Protein AF-A0A7S2Q4L6-F1 (afdb_monomer)

Foldseek 3Di:
DPVVVVVVVQVPPPPPDPDPFPWDWDWDQFLNWIWIWIDGLWTKIWTKDKDFPVDDDPVVVVVPVVDPWDWDQDPPPPPGMTMITDDIQIERDDPDPRHDDWAKDWFQDPVCNPDGTWIKTFNWVPQKTKIDTDDRCVVVVDDPVVDDDDDDDDPDPDVVSHPHPPSPPIFIADTADDALDDACQCVVPNDPRRQQPFPDSTWHFQEWWAKDAPVLADPADCSVVLCPPHRTWIKTKIKGWTAADPCLPPPPDDVVVNVVDDRTAIWMKMWTFHSDPPGYTSWIFHTDADADDDPPNDDDDPVCVVLQVAFCATPNDTDRHASYKGWNYWAADPPHSQKIWIWIDGPVRDIDIDIDGSHVVSCRGNNHPVVPPPPPPD

Structure (mmCIF, N/CA/C/O backbone):
data_AF-A0A7S2Q4L6-F1
#
_entry.id   AF-A0A7S2Q4L6-F1
#
loop_
_atom_site.group_PDB
_atom_site.id
_atom_site.type_symbol
_atom_site.label_atom_id
_atom_site.label_alt_id
_atom_site.label_comp_id
_atom_site.label_asym_id
_atom_site.label_entity_id
_atom_site.label_seq_id
_atom_site.pdbx_PDB_ins_code
_atom_site.Cartn_x
_atom_site.Cartn_y
_atom_site.Cartn_z
_atom_site.occupancy
_atom_site.B_iso_or_equiv
_atom_site.auth_seq_id
_atom_site.auth_comp_id
_atom_site.auth_asym_id
_atom_site.auth_atom_id
_atom_site.pdbx_PDB_model_num
ATOM 1 N N . ILE A 1 1 ? -21.243 1.262 -15.188 1.00 38.28 1 ILE A N 1
ATOM 2 C CA . ILE A 1 1 ? -21.095 2.683 -15.575 1.00 38.28 1 ILE A CA 1
ATOM 3 C C . ILE A 1 1 ? -20.659 2.659 -17.032 1.00 38.28 1 ILE A C 1
ATOM 5 O O . ILE A 1 1 ? -19.677 1.988 -17.324 1.00 38.28 1 ILE A O 1
ATOM 9 N N . ASP A 1 2 ? -21.452 3.222 -17.943 1.00 31.64 2 ASP A N 1
ATOM 10 C CA . ASP A 1 2 ? -21.179 3.205 -19.388 1.00 31.64 2 ASP A CA 1
ATOM 11 C C . ASP A 1 2 ? -20.362 4.448 -19.768 1.00 31.64 2 ASP A C 1
ATOM 13 O O . ASP A 1 2 ? -20.896 5.489 -20.156 1.00 31.64 2 ASP A O 1
ATOM 17 N N . LEU A 1 3 ? -19.047 4.319 -19.596 1.00 33.97 3 LEU A N 1
ATOM 18 C CA . LEU A 1 3 ? -18.061 5.383 -19.801 1.00 33.97 3 LEU A CA 1
ATOM 19 C C . LEU A 1 3 ? -18.103 5.962 -21.225 1.00 33.97 3 LEU A C 1
ATOM 21 O O . LEU A 1 3 ? -17.836 7.146 -21.419 1.00 33.97 3 LEU A O 1
ATOM 25 N N . ALA A 1 4 ? -18.480 5.163 -22.227 1.00 36.53 4 ALA A N 1
ATOM 26 C CA . ALA A 1 4 ? -18.496 5.597 -23.622 1.00 36.53 4 ALA A CA 1
ATOM 27 C C . ALA A 1 4 ? -19.622 6.605 -23.903 1.00 36.53 4 ALA A C 1
ATOM 29 O O . ALA A 1 4 ? -19.423 7.579 -24.636 1.00 36.53 4 ALA A O 1
ATOM 30 N N . ASN A 1 5 ? -20.796 6.398 -23.302 1.00 39.78 5 ASN A N 1
ATOM 31 C CA . ASN A 1 5 ? -21.907 7.340 -23.406 1.00 39.78 5 ASN A CA 1
ATOM 32 C C . ASN A 1 5 ? -21.669 8.604 -22.571 1.00 39.78 5 ASN A C 1
ATOM 34 O O . ASN A 1 5 ? -22.002 9.701 -23.020 1.00 39.78 5 ASN A O 1
ATOM 38 N N . GLU A 1 6 ? -21.015 8.481 -21.416 1.00 41.97 6 GLU A N 1
ATOM 39 C CA . GLU A 1 6 ? -20.668 9.619 -20.558 1.00 41.97 6 GLU A CA 1
ATOM 40 C C . GLU A 1 6 ? -19.649 10.556 -21.239 1.00 41.97 6 GLU A C 1
ATOM 42 O O . GLU A 1 6 ? -19.865 11.768 -21.314 1.00 41.97 6 GLU A O 1
ATOM 47 N N . MET A 1 7 ? -18.612 9.996 -21.879 1.00 41.09 7 MET A N 1
ATOM 48 C CA . MET A 1 7 ? -17.649 10.764 -22.683 1.00 41.09 7 MET A CA 1
ATOM 49 C C . MET A 1 7 ? -18.283 11.396 -23.935 1.00 41.09 7 MET A C 1
ATOM 51 O O . MET A 1 7 ? -17.887 12.489 -24.351 1.00 41.09 7 MET A O 1
ATOM 55 N N . LYS A 1 8 ? -19.287 10.747 -24.546 1.00 44.91 8 LYS A N 1
ATOM 56 C CA . LYS A 1 8 ? -20.060 11.332 -25.658 1.00 44.91 8 LYS A CA 1
ATOM 57 C C . LYS A 1 8 ? -20.899 12.528 -25.207 1.00 44.91 8 LYS A C 1
ATOM 59 O O . LYS A 1 8 ? -20.903 13.540 -25.903 1.00 44.91 8 LYS A O 1
ATOM 64 N N . MET A 1 9 ? -21.556 12.440 -24.048 1.00 45.66 9 MET A N 1
ATOM 65 C CA . MET A 1 9 ? -22.354 13.541 -23.492 1.00 45.66 9 MET A CA 1
ATOM 66 C C . MET A 1 9 ? -21.497 14.749 -23.092 1.00 45.66 9 MET A C 1
ATOM 68 O O . MET A 1 9 ? -21.928 15.891 -23.259 1.00 45.66 9 MET A O 1
ATOM 72 N N . GLN A 1 10 ? -20.267 14.521 -22.622 1.00 46.94 10 GLN A N 1
ATOM 73 C CA . GLN A 1 10 ? -19.319 15.599 -22.326 1.00 46.94 10 GLN A CA 1
ATOM 74 C C . GLN A 1 10 ? -18.860 16.342 -23.592 1.00 46.94 10 GLN A C 1
ATOM 76 O O . GLN A 1 10 ? -18.733 17.565 -23.569 1.00 46.94 10 GLN A O 1
ATOM 81 N N . LYS A 1 11 ? -18.689 15.639 -24.723 1.00 47.88 11 LYS A N 1
ATOM 82 C CA . LYS A 1 11 ? -18.318 16.259 -26.008 1.00 47.88 11 LYS A CA 1
ATOM 83 C C . LYS A 1 11 ? -19.414 17.143 -26.609 1.00 47.88 11 LYS A C 1
ATOM 85 O O . LYS A 1 11 ? -19.089 18.111 -27.289 1.00 47.88 11 LYS A O 1
ATOM 90 N N . THR A 1 12 ? -20.694 16.835 -26.392 1.00 48.28 12 THR A N 1
ATOM 91 C CA . THR A 1 12 ? -21.803 17.556 -27.046 1.00 48.28 12 THR A CA 1
ATOM 92 C C . THR A 1 12 ? -22.260 18.816 -26.311 1.00 48.28 12 THR A C 1
ATOM 94 O O . THR A 1 12 ? -22.835 19.696 -26.942 1.00 48.28 12 THR A O 1
ATOM 97 N N . ASN A 1 13 ? -21.999 18.942 -25.005 1.00 45.91 13 ASN A N 1
ATOM 98 C CA . ASN A 1 13 ? -22.579 20.013 -24.179 1.00 45.91 13 ASN A CA 1
ATOM 99 C C . ASN A 1 13 ? -21.664 21.225 -23.925 1.00 45.91 13 ASN A C 1
ATOM 101 O O . ASN A 1 13 ? -22.004 22.078 -23.105 1.00 45.91 13 ASN A O 1
ATOM 105 N N . GLY A 1 14 ? -20.515 21.331 -24.604 1.00 39.62 14 GLY A N 1
ATOM 106 C CA . GLY A 1 14 ? -19.659 22.529 -24.569 1.00 39.62 14 GLY A CA 1
ATOM 107 C C . GLY A 1 14 ? -19.156 22.940 -23.178 1.00 39.62 14 GLY A C 1
ATOM 108 O O . GLY A 1 14 ? -18.607 24.025 -23.017 1.00 39.62 14 GLY A O 1
ATOM 109 N N . HIS A 1 15 ? -19.342 22.099 -22.160 1.00 40.28 15 HIS A N 1
ATOM 110 C CA . HIS A 1 15 ? -18.718 22.286 -20.863 1.00 40.28 15 HIS A CA 1
ATOM 111 C C . HIS A 1 15 ? -17.266 21.862 -21.024 1.00 40.28 15 HIS A C 1
ATOM 113 O O . HIS A 1 15 ? -16.999 20.701 -21.325 1.00 40.28 15 HIS A O 1
ATOM 119 N N . SER A 1 16 ? -16.347 22.818 -20.866 1.00 39.81 16 SER A N 1
ATOM 120 C CA . SER A 1 16 ? -14.915 22.571 -20.691 1.00 39.81 16 SER A CA 1
ATOM 121 C C . SER A 1 16 ? -14.757 21.528 -19.588 1.00 39.81 16 SER A C 1
ATOM 123 O O . SER A 1 16 ? -14.942 21.830 -18.406 1.00 39.81 16 SER A O 1
ATOM 125 N N . GLY A 1 17 ? -14.582 20.284 -20.026 1.00 37.22 17 GLY A N 1
ATOM 126 C CA . GLY A 1 17 ? -14.834 19.091 -19.242 1.00 37.22 17 GLY A CA 1
ATOM 127 C C . GLY A 1 17 ? -13.960 19.050 -18.007 1.00 37.22 17 GLY A C 1
ATOM 128 O O . GLY A 1 17 ? -12.738 19.113 -18.097 1.00 37.22 17 GLY A O 1
ATOM 129 N N . VAL A 1 18 ? -14.604 18.901 -16.854 1.00 38.94 18 VAL A N 1
ATOM 130 C CA . VAL A 1 18 ? -13.967 18.218 -15.736 1.00 38.94 18 VAL A CA 1
ATOM 131 C C . VAL A 1 18 ? -13.728 16.805 -16.258 1.00 38.94 18 VAL A C 1
ATOM 133 O O . VAL A 1 18 ? -14.695 16.082 -16.516 1.00 38.94 18 VAL A O 1
ATOM 136 N N . GLU A 1 19 ? -12.467 16.463 -16.535 1.00 35.50 19 GLU A N 1
ATOM 137 C CA . GLU A 1 19 ? -12.071 15.078 -16.801 1.00 35.50 19 GLU A CA 1
ATOM 138 C C . GLU A 1 19 ? -12.750 14.184 -15.756 1.00 35.50 19 GLU A C 1
ATOM 140 O O . GLU A 1 19 ? -12.854 14.601 -14.596 1.00 35.50 19 GLU A O 1
ATOM 145 N N . PRO A 1 20 ? -13.261 12.993 -16.120 1.00 36.03 20 PRO A N 1
ATOM 146 C CA . PRO A 1 20 ? -13.727 12.061 -15.107 1.00 36.03 20 PRO A CA 1
ATOM 147 C C . PRO A 1 20 ? -12.575 11.863 -14.121 1.00 36.03 20 PRO A C 1
ATOM 149 O O . PRO A 1 20 ? -11.523 11.341 -14.487 1.00 36.03 20 PRO A O 1
ATOM 152 N N . SER A 1 21 ? -12.743 12.346 -12.889 1.00 42.81 21 SER A N 1
ATOM 153 C CA . SER A 1 21 ? -11.767 12.096 -11.845 1.00 42.81 21 SER A CA 1
ATOM 154 C C . SER A 1 21 ? -11.774 10.592 -11.636 1.00 42.81 21 SER A C 1
ATOM 156 O O . SER A 1 21 ? -12.773 10.015 -11.208 1.00 42.81 21 SER A O 1
ATOM 158 N N . PHE A 1 22 ? -10.692 9.930 -12.044 1.00 49.03 22 PHE A N 1
ATOM 159 C CA . PHE A 1 22 ? -10.510 8.516 -11.766 1.00 49.03 22 PHE A CA 1
ATOM 160 C C . PHE A 1 22 ? -10.625 8.342 -10.251 1.00 49.03 22 PHE A C 1
ATOM 162 O O . PHE A 1 22 ? -9.872 8.952 -9.490 1.00 49.03 22 PHE A O 1
ATOM 169 N N . MET A 1 23 ? -11.647 7.597 -9.823 1.00 59.03 23 MET A N 1
ATOM 170 C CA . MET A 1 23 ? -11.914 7.354 -8.412 1.00 59.03 23 MET A CA 1
ATOM 171 C C . MET A 1 23 ? -11.363 5.971 -8.057 1.00 59.03 23 MET A C 1
ATOM 173 O O . MET A 1 23 ? -11.897 4.960 -8.518 1.00 59.03 23 MET A O 1
ATOM 177 N N . ASP A 1 24 ? -10.321 5.917 -7.229 1.00 65.56 24 ASP A N 1
ATOM 178 C CA . ASP A 1 24 ? -9.826 4.651 -6.687 1.00 65.56 24 ASP A CA 1
ATOM 179 C C . ASP A 1 24 ? -10.674 4.271 -5.474 1.00 65.56 24 ASP A C 1
ATOM 181 O O . ASP A 1 24 ? -10.715 4.993 -4.478 1.00 65.56 24 ASP A O 1
ATOM 185 N N . TYR A 1 25 ? -11.320 3.111 -5.514 1.00 74.94 25 TYR A N 1
ATOM 186 C CA . TYR A 1 25 ? -12.069 2.581 -4.377 1.00 74.94 25 TYR A CA 1
ATOM 187 C C . TYR A 1 25 ? -11.289 1.447 -3.728 1.00 74.94 25 TYR A C 1
ATOM 189 O O . TYR A 1 25 ? -10.897 0.491 -4.394 1.00 74.94 25 TYR A O 1
ATOM 197 N N . ARG A 1 26 ? -11.085 1.528 -2.414 1.00 76.81 26 ARG A N 1
ATOM 198 C CA . ARG A 1 26 ? -10.393 0.507 -1.626 1.00 76.81 26 ARG A CA 1
ATOM 199 C C . ARG A 1 26 ? -11.213 0.167 -0.397 1.00 76.81 26 ARG A C 1
ATOM 201 O O . ARG A 1 26 ? -11.733 1.055 0.274 1.00 76.81 26 ARG A O 1
ATOM 208 N N . LEU A 1 27 ? -11.316 -1.119 -0.096 1.00 80.06 27 LEU A N 1
ATOM 209 C CA . LEU A 1 27 ? -11.841 -1.580 1.181 1.00 80.06 27 LEU A CA 1
ATOM 210 C C . LEU A 1 27 ? -10.668 -1.825 2.124 1.00 80.06 27 LEU A C 1
ATOM 212 O O . LEU A 1 27 ? -9.681 -2.441 1.732 1.00 80.06 27 LEU A O 1
ATOM 216 N N . ALA A 1 28 ? -10.782 -1.330 3.349 1.00 80.44 28 ALA A N 1
ATOM 217 C CA . ALA A 1 28 ? -9.809 -1.542 4.408 1.00 80.44 28 ALA A CA 1
ATOM 218 C C . ALA A 1 28 ? -10.525 -2.016 5.670 1.00 80.44 28 ALA A C 1
ATOM 220 O O . ALA A 1 28 ? -11.649 -1.597 5.947 1.00 80.44 28 ALA A O 1
ATOM 221 N N . THR A 1 29 ? -9.865 -2.866 6.445 1.00 82.56 29 THR A N 1
ATOM 222 C CA . THR A 1 29 ? -10.311 -3.243 7.786 1.00 82.56 29 THR A CA 1
ATOM 223 C C . THR A 1 29 ? -9.478 -2.489 8.810 1.00 82.56 29 THR A C 1
ATOM 225 O O . THR A 1 29 ? -8.259 -2.616 8.810 1.00 82.56 29 THR A O 1
ATOM 228 N N . LEU A 1 30 ? -10.119 -1.705 9.674 1.00 82.88 30 LEU A N 1
ATOM 229 C CA . LEU A 1 30 ? -9.458 -0.953 10.744 1.00 82.88 30 LEU A CA 1
ATOM 230 C C . LEU A 1 30 ? -10.202 -1.251 12.045 1.00 82.88 30 LEU A C 1
ATOM 232 O O . LEU A 1 30 ? -11.412 -1.038 12.104 1.00 82.88 30 LEU A O 1
ATOM 236 N N . ASN A 1 31 ? -9.512 -1.744 13.078 1.00 83.31 31 ASN A N 1
ATOM 237 C CA . ASN A 1 31 ? -10.136 -2.110 14.360 1.00 83.31 31 ASN A CA 1
ATOM 238 C C . ASN A 1 31 ? -11.327 -3.087 14.224 1.00 83.31 31 ASN A C 1
ATOM 240 O O . ASN A 1 31 ? -12.353 -2.924 14.880 1.00 83.31 31 ASN A O 1
ATOM 244 N N . GLY A 1 32 ? -11.223 -4.079 13.330 1.00 81.50 32 GLY A N 1
ATOM 245 C CA . GLY A 1 32 ? -12.289 -5.064 13.077 1.00 81.50 32 GLY A CA 1
ATOM 246 C C . GLY A 1 32 ? -13.501 -4.528 12.302 1.00 81.50 32 GLY A C 1
ATOM 247 O O . GLY A 1 32 ? -14.462 -5.258 12.077 1.00 81.50 32 GLY A O 1
ATOM 248 N N . GLU A 1 33 ? -13.458 -3.270 11.867 1.00 84.56 33 GLU A N 1
ATOM 249 C CA . GLU A 1 33 ? -14.531 -2.600 11.136 1.00 84.56 33 GLU A CA 1
ATOM 250 C C . GLU A 1 33 ? -14.136 -2.389 9.674 1.00 84.56 33 GLU A C 1
ATOM 252 O O . GLU A 1 33 ? -12.962 -2.188 9.359 1.00 84.56 33 GLU A O 1
ATOM 257 N N . VAL A 1 34 ? -15.115 -2.403 8.768 1.00 85.81 34 VAL A N 1
ATOM 258 C CA . VAL A 1 34 ? -14.865 -2.237 7.330 1.00 85.81 34 VAL A CA 1
ATOM 259 C C . VAL A 1 34 ? -15.023 -0.774 6.938 1.00 85.81 34 VAL A C 1
ATOM 261 O O . VAL A 1 34 ? -16.031 -0.140 7.238 1.00 85.81 34 VAL A O 1
ATOM 264 N N . TYR A 1 35 ? -14.058 -0.246 6.197 1.00 84.38 35 TYR A N 1
ATOM 265 C CA . TYR A 1 35 ? -14.064 1.109 5.670 1.00 84.38 35 TYR A CA 1
ATOM 266 C C . TYR A 1 35 ? -13.901 1.102 4.155 1.00 84.38 35 TYR A C 1
ATOM 268 O O . TYR A 1 35 ? -13.062 0.395 3.605 1.00 84.38 35 TYR A O 1
ATOM 276 N N . LEU A 1 36 ? -14.687 1.936 3.481 1.00 82.31 36 LEU A N 1
ATOM 277 C CA . LEU A 1 36 ? -14.499 2.301 2.086 1.00 82.31 36 LEU A CA 1
ATOM 278 C C . LEU A 1 36 ? -13.653 3.567 2.018 1.00 82.31 36 LEU A C 1
ATOM 280 O O . LEU A 1 36 ? -14.116 4.643 2.392 1.00 82.31 36 LEU A O 1
ATOM 284 N N . ASN A 1 37 ? -12.432 3.429 1.526 1.00 79.44 37 ASN A N 1
ATOM 285 C CA . ASN A 1 37 ? -11.556 4.524 1.151 1.00 79.44 37 ASN A CA 1
ATOM 286 C C . ASN A 1 37 ? -11.791 4.849 -0.331 1.00 79.44 37 ASN A C 1
ATOM 288 O O . ASN A 1 37 ? -11.595 3.997 -1.195 1.00 79.44 37 ASN A O 1
ATOM 292 N N . ILE A 1 38 ? -12.247 6.065 -0.611 1.00 73.75 38 ILE A N 1
ATOM 293 C CA . ILE A 1 38 ? -12.451 6.587 -1.958 1.00 73.75 38 ILE A CA 1
ATOM 294 C C . ILE A 1 38 ? -11.399 7.659 -2.191 1.00 73.75 38 ILE A C 1
ATOM 296 O O . ILE A 1 38 ? -11.402 8.693 -1.519 1.00 73.75 38 ILE A O 1
ATOM 300 N N . ASN A 1 39 ? -10.529 7.412 -3.157 1.00 65.25 39 ASN A N 1
ATOM 301 C CA . ASN A 1 39 ? -9.512 8.343 -3.590 1.00 65.25 39 ASN A CA 1
ATOM 302 C C . ASN A 1 39 ? -9.973 9.094 -4.824 1.00 65.25 39 ASN A C 1
ATOM 304 O O . ASN A 1 39 ? -10.235 8.490 -5.856 1.00 65.25 39 ASN A O 1
ATOM 308 N N . THR A 1 40 ? -10.051 10.407 -4.700 1.00 62.00 40 THR A N 1
ATOM 309 C CA . THR A 1 40 ? -10.280 11.352 -5.795 1.00 62.00 40 THR A CA 1
ATOM 310 C C . THR A 1 40 ? -9.373 12.556 -5.568 1.00 62.00 40 THR A C 1
ATOM 312 O O . THR A 1 40 ? -8.415 12.470 -4.805 1.00 62.00 40 THR A O 1
ATOM 315 N N . ASP A 1 41 ? -9.743 13.731 -6.076 1.00 51.34 41 ASP A N 1
ATOM 316 C CA . ASP A 1 41 ? -9.214 15.011 -5.582 1.00 51.34 41 ASP A CA 1
ATOM 317 C C . ASP A 1 41 ? -9.379 15.180 -4.051 1.00 51.34 41 ASP A C 1
ATOM 319 O O . ASP A 1 41 ? -8.716 16.008 -3.421 1.00 51.34 41 ASP A O 1
ATOM 323 N N . THR A 1 42 ? -10.276 14.395 -3.437 1.00 54.62 42 THR A N 1
ATOM 324 C CA . THR A 1 42 ? -10.456 14.272 -1.986 1.00 54.62 42 THR A CA 1
ATOM 325 C C . THR A 1 42 ? -10.408 12.816 -1.533 1.00 54.62 42 THR A C 1
ATOM 327 O O . THR A 1 42 ? -10.876 11.927 -2.247 1.00 54.62 42 THR A O 1
ATOM 330 N N . VAL A 1 43 ? -9.898 12.576 -0.321 1.00 65.62 43 VAL A N 1
ATOM 331 C CA . VAL A 1 43 ? -9.942 11.254 0.309 1.00 65.62 43 VAL A CA 1
ATOM 332 C C . VAL A 1 43 ? -11.180 11.168 1.190 1.00 65.62 43 VAL A C 1
ATOM 334 O O . VAL A 1 43 ? -11.388 11.970 2.106 1.00 65.62 43 VAL A O 1
ATOM 337 N N . ILE A 1 44 ? -12.025 10.186 0.903 1.00 70.81 44 ILE A N 1
ATOM 338 C CA . ILE A 1 44 ? -13.254 9.939 1.647 1.00 70.81 44 ILE A CA 1
ATOM 339 C C . ILE A 1 44 ? -13.149 8.566 2.291 1.00 70.81 44 ILE A C 1
ATOM 341 O O . ILE A 1 44 ? -13.100 7.556 1.597 1.00 70.81 44 ILE A O 1
ATOM 345 N N . ILE A 1 45 ? -13.173 8.520 3.619 1.00 75.25 45 ILE A N 1
ATOM 346 C CA . ILE A 1 45 ? -13.206 7.273 4.382 1.00 75.25 45 ILE A CA 1
ATOM 347 C C . ILE A 1 45 ? -14.626 7.095 4.909 1.00 75.25 45 ILE A C 1
ATOM 349 O O . ILE A 1 45 ? -15.136 7.927 5.654 1.00 75.25 45 ILE A O 1
ATOM 353 N N . THR A 1 46 ? -15.298 6.024 4.505 1.00 77.31 46 THR A N 1
ATOM 354 C CA . THR A 1 46 ? -16.682 5.743 4.898 1.00 77.31 46 THR A CA 1
ATOM 355 C C . THR A 1 46 ? -16.743 4.439 5.665 1.00 77.31 46 THR A C 1
ATOM 357 O O . THR A 1 46 ? -16.415 3.398 5.103 1.00 77.31 46 THR A O 1
ATOM 360 N N . LYS A 1 47 ? -17.210 4.465 6.915 1.00 81.50 47 LYS A N 1
ATOM 361 C CA . LYS A 1 47 ? -17.460 3.229 7.663 1.00 81.50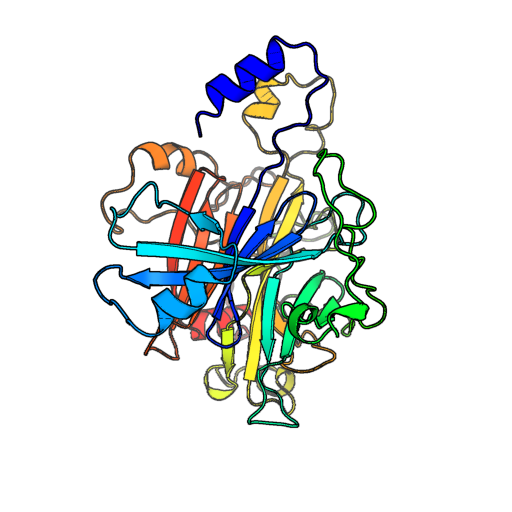 47 LYS A CA 1
ATOM 362 C C . LYS A 1 47 ? -18.617 2.470 7.014 1.00 81.50 47 LYS A C 1
ATOM 364 O O . LYS A 1 47 ? -19.719 3.014 6.855 1.00 81.50 47 LYS A O 1
ATOM 369 N N . LEU A 1 48 ? -18.346 1.235 6.617 1.00 83.25 48 LEU A N 1
ATOM 370 C CA . LEU A 1 48 ? -19.304 0.310 6.039 1.00 83.25 48 LEU A CA 1
ATOM 371 C C . LEU A 1 48 ? -19.791 -0.664 7.094 1.00 83.25 48 LEU A C 1
ATOM 373 O O . LEU A 1 48 ? -19.051 -1.124 7.956 1.00 83.25 48 LEU A O 1
ATOM 377 N N . MET A 1 49 ? -21.043 -1.052 6.946 1.00 81.50 49 MET A N 1
ATOM 378 C CA . MET A 1 49 ? -21.619 -2.153 7.683 1.00 81.50 49 MET A CA 1
ATOM 379 C C . MET A 1 49 ? -22.165 -3.151 6.675 1.00 81.50 49 MET A C 1
ATOM 381 O O . MET A 1 49 ? -23.115 -2.845 5.958 1.00 81.50 49 MET A O 1
ATOM 385 N N . ILE A 1 50 ? -21.531 -4.319 6.602 1.00 80.88 50 ILE A N 1
ATOM 386 C CA . ILE A 1 50 ? -21.838 -5.371 5.628 1.00 80.88 50 ILE A CA 1
ATOM 387 C C . ILE A 1 50 ? -22.460 -6.545 6.374 1.00 80.88 50 ILE A C 1
ATOM 389 O O . ILE A 1 50 ? -21.942 -6.973 7.404 1.00 80.88 50 ILE A O 1
ATOM 393 N N . ARG A 1 51 ? -23.599 -7.044 5.890 1.00 75.50 51 ARG A N 1
ATOM 394 C CA . ARG A 1 51 ? -24.373 -8.089 6.570 1.00 75.50 51 ARG A CA 1
ATOM 395 C C . ARG A 1 51 ? -24.976 -9.059 5.573 1.00 75.50 51 ARG A C 1
ATOM 397 O O . ARG A 1 51 ? -25.380 -8.644 4.493 1.00 75.50 51 ARG A O 1
ATOM 404 N N . SER A 1 52 ? -25.124 -10.320 5.967 1.00 80.00 52 SER A N 1
ATOM 405 C CA . SER A 1 52 ? -25.991 -11.251 5.242 1.00 80.00 52 SER A CA 1
ATOM 406 C C . SER A 1 52 ? -27.457 -10.980 5.586 1.00 80.00 52 SER A C 1
ATOM 408 O O . SER A 1 52 ? -27.805 -10.870 6.763 1.00 80.00 52 SER A O 1
ATOM 410 N N . LYS A 1 53 ? -28.331 -10.898 4.577 1.00 72.94 53 LYS A N 1
ATOM 411 C CA . LYS A 1 53 ? -29.782 -10.740 4.773 1.00 72.94 53 LYS A CA 1
ATOM 412 C C . LYS A 1 53 ? -30.428 -11.954 5.435 1.00 72.94 53 LYS A C 1
ATOM 414 O O . LYS A 1 53 ? -31.470 -11.807 6.070 1.00 72.94 53 LYS A O 1
ATOM 419 N N . ASP A 1 54 ? -29.788 -13.116 5.338 1.00 76.31 54 ASP A N 1
ATOM 420 C CA . ASP A 1 54 ? -30.268 -14.359 5.944 1.00 76.31 54 ASP A CA 1
ATOM 421 C C . ASP A 1 54 ? -30.105 -14.354 7.479 1.00 76.31 54 ASP A C 1
ATOM 423 O O . ASP A 1 54 ? -30.691 -15.181 8.176 1.00 76.31 54 ASP A O 1
ATOM 427 N N . PHE A 1 55 ? -29.355 -13.390 8.034 1.00 67.06 55 PHE A N 1
ATOM 428 C CA . PHE A 1 55 ? -29.106 -13.252 9.468 1.00 67.06 55 PHE A CA 1
ATOM 429 C C . PHE A 1 55 ? -29.872 -12.046 10.047 1.00 67.06 55 PHE A C 1
ATOM 431 O O . PHE A 1 55 ? -29.365 -10.926 10.138 1.00 67.06 55 PHE A O 1
ATOM 438 N N . ILE A 1 56 ? -31.137 -12.256 10.429 1.00 59.94 56 ILE A N 1
ATOM 439 C CA . ILE A 1 56 ? -32.015 -11.188 10.941 1.00 59.94 56 ILE A CA 1
ATOM 440 C C . ILE A 1 56 ? -31.882 -11.049 12.466 1.00 59.94 56 ILE A C 1
ATOM 442 O O . ILE A 1 56 ? -32.513 -11.784 13.226 1.00 59.94 56 ILE A O 1
ATOM 446 N N . ASP A 1 57 ? -31.158 -1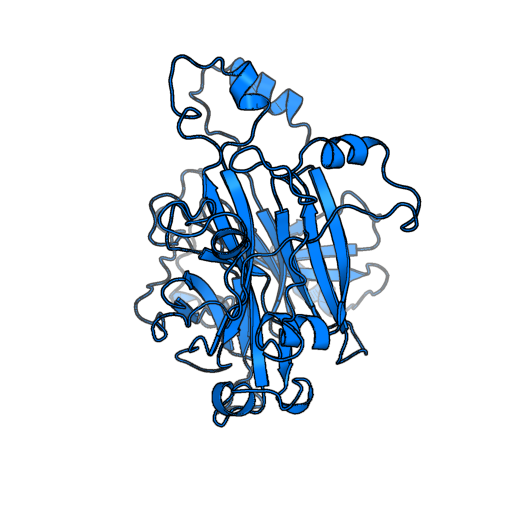0.029 12.935 1.00 62.56 57 ASP A N 1
ATOM 447 C CA . ASP A 1 57 ? -31.233 -9.593 14.339 1.00 62.56 57 ASP A CA 1
ATOM 448 C C . ASP A 1 57 ? -32.413 -8.619 14.551 1.00 62.56 57 ASP A C 1
ATOM 450 O O . ASP A 1 57 ? -32.424 -7.480 14.073 1.00 62.56 57 ASP A O 1
ATOM 454 N N . ARG A 1 58 ? -33.428 -9.043 15.319 1.00 56.00 58 ARG A N 1
ATOM 455 C CA . ARG A 1 58 ? -34.613 -8.227 15.655 1.00 56.00 58 ARG A CA 1
ATOM 456 C C . ARG A 1 58 ? -34.291 -6.968 16.472 1.00 56.00 58 ARG A C 1
ATOM 458 O O . ARG A 1 58 ? -35.064 -6.009 16.414 1.00 56.00 58 ARG A O 1
ATOM 465 N N . ARG A 1 59 ? -33.184 -6.928 17.229 1.00 60.59 59 ARG A N 1
ATOM 466 C CA . ARG A 1 59 ? -32.780 -5.729 17.995 1.00 60.59 59 ARG A CA 1
ATOM 467 C C . ARG A 1 59 ? -32.322 -4.594 17.078 1.00 60.59 59 ARG A C 1
ATOM 469 O O . ARG A 1 59 ? -32.565 -3.425 17.377 1.00 60.59 59 ARG A O 1
ATOM 476 N N . TYR A 1 60 ? -31.766 -4.935 15.921 1.00 58.28 60 TYR A N 1
ATOM 477 C CA . TYR A 1 60 ? -31.228 -3.988 14.950 1.00 58.28 60 TYR A CA 1
ATOM 478 C C . TYR A 1 60 ? -32.309 -3.186 14.206 1.00 58.28 60 TYR A C 1
ATOM 480 O O . TYR A 1 60 ? -32.189 -1.968 14.074 1.00 58.28 60 TYR A O 1
ATOM 488 N N . TYR A 1 61 ? -33.426 -3.813 13.820 1.00 58.44 61 TYR A N 1
ATOM 489 C CA . TYR A 1 61 ? -34.540 -3.115 13.154 1.00 58.44 61 TYR A CA 1
ATOM 490 C C . TYR A 1 61 ? -35.113 -1.947 13.978 1.00 58.44 61 TYR A C 1
ATOM 492 O O . TYR A 1 61 ? -35.630 -0.977 13.417 1.00 58.44 61 TYR A O 1
ATOM 500 N N . ARG A 1 62 ? -34.992 -2.002 15.312 1.00 57.53 62 ARG A N 1
ATOM 501 C CA . ARG A 1 62 ? -35.390 -0.898 16.200 1.00 57.53 62 ARG A CA 1
ATOM 502 C C . ARG A 1 62 ? -34.411 0.280 16.163 1.00 57.53 62 ARG A C 1
ATOM 504 O O . ARG A 1 62 ? -34.860 1.417 16.259 1.00 57.53 62 ARG A O 1
ATOM 511 N N . GLN A 1 63 ? -33.111 0.035 15.979 1.00 55.56 63 GLN A N 1
ATOM 512 C CA . GLN A 1 63 ? -32.105 1.093 15.805 1.00 55.56 63 GLN A CA 1
ATOM 513 C C . GLN A 1 63 ? -32.140 1.719 14.403 1.00 55.56 63 GLN A C 1
ATOM 515 O O . GLN A 1 63 ? -31.925 2.921 14.276 1.00 55.56 63 GLN A O 1
ATOM 520 N N . ILE A 1 64 ? -32.465 0.950 13.355 1.00 54.19 64 ILE A N 1
ATOM 521 C CA . ILE A 1 64 ? -32.569 1.484 11.984 1.00 54.19 64 ILE A CA 1
ATOM 522 C C . ILE A 1 64 ? -33.680 2.518 11.852 1.00 54.19 64 ILE A C 1
ATOM 524 O O . ILE A 1 64 ? -33.490 3.547 11.213 1.00 54.19 64 ILE A O 1
ATOM 528 N N . LYS A 1 65 ? -34.837 2.285 12.482 1.00 53.47 65 LYS A N 1
ATOM 529 C CA . LYS A 1 65 ? -35.982 3.200 12.367 1.00 53.47 65 LYS A CA 1
ATOM 530 C C . LYS A 1 65 ? -35.694 4.623 12.862 1.00 53.47 65 LYS A C 1
ATOM 532 O O . LYS A 1 65 ? -36.429 5.533 12.492 1.00 53.47 65 LYS A O 1
ATOM 537 N N . THR A 1 66 ? -34.662 4.831 13.681 1.00 53.56 66 THR A N 1
ATOM 538 C CA . THR A 1 66 ? -34.365 6.136 14.293 1.00 53.56 66 THR A CA 1
ATOM 539 C C . THR A 1 66 ? -33.234 6.908 13.609 1.00 53.56 66 THR A C 1
ATOM 541 O O . THR A 1 66 ? -33.125 8.115 13.824 1.00 53.56 66 THR A O 1
ATOM 544 N N . LYS A 1 67 ? -32.419 6.275 12.751 1.00 56.47 67 LYS A N 1
ATOM 545 C CA . LYS A 1 67 ? -31.321 6.932 12.018 1.00 56.47 67 LYS A CA 1
ATOM 546 C C . LYS A 1 67 ? -31.550 6.837 10.505 1.00 56.47 67 LYS A C 1
ATOM 548 O O . LYS A 1 67 ? -31.763 5.753 9.976 1.00 56.47 67 LYS A O 1
ATOM 553 N N . ARG A 1 68 ? -31.465 7.966 9.785 1.00 55.34 68 ARG A N 1
ATOM 554 C CA . ARG A 1 68 ? -31.425 7.982 8.308 1.00 55.34 68 ARG A CA 1
ATOM 555 C C . ARG A 1 68 ? -30.120 7.332 7.838 1.00 55.34 68 ARG A C 1
ATOM 557 O O . ARG A 1 68 ? -29.103 8.009 7.749 1.00 55.34 68 ARG A O 1
ATOM 564 N N . MET A 1 69 ? -30.154 6.029 7.593 1.00 63.88 69 MET A N 1
ATOM 565 C CA . MET A 1 69 ? -29.037 5.266 7.042 1.00 63.88 69 MET A CA 1
ATOM 566 C C . MET A 1 69 ? -29.163 5.145 5.521 1.00 63.88 69 MET A C 1
ATOM 568 O O . MET A 1 69 ? -30.273 5.070 4.990 1.00 63.88 69 MET A O 1
ATOM 572 N N . PHE A 1 70 ? -28.027 5.156 4.822 1.00 66.19 70 PHE A N 1
ATOM 573 C CA . PHE A 1 70 ? -27.973 4.988 3.371 1.00 66.19 70 PHE A CA 1
ATOM 574 C C . PHE A 1 70 ? -27.618 3.537 3.052 1.00 66.19 70 PHE A C 1
ATOM 576 O O . PHE A 1 70 ? -26.489 3.113 3.292 1.00 66.19 70 PHE A O 1
ATOM 583 N N . ASN A 1 71 ? -28.575 2.784 2.512 1.00 68.69 71 ASN A N 1
ATOM 584 C CA . ASN A 1 71 ? -28.341 1.413 2.064 1.00 68.69 71 ASN A CA 1
ATOM 585 C C . ASN A 1 71 ? -27.926 1.399 0.591 1.00 68.69 71 ASN A C 1
ATOM 587 O O . ASN A 1 71 ? -28.565 2.035 -0.252 1.00 68.69 71 ASN A O 1
ATOM 591 N N . VAL A 1 72 ? -26.866 0.657 0.288 1.00 69.88 72 VAL A N 1
ATOM 592 C CA . VAL A 1 72 ? -26.351 0.438 -1.062 1.00 69.88 72 VAL A CA 1
ATOM 593 C C . VAL A 1 72 ? -26.882 -0.898 -1.561 1.00 69.88 72 VAL A C 1
ATOM 595 O O . VAL A 1 72 ? -26.749 -1.919 -0.890 1.00 69.88 72 VAL A O 1
ATOM 598 N N . LYS A 1 73 ? -27.489 -0.900 -2.750 1.00 66.69 73 LYS A N 1
ATOM 599 C CA . LYS A 1 73 ? -27.914 -2.142 -3.401 1.00 66.69 73 LYS A CA 1
ATOM 600 C C . LYS A 1 73 ? -26.731 -2.725 -4.186 1.00 66.69 73 LYS A C 1
ATOM 602 O O . LYS A 1 73 ? -26.243 -2.035 -5.083 1.00 66.69 73 LYS A O 1
ATOM 607 N N . PRO A 1 74 ? -26.262 -3.948 -3.880 1.00 64.44 74 PRO A N 1
ATOM 608 C CA . PRO A 1 74 ? -25.209 -4.582 -4.664 1.00 64.44 74 PRO A CA 1
ATOM 609 C C . PRO A 1 74 ? -25.702 -4.844 -6.095 1.00 64.44 74 PRO A C 1
ATOM 611 O O . PRO A 1 74 ? -26.809 -5.343 -6.291 1.00 64.44 74 PRO A O 1
ATOM 614 N N . LEU A 1 75 ? -24.885 -4.492 -7.093 1.00 57.94 75 LEU A N 1
ATOM 615 C CA . LEU A 1 75 ? -25.175 -4.760 -8.511 1.00 57.94 75 LEU A CA 1
ATOM 616 C C . LEU A 1 75 ? -24.885 -6.221 -8.894 1.00 57.94 75 LEU A C 1
ATOM 618 O O . LEU A 1 75 ? -25.568 -6.779 -9.746 1.00 57.94 75 LEU A O 1
ATOM 622 N N . TYR A 1 76 ? -23.892 -6.837 -8.246 1.00 53.88 76 TYR A N 1
ATOM 623 C CA . TYR A 1 76 ? -23.436 -8.209 -8.480 1.00 53.88 76 TYR A CA 1
ATOM 624 C C . TYR A 1 76 ? -23.305 -8.948 -7.137 1.00 53.88 76 TYR A C 1
ATOM 626 O O . TYR A 1 76 ? -22.996 -8.323 -6.125 1.00 53.88 76 TYR A O 1
ATOM 634 N N . GLY A 1 77 ? -23.570 -10.262 -7.110 1.00 54.28 77 GLY A N 1
ATOM 635 C CA . GLY A 1 77 ? -23.606 -11.079 -5.877 1.00 54.28 77 GLY A CA 1
ATOM 636 C C . GLY A 1 77 ? -25.011 -11.355 -5.312 1.00 54.28 77 GLY A C 1
ATOM 637 O O . GLY A 1 77 ? -25.156 -12.084 -4.331 1.00 54.28 77 GLY A O 1
ATOM 638 N N . GLY A 1 78 ? -26.056 -10.829 -5.963 1.00 56.00 78 GLY A N 1
ATOM 639 C CA . GLY A 1 78 ? -27.459 -11.055 -5.606 1.00 56.00 78 GLY A CA 1
ATOM 640 C C . GLY A 1 78 ? -27.923 -10.288 -4.363 1.00 56.00 78 GLY A C 1
ATOM 641 O O . GLY A 1 78 ? -27.177 -9.543 -3.734 1.00 56.00 78 GLY A O 1
ATOM 642 N N . GLU A 1 79 ? -29.186 -10.481 -3.982 1.00 63.38 79 GLU A N 1
ATOM 643 C CA . GLU A 1 79 ? -29.813 -9.788 -2.849 1.00 63.38 79 GLU A CA 1
ATOM 644 C C . GLU A 1 79 ? -29.319 -10.248 -1.466 1.00 63.38 79 GLU A C 1
ATOM 646 O O . GLU A 1 79 ? -29.912 -9.856 -0.469 1.00 63.38 79 GLU A O 1
ATOM 651 N N . LYS A 1 80 ? -28.268 -11.066 -1.365 1.00 73.62 80 LYS A N 1
ATOM 652 C CA . LYS A 1 80 ? -27.882 -11.720 -0.104 1.00 73.62 80 LYS A CA 1
ATOM 653 C C . LYS A 1 80 ? -27.138 -10.818 0.874 1.00 73.62 80 LYS A C 1
ATOM 655 O O . LYS A 1 80 ? -27.096 -11.136 2.057 1.00 73.62 80 LYS A O 1
ATOM 660 N N . LEU A 1 81 ? -26.575 -9.706 0.407 1.00 74.38 81 LEU A N 1
ATOM 661 C CA . LEU A 1 81 ? -25.875 -8.747 1.258 1.00 74.38 81 LEU A CA 1
ATOM 662 C C . LEU A 1 81 ? -26.693 -7.466 1.436 1.00 74.38 81 LEU A C 1
ATOM 664 O O . LEU A 1 81 ? -27.285 -6.950 0.486 1.00 74.38 81 LEU A O 1
ATOM 668 N N . ASP A 1 82 ? -26.711 -6.956 2.664 1.00 76.38 82 ASP A N 1
ATOM 669 C CA . ASP A 1 82 ? -27.135 -5.598 2.992 1.00 76.38 82 ASP A CA 1
ATOM 670 C C . ASP A 1 82 ? -25.892 -4.785 3.359 1.00 76.38 82 ASP A C 1
ATOM 672 O O . ASP A 1 82 ? -25.115 -5.176 4.236 1.00 76.38 82 ASP A O 1
ATOM 676 N N . ILE A 1 83 ? -25.677 -3.687 2.636 1.00 78.06 83 ILE A N 1
ATOM 677 C CA . ILE A 1 83 ? -24.527 -2.803 2.812 1.00 78.06 83 ILE A CA 1
ATOM 678 C C . ILE A 1 83 ? -25.061 -1.438 3.210 1.00 78.06 83 ILE A C 1
ATOM 680 O O . ILE A 1 83 ? -25.758 -0.779 2.438 1.00 78.06 83 ILE A O 1
ATOM 684 N N . THR A 1 84 ? -24.693 -0.983 4.399 1.00 76.81 84 THR A N 1
ATOM 685 C CA . THR A 1 84 ? -25.084 0.328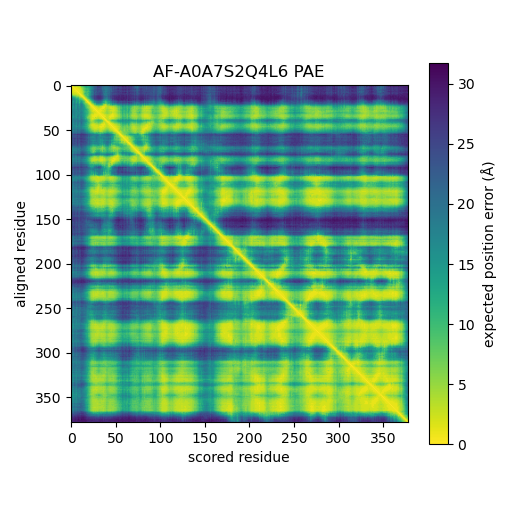 4.910 1.00 76.81 84 THR A CA 1
ATOM 686 C C . THR A 1 84 ? -23.865 1.230 5.046 1.00 76.81 84 THR A C 1
ATOM 688 O O . THR A 1 84 ? -22.862 0.849 5.650 1.00 76.81 84 THR A O 1
ATOM 691 N N . LEU A 1 85 ? -23.973 2.454 4.530 1.00 75.62 85 LEU A N 1
ATOM 692 C CA . LEU A 1 85 ? -23.010 3.525 4.778 1.00 75.62 85 LEU A CA 1
ATOM 693 C C . LEU A 1 85 ? -23.380 4.212 6.095 1.00 75.62 85 LEU A C 1
ATOM 695 O O . LEU A 1 85 ? -24.478 4.765 6.217 1.00 75.62 85 LEU A O 1
ATOM 699 N N . LEU A 1 86 ? -22.480 4.167 7.077 1.00 72.88 86 LEU A N 1
ATOM 700 C CA . LEU A 1 86 ? -22.728 4.735 8.402 1.00 72.88 86 LEU A CA 1
ATOM 701 C C . LEU A 1 86 ? -22.326 6.210 8.457 1.00 72.88 86 LEU A C 1
ATOM 703 O O . LEU A 1 86 ? -23.178 7.103 8.422 1.00 72.88 86 LEU A O 1
ATOM 707 N N . HIS A 1 87 ? -21.025 6.471 8.528 1.00 69.75 87 HIS A N 1
ATOM 708 C CA . HIS A 1 87 ? -20.468 7.808 8.679 1.00 69.75 87 HIS A CA 1
ATOM 709 C C . HIS A 1 87 ? -19.350 8.028 7.665 1.00 69.75 87 HIS A C 1
ATOM 711 O O . HIS A 1 87 ? -18.581 7.118 7.359 1.00 69.75 87 HIS A O 1
ATOM 717 N N . GLN A 1 88 ? -19.322 9.242 7.115 1.00 65.94 88 GLN A N 1
ATOM 718 C CA . GLN A 1 88 ? -18.345 9.681 6.130 1.00 65.94 88 GLN A CA 1
ATOM 719 C C . GLN A 1 88 ? -17.374 10.645 6.794 1.00 65.94 88 GLN A C 1
ATOM 721 O O . GLN A 1 88 ? -17.768 11.694 7.312 1.00 65.94 88 GLN A O 1
ATOM 726 N N . PHE A 1 89 ? -16.106 10.282 6.751 1.00 65.56 89 PHE A N 1
ATOM 727 C CA . PHE A 1 89 ? -14.993 11.124 7.110 1.00 65.56 89 PHE A CA 1
ATOM 728 C C . PHE A 1 89 ? -14.405 11.685 5.818 1.00 65.56 89 PHE A C 1
ATOM 730 O O . PHE A 1 89 ? -13.749 10.984 5.049 1.00 65.56 89 PHE A O 1
ATOM 737 N N . ASN A 1 90 ? -14.703 12.956 5.558 1.00 58.50 90 ASN A N 1
ATOM 738 C CA . ASN A 1 90 ? -14.161 13.660 4.406 1.00 58.50 90 ASN A CA 1
ATOM 739 C C . ASN A 1 90 ? -12.895 14.372 4.850 1.00 58.50 90 ASN A C 1
ATOM 741 O O . ASN A 1 90 ? -12.959 15.313 5.647 1.00 58.50 90 ASN A O 1
ATOM 745 N N . THR A 1 91 ? -11.763 13.956 4.302 1.00 53.94 91 THR A N 1
ATOM 746 C CA . THR A 1 91 ? -10.519 14.695 4.444 1.00 53.94 91 THR A CA 1
ATOM 747 C C . THR A 1 91 ? -10.061 15.121 3.075 1.00 53.94 91 THR A C 1
ATOM 749 O O . THR A 1 91 ? -9.774 14.314 2.196 1.00 53.94 91 THR A O 1
ATOM 752 N N . ILE A 1 92 ? -9.958 16.428 2.900 1.00 46.53 92 ILE A N 1
ATOM 753 C CA . ILE A 1 92 ? -9.074 16.943 1.859 1.00 46.53 92 ILE A CA 1
ATOM 754 C C . ILE A 1 92 ? -7.635 16.653 2.328 1.00 46.53 92 ILE A C 1
ATOM 756 O O . ILE A 1 92 ? -7.440 16.309 3.494 1.00 46.53 92 ILE A O 1
ATOM 760 N N . TRP A 1 93 ? -6.662 16.857 1.450 1.00 54.44 93 TRP A N 1
ATOM 761 C CA . TRP A 1 93 ? -5.216 16.917 1.682 1.00 54.44 93 TRP A CA 1
ATOM 762 C C . TRP A 1 93 ? -4.464 15.683 1.184 1.00 54.44 93 TRP A C 1
ATOM 764 O O . TRP A 1 93 ? -4.671 14.586 1.657 1.00 54.44 93 TRP A O 1
ATOM 774 N N . SER A 1 94 ? -3.557 15.897 0.235 1.00 38.03 94 SER A N 1
ATOM 775 C CA . SER A 1 94 ? -2.121 15.875 0.506 1.00 38.03 94 SER A CA 1
ATOM 776 C C . SER A 1 94 ? -1.592 17.246 0.053 1.00 38.03 94 SER A C 1
ATOM 778 O O . SER A 1 94 ? -2.180 17.867 -0.830 1.00 38.03 94 SER A O 1
ATOM 780 N N . GLY A 1 95 ? -0.561 17.802 0.694 1.00 38.50 95 GLY A N 1
ATOM 781 C CA . GLY A 1 95 ? -0.058 19.165 0.432 1.00 38.50 95 GLY A CA 1
ATOM 782 C C . GLY A 1 95 ? 0.602 19.394 -0.941 1.00 38.50 95 GLY A C 1
ATOM 783 O O . GLY A 1 95 ? 1.424 20.297 -1.058 1.00 38.50 95 GLY A O 1
ATOM 784 N N . GLY A 1 96 ? 0.295 18.579 -1.951 1.00 42.44 96 GLY A N 1
ATOM 785 C CA . GLY A 1 96 ? 0.709 18.775 -3.339 1.00 42.44 96 GLY A CA 1
ATOM 786 C C . GLY A 1 96 ? -0.414 19.384 -4.181 1.00 42.44 96 GLY A C 1
ATOM 787 O O . GLY A 1 96 ? -1.587 19.298 -3.833 1.00 42.44 96 GLY A O 1
ATOM 788 N N . SER A 1 97 ? -0.070 19.969 -5.329 1.00 39.38 97 SER A N 1
ATOM 789 C CA . SER A 1 97 ? -1.036 20.519 -6.298 1.00 39.38 97 SER A CA 1
ATOM 790 C C . SER A 1 97 ? -1.983 19.471 -6.908 1.00 39.38 97 SER A C 1
ATOM 792 O O . SER A 1 97 ? -2.928 19.835 -7.601 1.00 39.38 97 SER A O 1
ATOM 794 N N . ARG A 1 98 ? -1.741 18.178 -6.658 1.00 45.56 98 ARG A N 1
ATOM 795 C CA . ARG A 1 98 ? -2.530 17.033 -7.129 1.00 45.56 98 ARG A CA 1
ATOM 796 C C . ARG A 1 98 ? -2.602 15.996 -6.010 1.00 45.56 98 ARG A C 1
ATOM 798 O O . ARG A 1 98 ? -1.782 15.087 -5.997 1.00 45.56 98 ARG A O 1
ATOM 805 N N . GLY A 1 99 ? -3.484 16.204 -5.030 1.00 46.94 99 GLY A N 1
ATOM 806 C CA . GLY A 1 99 ? -3.644 15.332 -3.860 1.00 46.94 99 GLY A CA 1
ATOM 807 C C . GLY A 1 99 ? -3.610 13.850 -4.246 1.00 46.94 99 GLY A C 1
ATOM 808 O O . GLY A 1 99 ? -4.347 13.438 -5.134 1.00 46.94 99 GLY A O 1
ATOM 809 N N . LYS A 1 100 ? -2.714 13.069 -3.638 1.00 57.19 100 LYS A N 1
ATOM 810 C CA . LYS A 1 100 ? -2.568 11.634 -3.919 1.00 57.19 100 LYS A CA 1
ATOM 811 C C . LYS A 1 100 ? -2.491 10.803 -2.642 1.00 57.19 100 LYS A C 1
ATOM 813 O O . LYS A 1 100 ? -2.212 11.309 -1.557 1.00 57.19 100 LYS A O 1
ATOM 818 N N . ASN A 1 101 ? -2.777 9.530 -2.880 1.00 58.44 101 ASN A N 1
ATOM 819 C CA . ASN A 1 101 ? -3.261 8.459 -2.028 1.00 58.44 101 ASN A CA 1
ATOM 820 C C . ASN A 1 101 ? -2.593 8.277 -0.655 1.00 58.44 101 ASN A C 1
ATOM 822 O O . ASN A 1 101 ? -1.373 8.227 -0.562 1.00 58.44 101 ASN A O 1
ATOM 826 N N . TYR A 1 102 ? -3.421 8.057 0.377 1.00 69.50 102 TYR A N 1
ATOM 827 C CA . TYR A 1 102 ? -2.989 7.521 1.671 1.00 69.50 102 TYR A CA 1
ATOM 828 C C . TYR A 1 102 ? -3.077 5.993 1.677 1.00 69.50 102 TYR A C 1
ATOM 830 O O . TYR A 1 102 ? -4.136 5.434 1.364 1.00 69.50 102 TYR A O 1
ATOM 838 N N . ALA A 1 103 ? -2.013 5.330 2.123 1.00 78.94 103 ALA A N 1
ATOM 839 C CA . ALA A 1 103 ? -2.149 4.017 2.740 1.00 78.94 103 ALA A CA 1
ATOM 840 C C . ALA A 1 103 ? -2.631 4.204 4.189 1.00 78.94 103 ALA A C 1
ATOM 842 O O . ALA A 1 103 ? -2.205 5.135 4.877 1.00 78.94 103 ALA A O 1
ATOM 843 N N . LEU A 1 104 ? -3.561 3.358 4.632 1.00 84.69 104 LEU A N 1
ATOM 844 C CA . LEU A 1 104 ? -4.083 3.370 5.998 1.00 84.69 104 LEU A CA 1
ATOM 845 C C . LEU A 1 104 ? -3.594 2.127 6.726 1.00 84.69 104 LEU A C 1
ATOM 847 O O . LEU A 1 104 ? -3.586 1.049 6.140 1.00 84.69 104 LEU A O 1
ATOM 851 N N . PHE A 1 105 ? -3.244 2.279 7.997 1.00 87.75 105 PHE A N 1
ATOM 852 C CA . PHE A 1 105 ? -2.855 1.159 8.846 1.00 87.75 105 PHE A CA 1
ATOM 853 C C . PHE A 1 105 ? -3.209 1.416 10.309 1.00 87.75 105 PHE A C 1
ATOM 855 O O . PHE A 1 105 ? -3.478 2.552 10.713 1.00 87.75 105 PHE A O 1
ATOM 862 N N . THR A 1 106 ? -3.229 0.347 11.097 1.00 88.81 106 THR A N 1
ATOM 863 C CA . THR A 1 106 ? -3.450 0.379 12.544 1.00 88.81 106 THR A CA 1
ATOM 864 C C . THR A 1 106 ? -2.205 -0.070 13.286 1.00 88.81 106 THR A C 1
ATOM 866 O O . THR A 1 106 ? -1.430 -0.878 12.782 1.00 88.81 106 THR A O 1
ATOM 869 N N . VAL A 1 107 ? -2.024 0.456 14.494 1.00 89.00 107 VAL A N 1
ATOM 870 C CA . VAL A 1 107 ? -0.992 0.004 15.427 1.00 89.00 107 VAL A CA 1
ATOM 871 C C . VAL A 1 107 ? -1.633 -0.209 16.796 1.00 89.00 107 VAL A C 1
ATOM 873 O O . VAL A 1 107 ? -2.307 0.715 17.281 1.00 89.00 107 VAL A O 1
ATOM 876 N N . PRO A 1 108 ? -1.400 -1.365 17.447 1.00 87.25 108 PRO A N 1
ATOM 877 C CA . PRO A 1 108 ? -1.876 -1.618 18.798 1.00 87.25 108 PRO A CA 1
ATOM 878 C C . PRO A 1 108 ? -1.510 -0.502 19.771 1.00 87.25 108 PRO A C 1
ATOM 880 O O . PRO A 1 108 ? -0.407 0.054 19.746 1.00 87.25 108 PRO A O 1
ATOM 883 N N . ASN A 1 109 ? -2.437 -0.164 20.666 1.00 82.19 109 ASN A N 1
ATOM 884 C CA . ASN A 1 109 ? -2.177 0.866 21.662 1.00 82.19 109 ASN A CA 1
ATOM 885 C C . ASN A 1 109 ? -1.255 0.329 22.768 1.00 82.19 109 ASN A C 1
ATOM 887 O O . ASN A 1 109 ? -1.710 -0.269 23.741 1.00 82.19 109 ASN A O 1
ATOM 891 N N . ALA A 1 110 ? 0.045 0.611 22.645 1.00 76.62 110 ALA A N 1
ATOM 892 C CA . ALA A 1 110 ? 1.068 0.156 23.590 1.00 76.62 110 ALA A CA 1
ATOM 893 C C . ALA A 1 110 ? 0.803 0.580 25.049 1.00 76.62 110 ALA A C 1
ATOM 895 O O . ALA A 1 110 ? 1.195 -0.118 25.980 1.00 76.62 110 ALA A O 1
ATOM 896 N N . THR A 1 111 ? 0.135 1.719 25.263 1.00 81.25 111 THR A N 1
ATOM 897 C CA . THR A 1 111 ? -0.146 2.251 26.610 1.00 81.25 111 THR A CA 1
ATOM 898 C C . THR A 1 111 ? -1.464 1.757 27.199 1.00 81.25 111 THR A C 1
ATOM 900 O O . THR A 1 111 ? -1.616 1.715 28.417 1.00 81.25 111 THR A O 1
ATOM 903 N N . HIS A 1 112 ? -2.417 1.381 26.348 1.00 84.31 112 HIS A N 1
ATOM 904 C CA . HIS A 1 112 ? -3.749 0.941 26.747 1.00 84.31 112 HIS A CA 1
ATOM 905 C C . HIS A 1 112 ? -4.154 -0.276 25.903 1.00 84.31 112 HIS A C 1
ATOM 907 O O . HIS A 1 112 ? -4.926 -0.116 24.962 1.00 84.31 112 HIS A O 1
ATOM 913 N N . PRO A 1 113 ? -3.691 -1.495 26.240 1.00 85.31 113 PRO A N 1
ATOM 914 C CA . PRO A 1 113 ? -3.907 -2.691 25.412 1.00 85.31 113 PRO A CA 1
ATOM 915 C C . PRO A 1 113 ? -5.379 -3.059 25.174 1.00 85.31 113 PRO A C 1
ATOM 917 O O . PRO A 1 113 ? -5.696 -3.775 24.235 1.00 85.31 113 PRO A O 1
ATOM 920 N N . ASN A 1 114 ? -6.283 -2.573 26.030 1.00 86.69 114 ASN A N 1
ATOM 921 C CA . ASN A 1 114 ? -7.727 -2.795 25.912 1.00 86.69 114 ASN A CA 1
ATOM 922 C C . ASN A 1 114 ? -8.447 -1.694 25.111 1.00 86.69 114 ASN A C 1
ATOM 924 O O . ASN A 1 114 ? -9.664 -1.761 24.939 1.00 86.69 114 ASN A O 1
ATOM 928 N N . ALA A 1 115 ? -7.738 -0.640 24.701 1.00 85.12 115 ALA A N 1
ATOM 929 C CA . ALA A 1 115 ? -8.283 0.409 23.851 1.00 85.12 115 ALA A CA 1
ATOM 930 C C . ALA A 1 115 ? -8.143 0.017 22.368 1.00 85.12 115 ALA A C 1
ATOM 932 O O . ALA A 1 115 ? -7.239 -0.748 22.037 1.00 85.12 115 ALA A O 1
ATOM 933 N N . PRO A 1 116 ? -8.992 0.556 21.471 1.00 85.19 116 PRO A N 1
ATOM 934 C CA . PRO A 1 116 ? -8.830 0.359 20.033 1.00 85.19 116 PRO A CA 1
ATOM 935 C C . PRO A 1 116 ? -7.442 0.786 19.541 1.00 85.19 116 PRO A C 1
ATOM 937 O O . PRO A 1 116 ? -6.838 1.717 20.093 1.00 85.19 116 PRO A O 1
ATOM 940 N N . ASP A 1 117 ? -6.979 0.157 18.464 1.00 88.62 117 ASP A N 1
ATOM 941 C CA . ASP A 1 117 ? -5.715 0.497 17.826 1.00 88.62 117 ASP A CA 1
ATOM 942 C C . ASP A 1 117 ? -5.742 1.935 17.318 1.00 88.62 117 ASP A C 1
ATOM 944 O O . ASP A 1 117 ? -6.771 2.475 16.886 1.00 88.62 117 ASP A O 1
ATOM 948 N N . SER A 1 118 ? -4.566 2.552 17.329 1.00 88.69 118 SER A N 1
ATOM 949 C CA . SER A 1 118 ? -4.374 3.863 16.728 1.00 88.69 118 SER A CA 1
ATOM 950 C C . SER A 1 118 ? -4.339 3.732 15.210 1.00 88.69 118 SER A C 1
ATOM 952 O O . SER A 1 118 ? -3.602 2.908 14.675 1.00 88.69 118 SER A O 1
ATOM 954 N N . ILE A 1 119 ? -5.132 4.551 14.518 1.00 87.06 119 ILE A N 1
ATOM 955 C CA . ILE A 1 119 ? -5.223 4.552 13.055 1.00 87.06 119 ILE A CA 1
ATOM 956 C C . ILE A 1 119 ? -4.319 5.648 12.494 1.00 87.06 119 ILE A C 1
ATOM 958 O O . ILE A 1 119 ? -4.335 6.792 12.956 1.00 87.06 119 ILE A O 1
ATOM 962 N N . TYR A 1 120 ? -3.560 5.305 11.461 1.00 87.19 120 TYR A N 1
ATOM 963 C CA . TYR A 1 120 ? -2.607 6.189 10.810 1.00 87.19 120 TYR A CA 1
ATOM 964 C C . TYR A 1 120 ? -2.834 6.247 9.300 1.00 87.19 120 TYR A C 1
ATOM 966 O O . TYR A 1 120 ? -3.270 5.282 8.673 1.00 87.19 120 TYR A O 1
ATOM 974 N N . ALA A 1 121 ? -2.533 7.411 8.731 1.00 84.75 121 ALA A N 1
ATOM 975 C CA . ALA A 1 121 ? -2.524 7.680 7.304 1.00 84.75 121 ALA A CA 1
ATOM 976 C C . ALA A 1 121 ? -1.103 8.039 6.861 1.00 84.75 121 ALA A C 1
ATOM 978 O O . ALA A 1 121 ? -0.497 8.998 7.358 1.00 84.75 121 ALA A O 1
ATOM 979 N N . GLU A 1 122 ? -0.583 7.272 5.913 1.00 84.62 122 GLU A N 1
ATOM 980 C CA . GLU A 1 122 ? 0.749 7.448 5.352 1.00 84.62 122 GLU A CA 1
ATOM 981 C C . GLU A 1 122 ? 0.730 8.466 4.211 1.00 84.62 122 GLU A C 1
ATOM 983 O O . GLU A 1 122 ? 0.167 8.215 3.148 1.00 84.62 122 GLU A O 1
ATOM 988 N N . ILE A 1 123 ? 1.334 9.632 4.440 1.00 80.69 123 ILE A N 1
ATOM 989 C CA . ILE A 1 123 ? 1.329 10.756 3.501 1.00 80.69 123 ILE A CA 1
ATOM 990 C C . ILE A 1 123 ? 2.333 10.518 2.370 1.00 80.69 123 ILE A C 1
ATOM 992 O O . ILE A 1 123 ? 1.981 10.600 1.196 1.00 80.69 123 ILE A O 1
ATOM 996 N N . ASN A 1 124 ? 3.583 10.243 2.744 1.00 81.94 124 ASN A N 1
ATOM 997 C CA . ASN A 1 124 ? 4.710 10.015 1.844 1.00 81.94 124 ASN A CA 1
ATOM 998 C C . ASN A 1 124 ? 5.606 8.929 2.446 1.00 81.94 124 ASN A C 1
ATOM 1000 O O . ASN A 1 124 ? 5.732 8.869 3.668 1.00 81.94 124 ASN A O 1
ATOM 1004 N N . VAL A 1 125 ? 6.290 8.158 1.600 1.00 84.69 125 VAL A N 1
ATOM 1005 C CA . VAL A 1 125 ? 7.269 7.140 2.031 1.00 84.69 125 VAL A CA 1
ATOM 1006 C C . VAL A 1 125 ? 8.701 7.598 1.781 1.00 84.69 125 VAL A C 1
ATOM 1008 O O . VAL A 1 125 ? 9.584 7.368 2.594 1.00 84.69 125 VAL A O 1
ATOM 1011 N N . ASN A 1 126 ? 8.958 8.273 0.663 1.00 82.31 126 ASN A N 1
ATOM 1012 C CA . ASN A 1 126 ? 10.306 8.648 0.232 1.00 82.31 126 ASN A CA 1
ATOM 1013 C C . ASN A 1 126 ? 10.360 10.162 -0.048 1.00 82.31 126 ASN A C 1
ATOM 1015 O O . ASN A 1 126 ? 9.347 10.714 -0.469 1.00 82.31 126 ASN A O 1
ATOM 1019 N N . PRO A 1 127 ? 11.470 10.882 0.211 1.00 79.69 127 PRO A N 1
ATOM 1020 C CA . PRO A 1 127 ? 12.679 10.463 0.928 1.00 79.69 127 PRO A CA 1
ATOM 1021 C C . PRO A 1 127 ? 12.515 10.403 2.453 1.00 79.69 127 PRO A C 1
ATOM 1023 O O . PRO A 1 127 ? 13.442 9.988 3.144 1.00 79.69 127 PRO A O 1
ATOM 1026 N N . TYR A 1 128 ? 11.359 10.811 2.975 1.00 87.56 128 TYR A N 1
ATOM 1027 C CA . TYR A 1 128 ? 11.007 10.719 4.387 1.00 87.56 128 TYR A CA 1
ATOM 1028 C C . TYR A 1 128 ? 9.646 10.050 4.510 1.00 87.56 128 TYR A C 1
ATOM 1030 O O . TYR A 1 128 ? 8.714 10.411 3.782 1.00 87.56 128 TYR A O 1
ATOM 1038 N N . HIS A 1 129 ? 9.526 9.136 5.464 1.00 89.88 129 HIS A N 1
ATOM 1039 C CA . HIS A 1 129 ? 8.256 8.542 5.824 1.00 89.88 129 HIS A CA 1
ATOM 1040 C C . HIS A 1 129 ? 7.491 9.528 6.700 1.00 89.88 129 HIS A C 1
ATOM 1042 O O . HIS A 1 129 ? 7.908 9.872 7.807 1.00 89.88 129 HIS A O 1
ATOM 1048 N N . LYS A 1 130 ? 6.400 10.058 6.153 1.00 87.69 130 LYS A N 1
ATOM 1049 C CA . LYS A 1 130 ? 5.551 11.042 6.813 1.00 87.69 130 LYS A CA 1
ATOM 1050 C C . LYS A 1 130 ? 4.200 10.418 7.092 1.00 87.69 130 LYS A C 1
ATOM 1052 O O . LYS A 1 130 ? 3.462 10.111 6.161 1.00 87.69 130 LYS A O 1
ATOM 1057 N N . VAL A 1 131 ? 3.854 10.314 8.367 1.00 87.44 131 VAL A N 1
ATOM 1058 C CA . VAL A 1 131 ? 2.638 9.643 8.835 1.00 87.44 131 VAL A CA 1
ATOM 1059 C C . VAL A 1 131 ? 1.848 10.582 9.733 1.00 87.44 131 VAL A C 1
ATOM 1061 O O . VAL A 1 131 ? 2.420 11.250 10.595 1.00 87.44 131 VAL A O 1
ATOM 1064 N N . SER A 1 132 ? 0.530 10.633 9.550 1.00 85.75 132 SER A N 1
ATOM 1065 C CA . SER A 1 132 ? -0.385 11.347 10.442 1.00 85.75 132 SER A CA 1
ATOM 1066 C C . SER A 1 132 ? -1.327 10.364 11.113 1.00 85.75 132 SER A C 1
ATOM 1068 O O . SER A 1 132 ? -1.963 9.563 10.437 1.00 85.75 132 SER A O 1
ATOM 1070 N N . GLN A 1 133 ? -1.488 10.472 12.429 1.00 85.56 133 GLN A N 1
ATOM 1071 C CA . GLN A 1 133 ? -2.591 9.799 13.109 1.00 85.56 133 GLN A CA 1
ATOM 1072 C C . GLN A 1 133 ? -3.920 10.410 12.648 1.00 85.56 133 GLN A C 1
ATOM 1074 O O . GLN A 1 133 ? -4.009 11.629 12.457 1.00 85.56 133 GLN A O 1
ATOM 1079 N N . ILE A 1 134 ? -4.938 9.573 12.463 1.00 79.94 134 ILE A N 1
ATOM 1080 C CA . ILE A 1 134 ? -6.298 9.992 12.125 1.00 79.94 134 ILE A CA 1
ATOM 1081 C C . ILE A 1 134 ? -7.305 9.320 13.057 1.00 79.94 134 ILE A C 1
ATOM 1083 O O . ILE A 1 134 ? -7.056 8.253 13.611 1.00 79.94 134 ILE A O 1
ATOM 1087 N N . TYR A 1 135 ? -8.472 9.940 13.193 1.00 78.56 135 TYR A N 1
ATOM 1088 C CA . TYR A 1 135 ? -9.567 9.444 14.020 1.00 78.56 135 TYR A CA 1
ATOM 1089 C C . TYR A 1 135 ? -10.842 9.414 13.168 1.00 78.56 135 TYR A C 1
ATOM 1091 O O . TYR A 1 135 ? -11.595 10.390 13.167 1.00 78.56 135 TYR A O 1
ATOM 1099 N N . PRO A 1 136 ? -11.088 8.334 12.398 1.00 72.94 136 PRO A N 1
ATOM 1100 C CA . PRO A 1 136 ? -12.242 8.253 11.497 1.00 72.94 136 PRO A CA 1
ATOM 1101 C C . PRO A 1 136 ? -13.579 8.481 12.217 1.00 72.94 136 PRO A C 1
ATOM 1103 O O . PRO A 1 136 ? -14.470 9.141 11.680 1.00 72.94 136 PRO A O 1
ATOM 1106 N N . ASP A 1 137 ? -13.670 8.021 13.468 1.00 70.19 137 ASP A N 1
ATOM 1107 C CA . ASP A 1 137 ? -14.859 8.118 14.319 1.00 70.19 137 ASP A CA 1
ATOM 1108 C C . ASP A 1 137 ? -14.849 9.343 15.255 1.00 70.19 137 ASP A C 1
ATOM 1110 O O . ASP A 1 137 ? -15.698 9.455 16.137 1.00 70.19 137 ASP A O 1
ATOM 1114 N N . GLU A 1 138 ? -13.947 10.318 15.067 1.00 67.06 138 GLU A N 1
ATOM 1115 C CA . GLU A 1 138 ? -13.895 11.536 15.901 1.00 67.06 138 GLU A CA 1
ATOM 1116 C C . GLU A 1 138 ? -15.260 12.242 15.973 1.00 67.06 138 GLU A C 1
ATOM 1118 O O . GLU A 1 138 ? -15.618 12.829 16.991 1.00 67.06 138 GLU A O 1
ATOM 1123 N N . ILE A 1 139 ? -16.075 12.145 14.915 1.00 59.03 139 ILE A N 1
ATOM 1124 C CA . ILE A 1 139 ? -17.427 12.713 14.899 1.00 59.03 139 ILE A CA 1
ATOM 1125 C C . ILE A 1 139 ? -18.347 12.134 15.980 1.00 59.03 139 ILE A C 1
ATOM 1127 O O . ILE A 1 139 ? -19.223 12.849 16.465 1.00 59.03 139 ILE A O 1
ATOM 1131 N N . GLU A 1 140 ? -18.146 10.879 16.377 1.00 59.53 140 GLU A N 1
ATOM 1132 C CA . GLU A 1 140 ? -18.881 10.249 17.475 1.00 59.53 140 GLU A CA 1
ATOM 1133 C C . GLU A 1 140 ? -18.392 10.749 18.841 1.00 59.53 140 GLU A C 1
ATOM 1135 O O . GLU A 1 140 ? -19.158 10.773 19.805 1.00 59.53 140 GLU A O 1
ATOM 1140 N N . MET A 1 141 ? -17.142 11.215 18.906 1.00 57.59 141 MET A N 1
ATOM 1141 C CA . MET A 1 141 ? -16.520 11.779 20.106 1.00 57.59 141 MET A CA 1
ATOM 1142 C C . MET A 1 141 ? -16.858 13.268 20.305 1.00 57.59 141 MET A C 1
ATOM 1144 O O . MET A 1 141 ? -16.740 13.790 21.417 1.00 57.59 141 MET A O 1
ATOM 1148 N N . LEU A 1 142 ? -17.310 13.970 19.258 1.00 54.03 142 LEU A N 1
ATOM 1149 C CA . LEU A 1 142 ? -17.720 15.374 19.343 1.00 54.03 142 LEU A CA 1
ATOM 1150 C C . LEU A 1 142 ? -19.082 15.515 20.037 1.00 54.03 142 LEU A C 1
ATOM 1152 O O . LEU A 1 142 ? -20.063 14.840 19.713 1.00 54.03 142 LEU A O 1
ATOM 1156 N N . LYS A 1 143 ? -19.192 16.467 20.972 1.00 53.38 143 LYS A N 1
ATOM 1157 C CA . LYS A 1 143 ? -20.482 16.778 21.602 1.00 53.38 143 LYS A CA 1
ATOM 1158 C C . LYS A 1 143 ? -21.412 17.356 20.533 1.00 53.38 143 LYS A C 1
ATOM 1160 O O . LYS A 1 143 ? -21.041 18.278 19.817 1.00 53.38 143 LYS A O 1
ATOM 1165 N N . LYS A 1 144 ? -22.660 16.871 20.459 1.00 53.78 144 LYS A N 1
ATOM 1166 C CA . LYS A 1 144 ? -23.661 17.281 19.442 1.00 53.78 144 LYS A CA 1
ATOM 1167 C C . LYS A 1 144 ? -23.794 18.798 19.242 1.00 53.78 144 LYS A C 1
ATOM 1169 O O . LYS A 1 144 ? -24.060 19.237 18.131 1.00 53.78 144 LYS A O 1
ATOM 1174 N N . LYS A 1 145 ? -23.610 19.587 20.303 1.00 52.91 145 LYS A N 1
ATOM 1175 C CA . LYS A 1 145 ? -23.665 21.058 20.273 1.00 52.91 145 LYS A CA 1
ATOM 1176 C C . LYS A 1 145 ? -22.560 21.713 19.429 1.00 52.91 145 LYS A C 1
ATOM 1178 O O . LYS A 1 145 ? -22.742 22.835 18.971 1.00 52.91 145 LYS A O 1
ATOM 1183 N N . ASP A 1 146 ? -21.454 21.009 19.206 1.00 50.12 146 ASP A N 1
ATOM 1184 C CA . ASP A 1 146 ? -20.287 21.505 18.473 1.00 50.12 146 ASP A CA 1
ATOM 1185 C C . ASP A 1 146 ? -20.385 21.185 16.965 1.00 50.12 146 ASP A C 1
ATOM 1187 O O . ASP A 1 146 ? -19.629 21.716 16.151 1.00 50.12 146 ASP A O 1
ATOM 1191 N N . VAL A 1 147 ? -21.356 20.353 16.561 1.00 45.06 147 VAL A N 1
ATOM 1192 C CA . VAL A 1 147 ? -21.568 19.944 15.168 1.00 45.06 147 VAL A CA 1
ATOM 1193 C C . VAL A 1 147 ? -22.624 20.842 14.518 1.00 45.06 147 VAL A C 1
ATOM 1195 O O . VAL A 1 147 ? -23.827 20.644 14.684 1.00 45.06 147 VAL A O 1
ATOM 1198 N N . LYS A 1 148 ? -22.190 21.833 13.730 1.00 44.62 148 LYS A N 1
ATOM 1199 C CA . LYS A 1 148 ? -23.100 22.658 12.914 1.00 44.62 148 LYS A CA 1
ATOM 1200 C C . LYS A 1 148 ? -23.677 21.824 11.762 1.00 44.62 148 LYS A C 1
ATOM 1202 O O . LYS A 1 148 ? -22.998 21.571 10.771 1.00 44.62 148 LYS A O 1
ATOM 1207 N N . THR A 1 149 ? -24.938 21.406 11.864 1.00 38.22 149 THR A N 1
ATOM 1208 C CA . THR A 1 149 ? -25.661 20.741 10.767 1.00 38.22 149 THR A CA 1
ATOM 1209 C C . THR A 1 149 ? -26.104 21.771 9.729 1.00 38.22 149 THR A C 1
ATOM 1211 O O . THR A 1 149 ? -26.863 22.681 10.063 1.00 38.22 149 THR A O 1
ATOM 1214 N N . ARG A 1 150 ? -25.670 21.635 8.470 1.00 39.28 150 ARG A N 1
ATOM 1215 C CA . ARG A 1 150 ? -26.143 22.478 7.360 1.00 39.28 150 ARG A CA 1
ATOM 1216 C C . ARG A 1 150 ? -27.036 21.678 6.414 1.00 39.28 150 ARG A C 1
ATOM 1218 O O . ARG A 1 150 ? -26.748 20.529 6.086 1.00 39.28 150 ARG A O 1
ATOM 1225 N N . THR A 1 151 ? -28.122 22.304 5.979 1.00 40.53 151 THR A N 1
ATOM 1226 C CA . THR A 1 151 ? -29.138 21.726 5.094 1.00 40.53 151 THR A CA 1
ATOM 1227 C C . THR A 1 151 ? -28.915 22.241 3.665 1.00 40.53 151 THR A C 1
ATOM 1229 O O . THR A 1 151 ? -28.880 23.452 3.473 1.00 40.53 151 THR A O 1
ATOM 1232 N N . ARG A 1 152 ? -28.842 21.315 2.692 1.00 35.50 152 ARG A N 1
ATOM 1233 C CA . ARG A 1 152 ? -28.684 21.450 1.214 1.00 35.50 152 ARG A CA 1
ATOM 1234 C C . ARG A 1 152 ? -27.260 21.324 0.643 1.00 35.50 152 ARG A C 1
ATOM 1236 O O . ARG A 1 152 ? -26.350 22.040 1.034 1.00 35.50 152 ARG A O 1
ATOM 1243 N N . ARG A 1 153 ? -27.129 20.417 -0.342 1.00 36.16 153 ARG A N 1
ATOM 1244 C CA . ARG A 1 153 ? -25.953 20.185 -1.196 1.00 36.16 153 ARG A CA 1
ATOM 1245 C C . ARG A 1 153 ? -26.178 20.873 -2.545 1.00 36.16 153 ARG A C 1
ATOM 1247 O O . ARG A 1 153 ? -27.037 20.426 -3.295 1.00 36.16 153 ARG A O 1
ATOM 1254 N N . ASN A 1 154 ? -25.392 21.898 -2.851 1.00 34.19 154 ASN A N 1
ATOM 1255 C CA . ASN A 1 154 ? -25.011 22.203 -4.228 1.00 34.19 154 ASN A CA 1
ATOM 1256 C C . ASN A 1 154 ? -23.527 21.844 -4.318 1.00 34.19 154 ASN A C 1
ATOM 1258 O O . ASN A 1 154 ? -22.730 22.357 -3.537 1.00 34.19 154 ASN A O 1
ATOM 1262 N N . TYR A 1 155 ? -23.186 20.894 -5.187 1.00 35.16 155 TYR A N 1
ATOM 1263 C CA . TYR A 1 155 ? -21.839 20.343 -5.329 1.00 35.16 155 TYR A CA 1
ATOM 1264 C C . TYR A 1 155 ? -20.905 21.349 -6.030 1.00 35.16 155 TYR A C 1
ATOM 1266 O O . TYR A 1 155 ? -20.590 21.215 -7.203 1.00 35.16 155 TYR A O 1
ATOM 1274 N N . MET A 1 156 ? -20.452 22.363 -5.297 1.00 32.94 156 MET A N 1
ATOM 1275 C CA . MET A 1 156 ? -19.057 22.800 -5.360 1.00 32.94 156 MET A CA 1
ATOM 1276 C C . MET A 1 156 ? -18.434 22.341 -4.046 1.00 32.94 156 MET A C 1
ATOM 1278 O O . MET A 1 156 ? -19.099 22.437 -3.016 1.00 32.94 156 MET A O 1
ATOM 1282 N N . LEU A 1 157 ? -17.218 21.794 -4.076 1.00 37.69 157 LEU A N 1
ATOM 1283 C CA . LEU A 1 157 ? -16.461 21.369 -2.892 1.00 37.69 157 LEU A CA 1
ATOM 1284 C C . LEU A 1 157 ? -16.528 22.455 -1.798 1.00 37.69 157 LEU A C 1
ATOM 1286 O O . LEU A 1 157 ? -15.818 23.455 -1.855 1.00 37.69 157 LEU A O 1
ATOM 1290 N N . ASP A 1 158 ? -17.441 22.289 -0.837 1.00 32.19 158 ASP A N 1
ATOM 1291 C CA . ASP A 1 158 ? -17.756 23.317 0.154 1.00 32.19 158 ASP A CA 1
ATOM 1292 C C . ASP A 1 158 ? -16.569 23.443 1.120 1.00 32.19 158 ASP A C 1
ATOM 1294 O O . ASP A 1 158 ? -16.117 22.449 1.703 1.00 32.19 158 ASP A O 1
ATOM 1298 N N . GLY A 1 159 ? -16.073 24.665 1.328 1.00 33.34 159 GLY A N 1
ATOM 1299 C CA . GLY A 1 159 ? -14.938 24.968 2.213 1.00 33.34 159 GLY A CA 1
ATOM 1300 C C . GLY A 1 159 ? -15.171 24.602 3.688 1.00 33.34 159 GLY A C 1
ATOM 1301 O O . GLY A 1 159 ? -14.261 24.717 4.502 1.00 33.34 159 GLY A O 1
ATOM 1302 N N . ILE A 1 160 ? -16.376 24.140 4.040 1.00 33.56 160 ILE A N 1
ATOM 1303 C CA . ILE A 1 160 ? -16.759 23.650 5.374 1.00 33.56 160 ILE A CA 1
ATOM 1304 C C . ILE A 1 160 ? -16.713 22.108 5.459 1.00 33.56 160 ILE A C 1
ATOM 1306 O O . ILE A 1 160 ? -16.463 21.559 6.531 1.00 33.56 160 ILE A O 1
ATOM 1310 N N . MET A 1 161 ? -16.895 21.393 4.339 1.00 34.00 161 MET A N 1
ATOM 1311 C CA . MET A 1 161 ? -16.638 19.943 4.239 1.00 34.00 161 MET A CA 1
ATOM 1312 C C . MET A 1 161 ? -15.141 19.634 4.104 1.00 34.00 161 MET A C 1
ATOM 1314 O O . MET A 1 161 ? -14.721 18.502 4.339 1.00 34.00 161 MET A O 1
ATOM 1318 N N . GLN A 1 162 ? -14.335 20.660 3.817 1.00 38.28 162 GLN A N 1
ATOM 1319 C CA . GLN A 1 162 ? -12.911 20.706 4.124 1.00 38.28 162 GLN A CA 1
ATOM 1320 C C . GLN A 1 162 ? -12.687 20.642 5.638 1.00 38.28 162 GLN A C 1
ATOM 1322 O O . GLN A 1 162 ? -12.339 21.634 6.281 1.00 38.28 162 GLN A O 1
ATOM 1327 N N . ARG A 1 163 ? -12.783 19.449 6.228 1.00 45.97 163 ARG A N 1
ATOM 1328 C CA . ARG A 1 163 ? -11.985 19.197 7.425 1.00 45.97 163 ARG A CA 1
ATOM 1329 C C . ARG A 1 163 ? -10.549 19.112 6.950 1.00 45.97 163 ARG A C 1
ATOM 1331 O O . ARG A 1 163 ? -10.080 18.077 6.487 1.00 45.97 163 ARG A O 1
ATOM 1338 N N . LYS A 1 164 ? -9.872 20.261 6.978 1.00 41.94 164 LYS A N 1
ATOM 1339 C CA . LYS A 1 164 ? -8.423 20.287 6.875 1.00 41.94 164 LYS A CA 1
ATOM 1340 C C . LYS A 1 164 ? -7.924 19.496 8.076 1.00 41.94 164 LYS A C 1
ATOM 1342 O O . LYS A 1 164 ? -7.941 20.031 9.184 1.00 41.94 164 LYS A O 1
ATOM 1347 N N . VAL A 1 165 ? -7.554 18.229 7.880 1.00 46.94 165 VAL A N 1
ATOM 1348 C CA . VAL A 1 165 ? -6.753 17.519 8.875 1.00 46.94 165 VAL A CA 1
ATOM 1349 C C . VAL A 1 165 ? -5.512 18.377 9.004 1.00 46.94 165 VAL A C 1
ATOM 1351 O O . VAL A 1 165 ? -4.709 18.470 8.077 1.00 46.94 165 VAL A O 1
ATOM 1354 N N . LYS A 1 166 ? -5.420 19.142 10.092 1.00 46.88 166 LYS A N 1
ATOM 1355 C CA . LYS A 1 166 ? -4.233 19.943 10.344 1.00 46.88 166 LYS A CA 1
ATOM 1356 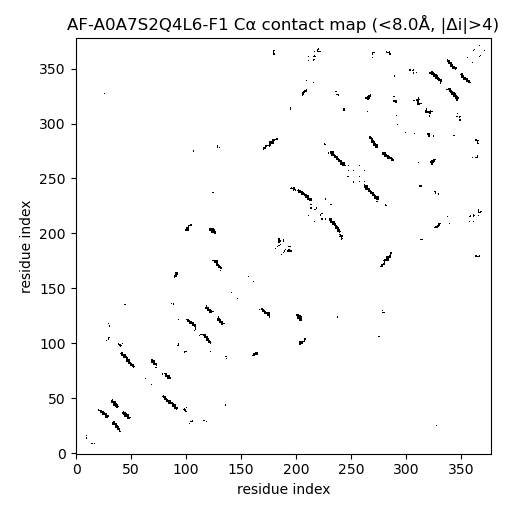C C . LYS A 1 166 ? -3.098 18.933 10.451 1.00 46.88 166 LYS A C 1
ATOM 1358 O O . LYS A 1 166 ? -3.024 18.217 11.441 1.00 46.88 166 LYS A O 1
ATOM 1363 N N . HIS A 1 167 ? -2.205 18.896 9.464 1.00 53.66 167 HIS A N 1
ATOM 1364 C CA . HIS A 1 167 ? -0.989 18.071 9.486 1.00 53.66 167 HIS A CA 1
ATOM 1365 C C . HIS A 1 167 ? -0.001 18.478 10.595 1.00 53.66 167 HIS A C 1
ATOM 1367 O O . HIS A 1 167 ? 1.158 18.077 10.560 1.00 53.66 167 HIS A O 1
ATOM 1373 N N . ASN A 1 168 ? -0.435 19.283 11.567 1.00 52.56 168 ASN A N 1
ATOM 1374 C CA . ASN A 1 168 ? 0.381 19.829 12.641 1.00 52.56 168 ASN A CA 1
ATOM 1375 C C . ASN A 1 168 ? 1.005 18.730 13.517 1.00 52.56 168 ASN A C 1
ATOM 1377 O O . ASN A 1 168 ? 1.991 19.008 14.185 1.00 52.56 168 ASN A O 1
ATOM 1381 N N . ASN A 1 169 ? 0.478 17.499 13.465 1.00 69.12 169 ASN A N 1
ATOM 1382 C CA . ASN A 1 169 ? 0.976 16.350 14.223 1.00 69.12 169 ASN A CA 1
ATOM 1383 C C . ASN A 1 169 ? 1.528 15.228 13.324 1.00 69.12 169 ASN A C 1
ATOM 1385 O O . ASN A 1 169 ? 1.626 14.085 13.766 1.00 69.12 169 ASN A O 1
ATOM 1389 N N . ALA A 1 170 ? 1.845 15.511 12.055 1.00 81.38 170 ALA A N 1
ATOM 1390 C CA . ALA A 1 170 ? 2.471 14.503 11.209 1.00 81.38 170 ALA A CA 1
ATOM 1391 C C . ALA A 1 170 ? 3.884 14.199 11.728 1.00 81.38 170 ALA A C 1
ATOM 1393 O O . ALA A 1 170 ? 4.732 15.086 11.813 1.00 81.38 170 ALA A O 1
ATOM 1394 N N . THR A 1 171 ? 4.129 12.936 12.048 1.00 87.81 171 THR A N 1
ATOM 1395 C CA . THR A 1 171 ? 5.466 12.419 12.338 1.00 87.81 171 THR A CA 1
ATOM 1396 C C . THR A 1 171 ? 6.254 12.306 11.041 1.00 87.81 171 THR A C 1
ATOM 1398 O O . THR A 1 171 ? 5.685 12.000 9.991 1.00 87.81 171 THR A O 1
ATOM 1401 N N . VAL A 1 172 ? 7.550 12.594 11.109 1.00 88.56 172 VAL A N 1
ATOM 1402 C CA . VAL A 1 172 ? 8.473 12.506 9.977 1.00 88.56 172 VAL A CA 1
ATOM 1403 C C . VAL A 1 172 ? 9.654 11.665 10.432 1.00 88.56 172 VAL A C 1
ATOM 1405 O O . VAL A 1 172 ? 10.281 11.991 11.440 1.00 88.56 172 VAL A O 1
ATOM 1408 N N . SER A 1 173 ? 9.934 10.587 9.709 1.00 89.00 173 SER A N 1
ATOM 1409 C CA . SER A 1 173 ? 11.078 9.726 9.977 1.00 89.00 173 SER A CA 1
ATOM 1410 C C . SER A 1 173 ? 12.407 10.415 9.667 1.00 89.00 173 SER A C 1
ATOM 1412 O O . SER A 1 173 ? 12.474 11.449 8.995 1.00 89.00 173 SER A O 1
ATOM 1414 N N . SER A 1 174 ? 13.500 9.757 10.050 1.00 88.75 174 SER A N 1
ATOM 1415 C CA . SER A 1 174 ? 14.793 9.967 9.399 1.00 88.75 174 SER A CA 1
ATOM 1416 C C . SER A 1 174 ? 14.721 9.725 7.880 1.00 88.75 174 SER A C 1
ATOM 1418 O O . SER A 1 174 ? 13.740 9.194 7.346 1.00 88.75 174 SER A O 1
ATOM 1420 N N . ARG A 1 175 ? 15.763 10.143 7.153 1.00 86.69 175 ARG A N 1
ATOM 1421 C CA . ARG A 1 175 ? 15.860 9.906 5.706 1.00 86.69 175 ARG A CA 1
ATOM 1422 C C . ARG A 1 175 ? 15.806 8.403 5.417 1.00 86.69 175 ARG A C 1
ATOM 1424 O O . ARG A 1 175 ? 16.458 7.626 6.110 1.00 86.69 175 ARG A O 1
ATOM 1431 N N . ALA A 1 176 ? 15.059 8.029 4.382 1.00 85.06 176 ALA A N 1
ATOM 1432 C CA . ALA A 1 176 ? 14.935 6.654 3.926 1.00 85.06 176 ALA A CA 1
ATOM 1433 C C . ALA A 1 176 ? 16.320 6.019 3.689 1.00 85.06 176 ALA A C 1
ATOM 1435 O O . ALA A 1 176 ? 17.202 6.682 3.125 1.00 85.06 176 ALA A O 1
ATOM 1436 N N . PRO A 1 177 ? 16.521 4.752 4.095 1.00 87.62 177 PRO A N 1
ATOM 1437 C CA . PRO A 1 177 ? 17.757 4.037 3.822 1.00 87.62 177 PRO A CA 1
ATOM 1438 C C . PRO A 1 177 ? 17.943 3.821 2.315 1.00 87.62 177 PRO A C 1
ATOM 1440 O O . PRO A 1 177 ? 16.997 3.882 1.519 1.00 87.62 177 PRO A O 1
ATOM 1443 N N . HIS A 1 178 ? 19.183 3.535 1.922 1.00 83.12 178 HIS A N 1
ATOM 1444 C CA . HIS A 1 178 ? 19.474 3.081 0.566 1.00 83.12 178 HIS A CA 1
ATOM 1445 C C . HIS A 1 178 ? 18.709 1.788 0.254 1.00 83.12 178 HIS A C 1
ATOM 1447 O O . HIS A 1 178 ? 18.338 1.036 1.157 1.00 83.12 178 HIS A O 1
ATOM 1453 N N . ALA A 1 179 ? 18.428 1.570 -1.032 1.00 83.69 179 ALA A N 1
ATOM 1454 C CA . ALA A 1 179 ? 17.818 0.322 -1.463 1.00 83.69 179 ALA A CA 1
ATOM 1455 C C . ALA A 1 179 ? 18.773 -0.845 -1.166 1.00 83.69 179 ALA A C 1
ATOM 1457 O O . ALA A 1 179 ? 19.990 -0.701 -1.270 1.00 83.69 179 ALA A O 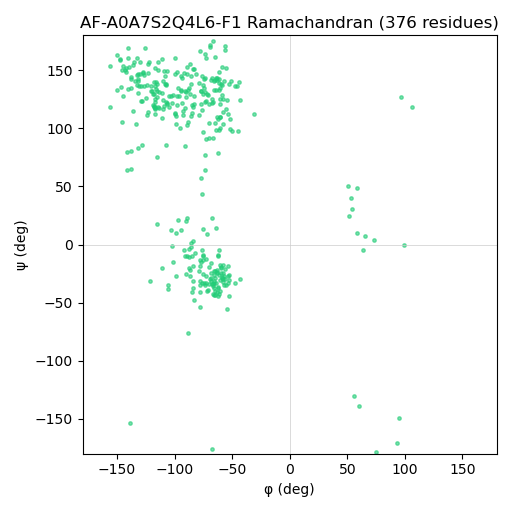1
ATOM 1458 N N . SER A 1 180 ? 18.207 -1.976 -0.767 1.00 77.56 180 SER A N 1
ATOM 1459 C CA . SER A 1 180 ? 18.924 -3.190 -0.381 1.00 77.56 180 SER A CA 1
ATOM 1460 C C . SER A 1 180 ? 19.704 -3.820 -1.535 1.00 77.56 180 SER A C 1
ATOM 1462 O O . SER A 1 180 ? 20.750 -4.426 -1.323 1.00 77.56 180 SER A O 1
ATOM 1464 N N . PHE A 1 181 ? 19.208 -3.624 -2.752 1.00 72.31 181 PHE A N 1
ATOM 1465 C CA . PHE A 1 181 ? 19.926 -3.839 -3.988 1.00 72.31 181 PHE A CA 1
ATOM 1466 C C . PHE A 1 181 ? 19.722 -2.620 -4.879 1.00 72.31 181 PHE A C 1
ATOM 1468 O O . PHE A 1 181 ? 18.620 -2.074 -5.001 1.00 72.31 181 PHE A O 1
ATOM 1475 N N . SER A 1 182 ? 20.825 -2.215 -5.489 1.00 62.06 182 SER A N 1
ATOM 1476 C CA . SER A 1 182 ? 20.911 -1.525 -6.764 1.00 62.06 182 SER A CA 1
ATOM 1477 C C . SER A 1 182 ? 19.755 -1.956 -7.670 1.00 62.06 182 SER A C 1
ATOM 1479 O O . SER A 1 182 ? 19.667 -3.125 -8.044 1.00 62.06 182 SER A O 1
ATOM 1481 N N . THR A 1 183 ? 18.819 -1.050 -7.961 1.00 57.72 183 THR A N 1
ATOM 1482 C CA . THR A 1 183 ? 17.674 -1.334 -8.840 1.00 57.72 183 THR A CA 1
ATOM 1483 C C . THR A 1 183 ? 18.176 -1.826 -10.203 1.00 57.72 183 THR A C 1
ATOM 1485 O O . THR A 1 183 ? 19.366 -1.738 -10.514 1.00 57.72 183 THR A O 1
ATOM 1488 N N . VAL A 1 184 ? 17.272 -2.305 -11.064 1.00 54.84 184 VAL A N 1
ATOM 1489 C CA . VAL A 1 184 ? 17.580 -2.559 -12.485 1.00 54.84 184 VAL A CA 1
ATOM 1490 C C . VAL A 1 184 ? 18.410 -1.412 -13.099 1.00 54.84 184 VAL A C 1
ATOM 1492 O O . VAL A 1 184 ? 19.252 -1.687 -13.944 1.00 54.84 184 VAL A O 1
ATOM 1495 N N . ASP A 1 185 ? 18.256 -0.170 -12.616 1.00 54.44 185 ASP A N 1
ATOM 1496 C CA . ASP A 1 185 ? 19.062 0.993 -13.009 1.00 54.44 185 ASP A CA 1
ATOM 1497 C C . ASP A 1 185 ? 20.558 0.793 -12.851 1.00 54.44 185 ASP A C 1
ATOM 1499 O O . ASP A 1 185 ? 21.307 0.957 -13.798 1.00 54.44 185 ASP A O 1
ATOM 1503 N N . GLU A 1 186 ? 21.015 0.442 -11.660 1.00 55.22 186 GLU A N 1
ATOM 1504 C CA . GLU A 1 186 ? 22.445 0.401 -11.371 1.00 55.22 186 GLU A CA 1
ATOM 1505 C C . GLU A 1 186 ? 23.127 -0.792 -12.064 1.00 55.22 186 GLU A C 1
ATOM 1507 O O . GLU A 1 186 ? 24.306 -0.707 -12.404 1.00 55.22 186 GLU A O 1
ATOM 1512 N N . HIS A 1 187 ? 22.382 -1.876 -12.323 1.00 58.44 187 HIS A N 1
ATOM 1513 C CA . HIS A 1 187 ? 22.895 -3.050 -13.035 1.00 58.44 187 HIS A CA 1
ATOM 1514 C C . HIS A 1 187 ? 22.856 -2.901 -14.563 1.00 58.44 187 HIS A C 1
ATOM 1516 O O . HIS A 1 187 ? 23.843 -3.196 -15.232 1.00 58.44 187 HIS A O 1
ATOM 1522 N N . TRP A 1 188 ? 21.732 -2.452 -15.129 1.00 55.12 188 TRP A N 1
ATOM 1523 C CA . TRP A 1 188 ? 21.559 -2.331 -16.583 1.00 55.12 188 TRP A CA 1
ATOM 1524 C C . TRP A 1 188 ? 22.040 -0.980 -17.130 1.00 55.12 188 TRP A C 1
ATOM 1526 O O . TRP A 1 188 ? 22.322 -0.869 -18.322 1.00 55.12 188 TRP A O 1
ATOM 1536 N N . PHE A 1 189 ? 22.155 0.043 -16.278 1.00 58.06 189 PHE A N 1
ATOM 1537 C CA . PHE A 1 189 ? 22.431 1.428 -16.668 1.00 58.06 189 PHE A CA 1
ATOM 1538 C C . PHE A 1 189 ? 23.388 2.132 -15.680 1.00 58.06 189 PHE A C 1
ATOM 1540 O O . PHE A 1 189 ? 23.015 3.113 -15.029 1.00 58.06 189 PHE A O 1
ATOM 1547 N N . PRO A 1 190 ? 24.647 1.668 -15.565 1.00 56.69 190 PRO A N 1
ATOM 1548 C CA . PRO A 1 190 ? 25.610 2.239 -14.627 1.00 56.69 190 PRO A CA 1
ATOM 1549 C C . PRO A 1 190 ? 25.905 3.726 -14.911 1.00 56.69 190 PRO A C 1
ATOM 1551 O O . PRO A 1 190 ? 26.033 4.149 -16.063 1.00 56.69 190 PRO A O 1
ATOM 1554 N N . GLY A 1 191 ? 26.074 4.523 -13.848 1.00 57.16 191 GLY A N 1
ATOM 1555 C CA . GLY A 1 191 ? 26.433 5.948 -13.916 1.00 57.16 191 GLY A CA 1
ATOM 1556 C C . GLY A 1 191 ? 25.233 6.905 -13.863 1.00 57.16 191 GLY A C 1
ATOM 1557 O O . GLY A 1 191 ? 24.216 6.608 -13.249 1.00 57.16 191 GLY A O 1
ATOM 1558 N N . ASN A 1 192 ? 25.340 8.073 -14.509 1.00 49.94 192 ASN A N 1
ATOM 1559 C CA . ASN A 1 192 ? 24.307 9.132 -14.500 1.00 49.94 192 ASN A CA 1
ATOM 1560 C C . ASN A 1 192 ? 23.079 8.825 -15.382 1.00 49.94 192 ASN A C 1
ATOM 1562 O O . ASN A 1 192 ? 22.310 9.725 -15.703 1.00 49.94 192 ASN A O 1
ATOM 1566 N N . ASN A 1 193 ? 22.925 7.579 -15.824 1.00 52.06 193 ASN A N 1
ATOM 1567 C CA . ASN A 1 193 ? 21.911 7.178 -16.792 1.00 52.06 193 ASN A CA 1
ATOM 1568 C C . ASN A 1 193 ? 20.720 6.464 -16.150 1.00 52.06 193 ASN A C 1
ATOM 1570 O O . ASN A 1 193 ? 19.959 5.883 -16.910 1.00 52.06 193 ASN A O 1
ATOM 1574 N N . ALA A 1 194 ? 20.575 6.490 -14.815 1.00 56.31 194 ALA A N 1
ATOM 1575 C CA . ALA A 1 194 ? 19.578 5.741 -14.045 1.00 56.31 194 ALA A CA 1
ATOM 1576 C C . ALA A 1 194 ? 18.139 5.944 -14.582 1.00 56.31 194 ALA A C 1
ATOM 1578 O O . ALA A 1 194 ? 17.503 6.955 -14.280 1.00 56.31 194 ALA A O 1
ATOM 1579 N N . PRO A 1 195 ? 17.601 5.002 -15.377 1.00 54.34 195 PRO A N 1
ATOM 1580 C CA . PRO A 1 195 ? 16.343 5.213 -16.085 1.00 54.34 195 PRO A CA 1
ATOM 1581 C C . PRO A 1 195 ? 15.109 5.353 -15.203 1.00 54.34 195 PRO A C 1
ATOM 1583 O O . PRO A 1 195 ? 14.136 5.980 -15.614 1.00 54.34 195 PRO A O 1
ATOM 1586 N N . PHE A 1 196 ? 15.107 4.689 -14.051 1.00 59.88 196 PHE A N 1
ATOM 1587 C CA . PHE A 1 196 ? 14.027 4.698 -13.076 1.00 59.88 196 PHE A CA 1
ATOM 1588 C C . PHE A 1 196 ? 14.299 5.702 -11.948 1.00 59.88 196 PHE A C 1
ATOM 1590 O O . PHE A 1 196 ? 13.683 5.601 -10.880 1.00 59.88 196 PHE A O 1
ATOM 1597 N N . GLU A 1 197 ? 15.169 6.703 -12.173 1.00 56.69 197 GLU A N 1
ATOM 1598 C CA . GLU A 1 197 ? 15.242 7.869 -11.295 1.00 56.69 197 GLU A CA 1
ATOM 1599 C C . GLU A 1 197 ? 13.852 8.532 -11.268 1.00 56.69 197 GLU A C 1
ATOM 1601 O O . GLU A 1 197 ? 13.331 8.972 -12.298 1.00 56.69 197 GLU A O 1
ATOM 1606 N N . PRO A 1 198 ? 13.165 8.523 -10.115 1.00 57.44 198 PRO A N 1
ATOM 1607 C CA . PRO A 1 198 ? 11.766 8.895 -10.084 1.00 57.44 198 PRO A CA 1
ATOM 1608 C C . PRO A 1 198 ? 11.633 10.407 -10.296 1.00 57.44 198 PRO A C 1
ATOM 1610 O O . PRO A 1 198 ? 12.248 11.201 -9.586 1.00 57.44 198 PRO A O 1
ATOM 1613 N N . PHE A 1 199 ? 10.773 10.809 -11.238 1.00 46.72 199 PHE A N 1
ATOM 1614 C CA . PHE A 1 199 ? 10.489 12.217 -11.580 1.00 46.72 199 PHE A CA 1
ATOM 1615 C C . PHE A 1 199 ? 10.086 13.058 -10.355 1.00 46.72 199 PHE A C 1
ATOM 1617 O O . PHE A 1 199 ? 10.284 14.271 -10.298 1.00 46.72 199 PHE A O 1
ATOM 1624 N N . SER A 1 200 ? 9.510 12.396 -9.353 1.00 55.78 200 SER A N 1
ATOM 1625 C CA . SER A 1 200 ? 9.302 12.939 -8.022 1.00 55.78 200 SER A CA 1
ATOM 1626 C C . SER A 1 200 ? 10.087 12.082 -7.030 1.00 55.78 200 SER A C 1
ATOM 1628 O O . SER A 1 200 ? 9.866 10.872 -6.992 1.00 55.78 200 SER A O 1
ATOM 1630 N N . PRO A 1 201 ? 10.910 12.666 -6.139 1.00 56.91 201 PRO A N 1
ATOM 1631 C CA . PRO A 1 201 ? 11.524 11.910 -5.045 1.00 56.91 201 PRO A CA 1
ATOM 1632 C C . PRO A 1 201 ? 10.466 11.336 -4.085 1.00 56.91 201 PRO A C 1
ATOM 1634 O O . PRO A 1 201 ? 10.793 10.531 -3.210 1.00 56.91 201 PRO A O 1
ATOM 1637 N N . VAL A 1 202 ? 9.205 11.754 -4.246 1.00 67.06 202 VAL A N 1
ATOM 1638 C CA . VAL A 1 202 ? 8.068 11.335 -3.443 1.00 67.06 202 VAL A CA 1
ATOM 1639 C C . VAL A 1 202 ? 7.427 10.081 -4.015 1.00 67.06 202 VAL A C 1
ATOM 1641 O O . VAL A 1 202 ? 6.700 10.131 -5.005 1.00 67.06 202 VAL A O 1
ATOM 1644 N N . ALA A 1 203 ? 7.677 8.971 -3.330 1.00 74.69 203 ALA A N 1
ATOM 1645 C CA . ALA A 1 203 ? 6.892 7.756 -3.463 1.00 74.69 203 ALA A CA 1
ATOM 1646 C C . ALA A 1 203 ? 5.723 7.775 -2.473 1.00 74.69 203 ALA A C 1
ATOM 1648 O O . ALA A 1 203 ? 5.853 8.281 -1.349 1.00 74.69 203 ALA A O 1
ATOM 1649 N N . HIS A 1 204 ? 4.609 7.175 -2.883 1.00 73.50 204 HIS A N 1
ATOM 1650 C CA . HIS A 1 204 ? 3.404 7.040 -2.066 1.00 73.50 204 HIS A CA 1
ATOM 1651 C C . HIS A 1 204 ? 3.132 5.561 -1.788 1.00 73.50 204 HIS A C 1
ATOM 1653 O O . HIS A 1 204 ? 3.279 4.736 -2.696 1.00 73.50 204 HIS A O 1
ATOM 1659 N N . GLY A 1 205 ? 2.715 5.225 -0.565 1.00 64.12 205 GLY A N 1
ATOM 1660 C CA . GLY A 1 205 ? 2.260 3.879 -0.230 1.00 64.12 205 GLY A CA 1
ATOM 1661 C C . GLY A 1 205 ? 1.054 3.482 -1.066 1.00 64.12 205 GLY A C 1
ATOM 1662 O O . GLY A 1 205 ? 0.007 4.134 -1.053 1.00 64.12 205 GLY A O 1
ATOM 1663 N N . GLY A 1 206 ? 1.204 2.398 -1.818 1.00 73.38 206 GLY A N 1
ATOM 1664 C CA . GLY A 1 206 ? 0.131 1.781 -2.585 1.00 73.38 206 GLY A CA 1
ATOM 1665 C C . GLY A 1 206 ? -0.686 0.810 -1.743 1.00 73.38 206 GLY A C 1
ATOM 1666 O O . GLY A 1 206 ? -1.913 0.815 -1.840 1.00 73.38 206 GLY A O 1
ATOM 1667 N N . ALA A 1 207 ? -0.014 0.029 -0.894 1.00 83.88 207 ALA A N 1
ATOM 1668 C CA . ALA A 1 207 ? -0.621 -0.987 -0.045 1.00 83.88 207 ALA A CA 1
ATOM 1669 C C . ALA A 1 207 ? 0.172 -1.162 1.257 1.00 83.88 207 ALA A C 1
ATOM 1671 O O . ALA A 1 207 ? 1.396 -1.273 1.226 1.00 83.88 207 ALA A O 1
ATOM 1672 N N . CYS A 1 208 ? -0.528 -1.196 2.390 1.00 85.06 208 CYS A N 1
ATOM 1673 C CA . CYS A 1 208 ? 0.062 -1.370 3.715 1.00 85.06 208 CYS A CA 1
ATOM 1674 C C . CYS A 1 208 ? -1.001 -1.940 4.681 1.00 85.06 208 CYS A C 1
ATOM 1676 O O . CYS A 1 208 ? -2.189 -1.717 4.448 1.00 85.06 208 CYS A O 1
ATOM 1678 N N . CYS A 1 209 ? -0.655 -2.664 5.746 1.00 89.50 209 CYS A N 1
ATOM 1679 C CA . CYS A 1 209 ? 0.672 -3.194 6.078 1.00 89.50 209 CYS A CA 1
ATOM 1680 C C . CYS A 1 209 ? 0.564 -4.649 6.543 1.00 89.50 209 CYS A C 1
ATOM 1682 O O . CYS A 1 209 ? -0.478 -5.062 7.046 1.00 89.50 209 CYS A O 1
ATOM 1684 N N . ILE A 1 210 ? 1.666 -5.386 6.424 1.00 93.25 210 ILE A N 1
ATOM 1685 C CA . ILE A 1 210 ? 1.849 -6.709 7.042 1.00 93.25 210 ILE A CA 1
ATOM 1686 C C . ILE A 1 210 ? 2.897 -6.627 8.154 1.00 93.25 210 ILE A C 1
ATOM 1688 O O . ILE A 1 210 ? 3.751 -5.732 8.133 1.00 93.25 210 ILE A O 1
ATOM 1692 N N . GLU A 1 211 ? 2.885 -7.588 9.077 1.00 93.88 211 GLU A N 1
ATOM 1693 C CA . GLU A 1 211 ? 3.944 -7.734 10.071 1.00 93.88 211 GLU A CA 1
ATOM 1694 C C . GLU A 1 211 ? 5.055 -8.649 9.546 1.00 93.88 211 GLU A C 1
ATOM 1696 O O . GLU A 1 211 ? 4.821 -9.798 9.157 1.00 93.88 211 GLU A O 1
ATOM 1701 N N . LEU A 1 212 ? 6.294 -8.161 9.591 1.00 93.69 212 LEU A N 1
ATOM 1702 C CA . LEU A 1 212 ? 7.485 -8.969 9.362 1.00 93.69 212 LEU A CA 1
ATOM 1703 C C . LEU A 1 212 ? 8.248 -9.117 10.676 1.00 93.69 212 LEU A C 1
ATOM 1705 O O . LEU A 1 212 ? 8.841 -8.157 11.173 1.00 93.69 212 LEU A O 1
ATOM 1709 N N . ARG A 1 213 ? 8.227 -10.320 11.253 1.00 92.12 213 ARG A N 1
ATOM 1710 C CA . ARG A 1 213 ? 8.878 -10.605 12.538 1.00 92.12 213 ARG A CA 1
ATOM 1711 C C . ARG A 1 213 ? 10.356 -10.904 12.363 1.00 92.12 213 ARG A C 1
ATOM 1713 O O . ARG A 1 213 ? 10.774 -11.488 11.366 1.00 92.12 213 ARG A O 1
ATOM 1720 N N . LYS A 1 214 ? 11.143 -10.593 13.391 1.00 88.44 214 LYS A N 1
ATOM 1721 C CA . LYS A 1 214 ? 12.589 -10.848 13.419 1.00 88.44 214 LYS A CA 1
ATOM 1722 C C . LYS A 1 214 ? 12.932 -12.325 13.199 1.00 88.44 214 LYS A C 1
ATOM 1724 O O . LYS A 1 214 ? 13.920 -12.621 12.541 1.00 88.44 214 LYS A O 1
ATOM 1729 N N . SER A 1 215 ? 12.098 -13.243 13.692 1.00 85.12 215 SER A N 1
ATOM 1730 C CA . SER A 1 215 ? 12.250 -14.694 13.503 1.00 85.12 215 SER A CA 1
ATOM 1731 C C . SER A 1 215 ? 11.989 -15.179 12.072 1.00 85.12 215 SER A C 1
ATOM 1733 O O . SER A 1 215 ? 12.419 -16.273 11.719 1.00 85.12 215 SER A O 1
ATOM 1735 N N . GLN A 1 216 ? 11.287 -14.389 11.255 1.00 83.69 216 GLN A N 1
ATOM 1736 C CA . GLN A 1 216 ? 10.964 -14.709 9.859 1.00 83.69 216 GLN A CA 1
ATOM 1737 C C . GLN A 1 216 ? 12.041 -14.215 8.886 1.00 83.69 216 GLN A C 1
ATOM 1739 O O . GLN A 1 216 ? 12.015 -14.554 7.704 1.00 83.69 216 GLN A O 1
ATOM 1744 N N . VAL A 1 217 ? 12.988 -13.414 9.375 1.00 80.62 217 VAL A N 1
ATOM 1745 C CA . VAL A 1 217 ? 14.132 -12.941 8.603 1.00 80.62 217 VAL A CA 1
ATOM 1746 C C . VAL A 1 217 ? 15.309 -13.862 8.899 1.00 80.62 217 VAL A C 1
ATOM 1748 O O . VAL A 1 217 ? 15.644 -14.102 10.059 1.00 80.62 217 VAL A O 1
ATOM 1751 N N . LEU A 1 218 ? 15.938 -14.397 7.851 1.00 67.94 218 LEU A N 1
ATOM 1752 C CA . LEU A 1 218 ? 17.154 -15.188 8.018 1.00 67.94 218 LEU A CA 1
ATOM 1753 C C . LEU A 1 218 ? 18.213 -14.327 8.739 1.00 67.94 218 LEU A C 1
ATOM 1755 O O . LEU A 1 218 ? 18.308 -13.130 8.454 1.00 67.94 218 LEU A O 1
ATOM 1759 N N . PRO A 1 219 ? 19.008 -14.886 9.670 1.00 63.50 219 PRO A N 1
ATOM 1760 C CA . PRO A 1 219 ? 20.036 -14.152 10.409 1.00 63.50 219 PRO A CA 1
ATOM 1761 C C . PRO A 1 219 ? 21.242 -13.857 9.506 1.00 63.50 219 PRO A C 1
ATOM 1763 O O . PRO A 1 219 ? 22.342 -14.360 9.716 1.00 63.50 219 PRO A O 1
ATOM 1766 N N . VAL A 1 220 ? 21.022 -13.065 8.463 1.00 59.47 220 VAL A N 1
ATOM 1767 C CA . VAL A 1 220 ? 21.989 -12.797 7.410 1.00 59.47 220 VAL A CA 1
ATOM 1768 C C . VAL A 1 220 ? 22.287 -11.302 7.363 1.00 59.47 220 VAL A C 1
ATOM 1770 O O . VAL A 1 220 ? 21.395 -10.450 7.400 1.00 59.47 220 VAL A O 1
ATOM 1773 N N . GLY A 1 221 ? 23.578 -10.975 7.316 1.00 60.22 221 GLY A N 1
ATOM 1774 C CA . GLY A 1 221 ? 24.066 -9.603 7.206 1.00 60.22 221 GLY A CA 1
ATOM 1775 C C . GLY A 1 221 ? 23.641 -8.692 8.366 1.00 60.22 221 GLY A C 1
ATOM 1776 O O . GLY A 1 221 ? 23.664 -9.066 9.538 1.00 60.22 221 GLY A O 1
ATOM 1777 N N . ASN A 1 222 ? 23.273 -7.451 8.035 1.00 62.66 222 ASN A N 1
ATOM 1778 C CA . ASN A 1 222 ? 22.888 -6.423 9.010 1.00 62.66 222 ASN A CA 1
ATOM 1779 C C . ASN A 1 222 ? 21.412 -6.496 9.446 1.00 62.66 222 ASN A C 1
ATOM 1781 O O . ASN A 1 222 ? 20.996 -5.661 10.249 1.00 62.66 222 ASN A O 1
ATOM 1785 N N . ALA A 1 223 ? 20.628 -7.478 8.979 1.00 66.38 223 ALA A N 1
ATOM 1786 C CA . ALA A 1 223 ? 19.188 -7.561 9.235 1.00 66.38 223 ALA A CA 1
ATOM 1787 C C . ALA A 1 223 ? 18.839 -7.472 10.732 1.00 66.38 223 ALA A C 1
ATOM 1789 O O . ALA A 1 223 ? 17.987 -6.680 11.129 1.00 66.38 223 ALA A O 1
ATOM 1790 N N . MET A 1 224 ? 19.571 -8.187 11.596 1.00 67.75 224 MET A N 1
ATOM 1791 C CA . MET A 1 224 ? 19.346 -8.135 13.047 1.00 67.75 224 MET A CA 1
ATOM 1792 C C . MET A 1 224 ? 19.606 -6.758 13.672 1.00 67.75 224 MET A C 1
ATOM 1794 O O . MET A 1 224 ? 18.921 -6.401 14.629 1.00 67.75 224 MET A O 1
ATOM 1798 N N . LYS A 1 225 ? 20.564 -5.980 13.145 1.00 74.19 225 LYS A N 1
ATOM 1799 C CA . LYS A 1 225 ? 20.815 -4.601 13.599 1.00 74.19 225 LYS A CA 1
ATOM 1800 C C . LYS A 1 225 ? 19.714 -3.655 13.125 1.00 74.19 225 LYS A C 1
ATOM 1802 O O . LYS A 1 225 ? 19.372 -2.716 13.835 1.00 74.19 225 LYS A O 1
ATOM 1807 N N . THR A 1 226 ? 19.151 -3.915 11.948 1.00 79.44 226 THR A N 1
ATOM 1808 C CA . THR A 1 226 ? 18.120 -3.078 11.329 1.00 79.44 226 THR A CA 1
ATOM 1809 C C . THR A 1 226 ? 16.798 -3.091 12.098 1.00 79.44 226 THR A C 1
ATOM 1811 O O . THR A 1 226 ? 16.140 -2.055 12.182 1.00 79.44 226 THR A O 1
ATOM 1814 N N . PHE A 1 227 ? 16.441 -4.223 12.712 1.00 83.56 227 PHE A N 1
ATOM 1815 C CA . PHE A 1 227 ? 15.274 -4.330 13.599 1.00 83.56 227 PHE A CA 1
ATOM 1816 C C . PHE A 1 227 ? 15.448 -3.556 14.918 1.00 83.56 227 PHE A C 1
ATOM 1818 O O . PHE A 1 227 ? 14.458 -3.168 15.535 1.00 83.56 227 PHE A O 1
ATOM 1825 N N . GLY A 1 228 ? 16.690 -3.313 15.355 1.00 83.38 228 GLY A N 1
ATOM 1826 C CA . GLY A 1 228 ? 16.970 -2.732 16.668 1.00 83.38 228 GLY A CA 1
ATOM 1827 C C . GLY A 1 228 ? 16.330 -3.551 17.795 1.00 83.38 228 GLY A C 1
ATOM 1828 O O . GLY A 1 228 ? 16.447 -4.782 17.817 1.00 83.38 228 GLY A O 1
ATOM 1829 N N . ASP A 1 229 ? 15.623 -2.852 18.685 1.00 84.75 229 ASP A N 1
ATOM 1830 C CA . ASP A 1 229 ? 14.910 -3.423 19.837 1.00 84.75 229 ASP A CA 1
ATOM 1831 C C . ASP A 1 229 ? 13.487 -3.907 19.495 1.00 84.75 229 ASP A C 1
ATOM 1833 O O . ASP A 1 229 ? 12.757 -4.366 20.372 1.00 84.75 229 ASP A O 1
ATOM 1837 N N . HIS A 1 230 ? 13.060 -3.803 18.233 1.00 88.19 230 HIS A N 1
ATOM 1838 C CA . HIS A 1 230 ? 11.723 -4.218 17.822 1.00 88.19 230 HIS A CA 1
ATOM 1839 C C . HIS A 1 230 ? 11.675 -5.709 17.453 1.00 88.19 230 HIS A C 1
ATOM 1841 O O . HIS A 1 230 ? 12.507 -6.217 16.700 1.00 88.19 230 HIS A O 1
ATOM 1847 N N . GLU A 1 231 ? 10.646 -6.402 17.947 1.00 90.19 231 GLU A N 1
ATOM 1848 C CA . GLU A 1 231 ? 10.324 -7.797 17.595 1.00 90.19 231 GLU A CA 1
ATOM 1849 C C . GLU A 1 231 ? 9.854 -7.939 16.136 1.00 90.19 231 GLU A C 1
ATOM 1851 O O . GLU A 1 231 ? 10.044 -8.980 15.502 1.00 90.19 231 GLU A O 1
ATOM 1856 N N . TYR A 1 232 ? 9.246 -6.884 15.588 1.00 93.06 232 TYR A N 1
ATOM 1857 C CA . TYR A 1 232 ? 8.705 -6.857 14.235 1.00 93.06 232 TYR A CA 1
ATOM 1858 C C . TYR A 1 232 ? 8.817 -5.469 13.602 1.00 93.06 232 TYR A C 1
ATOM 1860 O O . TYR A 1 232 ? 8.932 -4.453 14.292 1.00 93.06 232 TYR A O 1
ATOM 1868 N N . LEU A 1 233 ? 8.762 -5.447 12.274 1.00 94.50 233 LEU A N 1
ATOM 1869 C CA . LEU A 1 233 ? 8.608 -4.247 11.462 1.00 94.50 233 LEU A CA 1
ATOM 1870 C C . LEU A 1 233 ? 7.291 -4.330 10.691 1.00 94.50 233 LEU A C 1
ATOM 1872 O O . LEU A 1 233 ? 6.831 -5.423 10.351 1.00 94.50 233 LEU A O 1
ATOM 1876 N N . LEU A 1 234 ? 6.709 -3.175 10.387 1.00 95.12 234 LEU A N 1
ATOM 1877 C CA . LEU A 1 234 ? 5.615 -3.084 9.428 1.00 95.12 234 LEU A CA 1
ATOM 1878 C C . LEU A 1 234 ? 6.197 -2.961 8.025 1.00 95.12 234 LEU A C 1
ATOM 1880 O O . LEU A 1 234 ? 7.170 -2.233 7.815 1.00 95.12 234 LEU A O 1
ATOM 1884 N N . VAL A 1 235 ? 5.607 -3.676 7.070 1.00 95.19 235 VAL A N 1
ATOM 1885 C CA . VAL A 1 235 ? 6.037 -3.654 5.669 1.00 95.19 235 VAL A CA 1
ATOM 1886 C C . VAL A 1 235 ? 4.900 -3.187 4.775 1.00 95.19 235 VAL A C 1
ATOM 1888 O O . VAL A 1 235 ? 3.773 -3.681 4.870 1.00 95.19 235 VAL A O 1
ATOM 1891 N N . GLY A 1 236 ? 5.222 -2.245 3.892 1.00 94.25 236 GLY A N 1
ATOM 1892 C CA . GLY A 1 236 ? 4.338 -1.737 2.851 1.00 94.25 236 GLY A CA 1
ATOM 1893 C C . GLY A 1 236 ? 4.968 -1.833 1.463 1.00 94.25 236 GLY A C 1
ATOM 1894 O O . GLY A 1 236 ? 6.164 -2.097 1.308 1.00 94.25 236 GLY A O 1
ATOM 1895 N N . ILE A 1 237 ? 4.143 -1.601 0.442 1.00 93.06 237 ILE A N 1
ATOM 1896 C CA . ILE A 1 237 ? 4.570 -1.447 -0.952 1.00 93.06 237 ILE A CA 1
ATOM 1897 C C . ILE A 1 237 ? 4.216 -0.042 -1.415 1.00 93.06 237 ILE A C 1
ATOM 1899 O O . ILE A 1 237 ? 3.059 0.376 -1.340 1.00 93.06 237 ILE A O 1
ATOM 1903 N N . ALA A 1 238 ? 5.216 0.676 -1.915 1.00 89.62 238 ALA A N 1
ATOM 1904 C CA . ALA A 1 238 ? 5.076 2.017 -2.456 1.00 89.62 238 ALA A CA 1
ATOM 1905 C C . ALA A 1 238 ? 5.363 2.028 -3.955 1.00 89.62 238 ALA A C 1
ATOM 1907 O O . ALA A 1 238 ? 6.060 1.154 -4.474 1.00 89.62 238 ALA A O 1
ATOM 1908 N N . HIS A 1 239 ? 4.828 3.043 -4.633 1.00 85.62 239 HIS A N 1
ATOM 1909 C CA . HIS A 1 239 ? 4.996 3.229 -6.071 1.00 85.62 239 HIS A CA 1
ATOM 1910 C C . HIS A 1 239 ? 5.714 4.532 -6.372 1.00 85.62 239 HIS A C 1
ATOM 1912 O O . HIS A 1 239 ? 5.414 5.573 -5.776 1.00 85.62 239 HIS A O 1
ATOM 1918 N N . SER A 1 240 ? 6.611 4.468 -7.349 1.00 80.25 240 SER A N 1
ATOM 1919 C CA . SER A 1 240 ? 7.292 5.623 -7.918 1.00 80.25 240 SER A CA 1
ATOM 1920 C C . SER A 1 240 ? 6.888 5.784 -9.385 1.00 80.25 240 SER A C 1
ATOM 1922 O O . SER A 1 240 ? 7.006 4.820 -10.148 1.00 80.25 240 SER A O 1
ATOM 1924 N N . PRO A 1 241 ? 6.423 6.974 -9.806 1.00 78.25 241 PRO A N 1
ATOM 1925 C CA . PRO A 1 241 ? 6.245 7.266 -11.217 1.00 78.25 241 PRO A CA 1
ATOM 1926 C C . PRO A 1 241 ? 7.612 7.486 -11.880 1.00 78.25 241 PRO A C 1
ATOM 1928 O O . PRO A 1 241 ? 8.427 8.276 -11.397 1.00 78.25 241 PRO A O 1
ATOM 1931 N N . VAL A 1 242 ? 7.835 6.820 -13.007 1.00 73.06 242 VAL A N 1
ATOM 1932 C CA . VAL A 1 242 ? 9.025 6.965 -13.851 1.00 73.06 242 VAL A CA 1
ATOM 1933 C C . VAL A 1 242 ? 8.596 7.514 -15.206 1.00 73.06 242 VAL A C 1
ATOM 1935 O O . VAL A 1 242 ? 7.606 7.062 -15.788 1.00 73.06 242 VAL A O 1
ATOM 1938 N N . GLU A 1 243 ? 9.315 8.520 -15.700 1.00 67.19 243 GLU A N 1
ATOM 1939 C CA . GLU A 1 243 ? 9.033 9.119 -17.002 1.00 67.19 243 GLU A CA 1
ATOM 1940 C C . GLU A 1 243 ? 9.481 8.172 -18.119 1.00 67.19 243 GLU A C 1
ATOM 1942 O O . GLU A 1 243 ? 10.640 7.769 -18.190 1.00 67.19 243 GLU A O 1
ATOM 1947 N N . TRP A 1 244 ? 8.548 7.803 -18.999 1.00 61.00 244 TRP A N 1
ATOM 1948 C CA . TRP A 1 244 ? 8.857 6.885 -20.090 1.00 61.00 244 TRP A CA 1
ATOM 1949 C C . TRP A 1 244 ? 9.460 7.600 -21.301 1.00 61.00 244 TRP A C 1
ATOM 1951 O O . TRP A 1 244 ? 10.332 7.042 -21.966 1.00 61.00 244 TRP A O 1
ATOM 1961 N N . LYS A 1 245 ? 8.999 8.821 -21.625 1.00 62.56 245 LYS A N 1
ATOM 1962 C CA . LYS A 1 245 ? 9.441 9.586 -22.806 1.00 62.56 245 LYS A CA 1
ATOM 1963 C C . LYS A 1 245 ? 9.223 11.094 -22.631 1.00 62.56 245 LYS A C 1
ATOM 1965 O O . LYS A 1 245 ? 8.080 11.546 -22.597 1.00 62.56 245 LYS A O 1
ATOM 1970 N N . HIS A 1 246 ? 10.307 11.872 -22.663 1.00 56.03 246 HIS A N 1
ATOM 1971 C CA . HIS A 1 246 ? 10.283 13.341 -22.542 1.00 56.03 246 HIS A CA 1
ATOM 1972 C C . HIS A 1 246 ? 9.402 14.061 -23.580 1.00 56.03 246 HIS A C 1
ATOM 1974 O O . HIS A 1 246 ? 8.970 15.190 -23.352 1.00 56.03 246 HIS A O 1
ATOM 1980 N N . TRP A 1 247 ? 9.107 13.416 -24.715 1.00 58.12 247 TRP A N 1
ATOM 1981 C CA . TRP A 1 247 ? 8.298 14.004 -25.782 1.00 58.12 247 TRP A CA 1
ATOM 1982 C C . TRP A 1 247 ? 6.790 13.912 -25.580 1.00 58.12 247 TRP A C 1
ATOM 1984 O O . TRP A 1 247 ? 6.049 14.511 -26.352 1.00 58.12 247 TRP A O 1
ATOM 1994 N N . TYR A 1 248 ? 6.293 13.198 -24.565 1.00 56.12 248 TYR A N 1
ATOM 1995 C CA . TYR A 1 248 ? 4.844 13.062 -24.365 1.00 56.12 248 TYR A CA 1
ATOM 1996 C C . TYR A 1 248 ? 4.141 14.421 -24.171 1.00 56.12 248 TYR A C 1
ATOM 1998 O O . TYR A 1 248 ? 2.986 14.600 -24.557 1.00 56.12 248 TYR A O 1
ATOM 2006 N N . ASN A 1 249 ? 4.868 15.403 -23.630 1.00 59.22 249 ASN A N 1
ATOM 2007 C CA . ASN A 1 249 ? 4.402 16.779 -23.461 1.00 59.22 249 ASN A CA 1
ATOM 2008 C C . ASN A 1 249 ? 4.615 17.663 -24.701 1.00 59.22 249 ASN A C 1
ATOM 2010 O O . ASN A 1 249 ? 4.235 18.833 -24.676 1.00 59.22 249 ASN A O 1
ATOM 2014 N N . TYR A 1 250 ? 5.223 17.154 -25.774 1.00 70.19 250 TYR A N 1
ATOM 2015 C CA . TYR A 1 250 ? 5.415 17.934 -26.988 1.00 70.19 250 TYR A CA 1
ATOM 2016 C C . TYR A 1 250 ? 4.092 18.053 -27.757 1.00 70.19 250 TYR A C 1
ATOM 2018 O O . TYR A 1 250 ? 3.291 17.116 -27.863 1.00 70.19 250 TYR A O 1
ATOM 2026 N N . HIS A 1 251 ? 3.825 19.262 -28.247 1.00 66.56 251 HIS A N 1
ATOM 2027 C CA . HIS A 1 251 ? 2.579 19.604 -28.934 1.00 66.56 251 HIS A CA 1
ATOM 2028 C C . HIS A 1 251 ? 2.500 19.047 -30.364 1.00 66.56 251 HIS A C 1
ATOM 2030 O O . HIS A 1 251 ? 1.425 19.054 -30.954 1.00 66.56 251 HIS A O 1
ATOM 2036 N N . ASP A 1 252 ? 3.620 18.584 -30.915 1.00 75.81 252 ASP A N 1
ATOM 2037 C CA . ASP A 1 252 ? 3.775 18.070 -32.279 1.00 75.81 252 ASP A CA 1
ATOM 2038 C C . ASP A 1 252 ? 3.470 16.570 -32.414 1.00 75.81 252 ASP A C 1
ATOM 2040 O O . ASP A 1 252 ? 3.313 16.076 -33.530 1.00 75.81 252 ASP A O 1
ATOM 2044 N N . VAL A 1 253 ? 3.326 15.845 -31.301 1.00 68.31 253 VAL A N 1
ATOM 2045 C CA . VAL A 1 253 ? 2.908 14.439 -31.316 1.00 68.31 253 VAL A CA 1
ATOM 2046 C C . VAL A 1 253 ? 1.386 14.334 -31.315 1.00 68.31 253 VAL A C 1
ATOM 2048 O O . VAL A 1 253 ? 0.713 14.925 -30.467 1.00 68.31 253 VAL A O 1
ATOM 2051 N N . ALA A 1 254 ? 0.835 13.553 -32.246 1.00 73.81 254 ALA A N 1
ATOM 2052 C CA . ALA A 1 254 ? -0.604 13.372 -32.379 1.00 73.81 254 ALA A CA 1
ATOM 2053 C C . ALA A 1 254 ? -1.219 12.747 -31.113 1.00 73.81 254 ALA A C 1
ATOM 2055 O O . ALA A 1 254 ? -0.691 11.791 -30.546 1.00 73.81 254 ALA A O 1
ATOM 2056 N N . GLU A 1 255 ? -2.390 13.238 -30.698 1.00 65.44 255 GLU A N 1
ATOM 2057 C CA . GLU A 1 255 ? -3.118 12.703 -29.535 1.00 65.44 255 GLU A CA 1
ATOM 2058 C C . GLU A 1 255 ? -3.474 11.215 -29.686 1.00 65.44 255 GLU A C 1
ATOM 2060 O O . GLU A 1 255 ? -3.548 10.494 -28.695 1.00 65.44 255 GLU A O 1
ATOM 2065 N N . SER A 1 256 ? -3.637 10.719 -30.918 1.00 62.66 256 SER A N 1
ATOM 2066 C CA . SER A 1 256 ? -3.802 9.285 -31.188 1.00 62.66 256 SER A CA 1
ATOM 2067 C C . SER A 1 256 ? -2.583 8.467 -30.767 1.00 62.66 256 SER A C 1
ATOM 2069 O O . SER A 1 256 ? -2.744 7.367 -30.250 1.00 62.66 256 SER A O 1
ATOM 2071 N N . ASP A 1 257 ? -1.379 9.009 -30.942 1.00 62.97 257 ASP A N 1
ATOM 2072 C CA . ASP A 1 257 ? -0.132 8.329 -30.593 1.00 62.97 257 ASP A CA 1
ATOM 2073 C C . ASP A 1 257 ? 0.114 8.398 -29.083 1.00 62.97 257 ASP A C 1
ATOM 2075 O O . ASP A 1 257 ? 0.572 7.426 -28.480 1.00 62.97 257 ASP A O 1
ATOM 2079 N N . LYS A 1 258 ? -0.280 9.512 -28.448 1.00 62.75 258 LYS A N 1
ATOM 2080 C CA . LYS A 1 258 ? -0.288 9.657 -26.984 1.00 62.75 258 LYS A CA 1
ATOM 2081 C C . LYS A 1 258 ? -1.291 8.711 -26.325 1.00 62.75 258 LYS A C 1
ATOM 2083 O O . LYS A 1 258 ? -0.952 8.037 -25.365 1.00 62.75 258 LYS A O 1
ATOM 2088 N N . ALA A 1 259 ? -2.499 8.569 -26.867 1.00 60.62 259 ALA A N 1
ATOM 2089 C CA . ALA A 1 259 ? -3.527 7.684 -26.309 1.00 60.62 259 ALA A CA 1
ATOM 2090 C C . ALA A 1 259 ? -3.130 6.192 -26.308 1.00 60.62 259 ALA A C 1
ATOM 2092 O O . ALA A 1 259 ? -3.678 5.395 -25.542 1.00 60.62 259 ALA A O 1
ATOM 2093 N N . LEU A 1 260 ? -2.178 5.795 -27.157 1.00 57.78 260 LEU A N 1
ATOM 2094 C CA . LEU A 1 260 ? -1.675 4.422 -27.234 1.00 57.78 260 LEU A CA 1
ATOM 2095 C C . LEU A 1 260 ? -0.559 4.125 -26.223 1.00 57.78 260 LEU A C 1
ATOM 2097 O O . LEU A 1 260 ? -0.192 2.958 -26.058 1.00 57.78 260 LEU A O 1
ATOM 2101 N N . LEU A 1 261 ? -0.032 5.148 -25.547 1.00 58.00 261 LEU A N 1
ATOM 2102 C CA . LEU A 1 261 ? 1.181 5.086 -24.742 1.00 58.00 261 LEU A CA 1
ATOM 2103 C C . LEU A 1 261 ? 0.953 5.830 -23.417 1.00 58.00 261 LEU A C 1
ATOM 2105 O O . LEU A 1 261 ? 0.773 7.035 -23.433 1.00 58.00 261 LEU A O 1
ATOM 2109 N N . PRO A 1 262 ? 0.958 5.189 -22.241 1.00 61.56 262 PRO A N 1
ATOM 2110 C CA . PRO A 1 262 ? 0.811 5.934 -20.997 1.00 61.56 262 PRO A CA 1
ATOM 2111 C C . PRO A 1 262 ? 2.003 6.867 -20.771 1.00 61.56 262 PRO A C 1
ATOM 2113 O O . PRO A 1 262 ? 3.153 6.509 -21.014 1.00 61.56 262 PRO A O 1
ATOM 2116 N N . PHE A 1 263 ? 1.710 8.059 -20.254 1.00 63.41 263 PHE A N 1
ATOM 2117 C CA . PHE A 1 263 ? 2.702 9.089 -19.935 1.00 63.41 263 PHE A CA 1
ATOM 2118 C C . PHE A 1 263 ? 3.777 8.615 -18.940 1.00 63.41 263 PHE A C 1
ATOM 2120 O O . PHE A 1 263 ? 4.920 9.066 -18.985 1.00 63.41 263 PHE A O 1
ATOM 2127 N N . GLN A 1 264 ? 3.400 7.723 -18.019 1.00 73.06 264 GLN A N 1
ATOM 2128 C CA . GLN A 1 264 ? 4.219 7.306 -16.884 1.00 73.06 264 GLN A CA 1
ATOM 2129 C C . GLN A 1 264 ? 4.245 5.790 -16.744 1.00 73.06 264 GLN A C 1
ATOM 2131 O O . GLN A 1 264 ? 3.242 5.107 -16.962 1.00 73.06 264 GLN A O 1
ATOM 2136 N N . HIS A 1 265 ? 5.393 5.297 -16.300 1.00 77.62 265 HIS A N 1
ATOM 2137 C CA . HIS A 1 265 ? 5.535 3.979 -15.711 1.00 77.62 265 HIS A CA 1
ATOM 2138 C C . HIS A 1 265 ? 5.361 4.063 -14.204 1.00 77.62 265 HIS A C 1
ATOM 2140 O O . HIS A 1 265 ? 5.742 5.053 -13.587 1.00 77.62 265 HIS A O 1
ATOM 2146 N N . TYR A 1 266 ? 4.814 3.010 -13.610 1.00 79.25 266 TYR A N 1
ATOM 2147 C CA . TYR A 1 266 ? 4.768 2.859 -12.162 1.00 79.25 266 TYR A CA 1
ATOM 2148 C C . TYR A 1 266 ? 5.584 1.633 -11.792 1.00 79.25 266 TYR A C 1
ATOM 2150 O O . TYR A 1 266 ? 5.274 0.523 -12.225 1.00 79.25 266 TYR A O 1
ATOM 2158 N N . VAL A 1 267 ? 6.640 1.859 -11.018 1.00 79.94 267 VAL A N 1
ATOM 2159 C CA . VAL A 1 267 ? 7.475 0.802 -10.447 1.00 79.94 267 VAL A CA 1
ATOM 2160 C C . VAL A 1 267 ? 7.228 0.723 -8.951 1.00 79.94 267 VAL A C 1
ATOM 2162 O O . VAL A 1 267 ? 6.988 1.742 -8.296 1.00 79.94 267 VAL A O 1
ATOM 2165 N N . SER A 1 268 ? 7.271 -0.490 -8.410 1.00 87.69 268 SER A N 1
ATOM 2166 C CA . SER A 1 268 ? 6.960 -0.750 -7.008 1.00 87.69 268 SER A CA 1
ATOM 2167 C C . SER A 1 268 ? 8.225 -1.061 -6.224 1.00 87.69 268 SER A C 1
ATOM 2169 O O . SER A 1 268 ? 9.165 -1.639 -6.760 1.00 87.69 268 SER A O 1
ATOM 2171 N N . PHE A 1 269 ? 8.253 -0.712 -4.945 1.00 89.56 269 PHE A N 1
ATOM 2172 C CA . PHE A 1 269 ? 9.291 -1.161 -4.020 1.00 89.56 269 PHE A CA 1
ATOM 2173 C C . PHE A 1 269 ? 8.690 -1.452 -2.646 1.00 89.56 269 PHE A C 1
ATOM 2175 O O . PHE A 1 269 ? 7.673 -0.877 -2.255 1.00 89.56 269 PHE A O 1
ATOM 2182 N N . LEU A 1 270 ? 9.328 -2.365 -1.922 1.00 93.00 270 LEU A N 1
ATOM 2183 C CA . LEU A 1 270 ? 9.009 -2.685 -0.541 1.00 93.00 270 LEU A CA 1
ATOM 2184 C C . LEU A 1 270 ? 9.742 -1.720 0.378 1.00 93.00 270 LEU A C 1
ATOM 2186 O O . LEU A 1 270 ? 10.891 -1.349 0.132 1.00 93.00 270 LEU A O 1
ATOM 2190 N N . TYR A 1 271 ? 9.102 -1.363 1.477 1.00 93.88 271 TYR A N 1
ATOM 2191 C CA . TYR A 1 271 ? 9.731 -0.621 2.557 1.00 93.88 271 TYR A CA 1
ATOM 2192 C C . TYR A 1 271 ? 9.292 -1.197 3.895 1.00 93.88 271 TYR A C 1
ATOM 2194 O O . TYR A 1 271 ? 8.147 -1.612 4.057 1.00 93.88 271 TYR A O 1
ATOM 2202 N N . ALA A 1 272 ? 10.223 -1.227 4.843 1.00 94.62 272 ALA A N 1
ATOM 2203 C CA . ALA A 1 272 ? 9.978 -1.667 6.206 1.00 94.62 272 ALA A CA 1
ATOM 2204 C C . ALA A 1 272 ? 10.219 -0.512 7.172 1.00 94.62 272 ALA A C 1
ATOM 2206 O O . ALA A 1 272 ? 11.219 0.202 7.046 1.00 94.62 272 ALA A O 1
ATOM 2207 N N . PHE A 1 273 ? 9.333 -0.347 8.146 1.00 94.75 273 PHE A N 1
ATOM 2208 C CA . PHE A 1 273 ? 9.402 0.724 9.131 1.00 94.75 273 PHE A CA 1
ATOM 2209 C C . PHE A 1 273 ? 9.020 0.250 10.531 1.00 94.75 273 PHE A C 1
ATOM 2211 O O . PHE A 1 273 ? 8.408 -0.801 10.722 1.00 94.75 273 PHE A O 1
ATOM 2218 N N . GLU A 1 274 ? 9.431 1.028 11.526 1.00 94.25 274 GLU A N 1
ATOM 2219 C CA . GLU A 1 274 ? 9.096 0.772 12.925 1.00 94.25 274 GLU A CA 1
ATOM 2220 C C . GLU A 1 274 ? 7.589 0.866 13.169 1.00 94.25 274 GLU A C 1
ATOM 2222 O O . GLU A 1 274 ? 6.955 1.791 12.664 1.00 94.25 274 GLU A O 1
ATOM 2227 N N . PRO A 1 275 ? 7.010 -0.004 14.008 1.00 92.25 275 PRO A N 1
ATOM 2228 C CA . PRO A 1 275 ? 5.572 0.006 14.258 1.00 92.25 275 PRO A CA 1
ATOM 2229 C C . PRO A 1 275 ? 5.079 1.240 15.022 1.00 92.25 275 PRO A C 1
ATOM 2231 O O . PRO A 1 275 ? 3.886 1.511 15.019 1.00 92.25 275 PRO A O 1
ATOM 2234 N N . TYR A 1 276 ? 5.965 2.007 15.662 1.00 91.75 276 TYR A N 1
ATOM 2235 C CA . TYR A 1 276 ? 5.594 3.154 16.490 1.00 91.75 276 TYR A CA 1
ATOM 2236 C C . TYR A 1 276 ? 6.252 4.449 15.998 1.00 91.75 276 TYR A C 1
ATOM 2238 O O . TYR A 1 276 ? 7.303 4.400 15.354 1.00 91.75 276 TYR A O 1
ATOM 2246 N N . PRO A 1 277 ? 5.673 5.624 16.323 1.00 89.56 277 PRO A N 1
ATOM 2247 C CA . PRO A 1 277 ? 6.286 6.915 16.039 1.00 89.56 277 PRO A CA 1
ATOM 2248 C C . PRO A 1 277 ? 7.764 6.979 16.466 1.00 89.56 277 PRO A C 1
ATOM 2250 O O . PRO A 1 277 ? 8.086 6.559 17.577 1.00 89.56 277 PRO A O 1
ATOM 2253 N N . PRO A 1 278 ? 8.654 7.547 15.632 1.00 92.75 278 PRO A N 1
ATOM 2254 C CA . PRO A 1 278 ? 8.367 8.335 14.428 1.00 92.75 278 PRO A CA 1
ATOM 2255 C C . PRO A 1 278 ? 8.267 7.504 13.132 1.00 92.75 278 PRO A C 1
ATOM 2257 O O . PRO A 1 278 ? 8.387 8.075 12.050 1.00 92.75 278 PRO A O 1
ATOM 2260 N N . PHE A 1 279 ? 8.039 6.188 13.230 1.00 93.19 279 PHE A N 1
ATOM 2261 C CA . PHE A 1 279 ? 7.907 5.264 12.099 1.00 93.19 279 PHE A CA 1
ATOM 2262 C C . PHE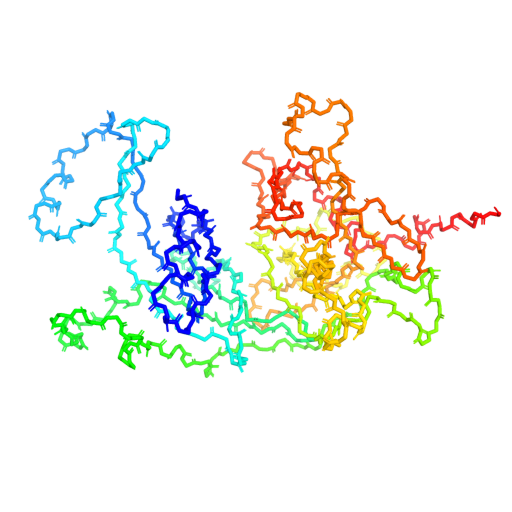 A 1 279 ? 9.152 5.249 11.210 1.00 93.19 279 PHE A C 1
ATOM 2264 O O . PHE A 1 279 ? 9.056 5.397 9.986 1.00 93.19 279 PHE A O 1
ATOM 2271 N N . ASN A 1 280 ? 10.341 5.120 11.813 1.00 93.56 280 ASN A N 1
ATOM 2272 C CA . ASN A 1 280 ? 11.572 5.196 11.034 1.00 93.56 280 ASN A CA 1
ATOM 2273 C C . ASN A 1 280 ? 11.631 4.088 9.989 1.00 93.56 280 ASN A C 1
ATOM 2275 O O . ASN A 1 280 ? 11.412 2.918 10.303 1.00 93.56 280 ASN A O 1
ATOM 2279 N N . LEU A 1 281 ? 11.981 4.460 8.757 1.00 92.81 281 LEU A N 1
ATOM 2280 C CA . LEU A 1 281 ? 12.284 3.489 7.718 1.00 92.81 281 LEU A CA 1
ATOM 2281 C C . LEU A 1 281 ? 13.569 2.759 8.082 1.00 92.81 281 LEU A C 1
ATOM 2283 O O . LEU A 1 281 ? 14.610 3.371 8.323 1.00 92.81 281 LEU A O 1
ATOM 2287 N N . ARG A 1 282 ? 13.479 1.438 8.112 1.00 92.69 282 ARG A N 1
ATOM 2288 C CA . ARG A 1 282 ? 14.569 0.544 8.483 1.00 92.69 282 ARG A CA 1
ATOM 2289 C C . ARG A 1 282 ? 15.158 -0.159 7.267 1.00 92.69 282 ARG A C 1
ATOM 2291 O O . ARG A 1 282 ? 16.372 -0.318 7.202 1.00 92.69 282 ARG A O 1
ATOM 2298 N N . ALA A 1 283 ? 14.338 -0.494 6.275 1.00 91.50 283 ALA A N 1
ATOM 2299 C CA . ALA A 1 283 ? 14.810 -1.088 5.029 1.00 91.50 283 ALA A CA 1
ATOM 2300 C C . ALA A 1 283 ? 13.958 -0.669 3.835 1.00 91.50 283 ALA A C 1
ATOM 2302 O O . ALA A 1 283 ? 12.807 -0.252 3.984 1.00 91.50 283 ALA A O 1
ATOM 2303 N N . ARG A 1 284 ? 14.540 -0.804 2.645 1.00 90.31 284 ARG A N 1
ATOM 2304 C CA . ARG A 1 284 ? 13.876 -0.556 1.371 1.00 90.31 284 ARG A CA 1
ATOM 2305 C C . ARG A 1 284 ? 14.422 -1.521 0.329 1.00 90.31 284 ARG A C 1
ATOM 2307 O O . ARG A 1 284 ? 15.635 -1.681 0.261 1.00 90.31 284 ARG A O 1
ATOM 2314 N N . SER A 1 285 ? 13.564 -2.134 -0.477 1.00 88.56 285 SER A N 1
ATOM 2315 C CA . SER A 1 285 ? 14.016 -2.942 -1.611 1.00 88.56 285 SER A CA 1
ATOM 2316 C C . SER A 1 285 ? 14.423 -2.063 -2.792 1.00 88.56 285 SER A C 1
ATOM 2318 O O . SER A 1 285 ? 14.073 -0.881 -2.856 1.00 88.56 285 SER A O 1
ATOM 2320 N N . GLY A 1 286 ? 15.106 -2.648 -3.774 1.00 84.19 286 GLY A N 1
ATOM 2321 C CA . GLY A 1 286 ? 15.098 -2.076 -5.115 1.00 84.19 286 GLY A CA 1
ATOM 2322 C C . GLY A 1 286 ? 13.709 -2.164 -5.766 1.00 84.19 286 GLY A C 1
ATOM 2323 O O . GLY A 1 286 ? 12.768 -2.736 -5.198 1.00 84.19 286 GLY A O 1
ATOM 2324 N N . TYR A 1 287 ? 13.567 -1.584 -6.958 1.00 84.75 287 TYR A N 1
ATOM 2325 C CA . TYR A 1 287 ? 12.319 -1.661 -7.712 1.00 84.75 287 TYR A CA 1
ATOM 2326 C C . TYR A 1 287 ? 12.048 -3.082 -8.208 1.00 84.75 287 TYR A C 1
ATOM 2328 O O . TYR A 1 287 ? 12.952 -3.781 -8.664 1.00 84.75 287 TYR A O 1
ATOM 2336 N N . PHE A 1 288 ? 10.782 -3.475 -8.161 1.00 85.25 288 PHE A N 1
ATOM 2337 C CA . PHE A 1 288 ? 10.278 -4.734 -8.683 1.00 85.25 288 PHE A CA 1
ATOM 2338 C C . PHE A 1 288 ? 8.920 -4.526 -9.360 1.00 85.25 288 PHE A C 1
ATOM 2340 O O . PHE A 1 288 ? 8.259 -3.492 -9.211 1.00 85.25 288 PHE A O 1
ATOM 2347 N N . CYS A 1 289 ? 8.478 -5.555 -10.070 1.00 86.12 289 CYS A N 1
ATOM 2348 C CA . CYS A 1 289 ? 7.090 -5.701 -10.464 1.00 86.12 289 CYS A CA 1
ATOM 2349 C C . CYS A 1 289 ? 6.686 -7.167 -10.448 1.00 86.12 289 CYS A C 1
ATOM 2351 O O . CYS A 1 289 ? 7.514 -8.065 -10.610 1.00 86.12 289 CYS A O 1
ATOM 2353 N N . LEU A 1 290 ? 5.395 -7.395 -10.242 1.00 84.12 290 LEU A N 1
ATOM 2354 C CA . LEU A 1 290 ? 4.795 -8.710 -10.346 1.00 84.12 290 LEU A CA 1
ATOM 2355 C C . LEU A 1 290 ? 4.488 -8.953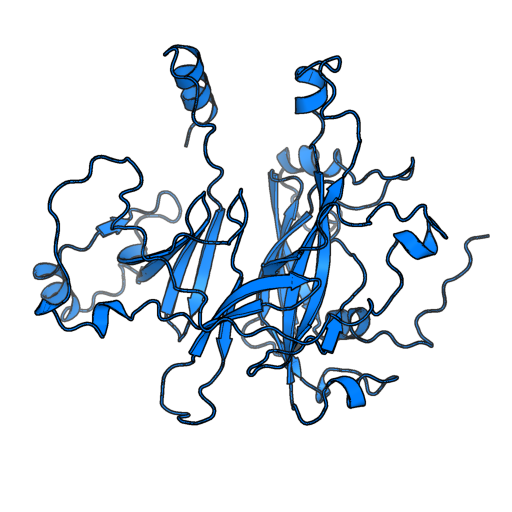 -11.826 1.00 84.12 290 LEU A C 1
ATOM 2357 O O . LEU A 1 290 ? 3.924 -8.095 -12.511 1.00 84.12 290 LEU A O 1
ATOM 2361 N N . GLY A 1 291 ? 4.964 -10.087 -12.335 1.00 78.62 291 GLY A N 1
ATOM 2362 C CA . GLY A 1 291 ? 4.886 -10.426 -13.750 1.00 78.62 291 GLY A CA 1
ATOM 2363 C C . GLY A 1 291 ? 3.461 -10.679 -14.248 1.00 78.62 291 GLY A C 1
ATOM 2364 O O . GLY A 1 291 ? 2.457 -10.557 -13.541 1.00 78.62 291 GLY A O 1
ATOM 2365 N N . TYR A 1 292 ? 3.381 -11.064 -15.514 1.00 81.88 292 TYR A N 1
ATOM 2366 C CA . TYR A 1 292 ? 2.136 -11.488 -16.142 1.00 81.88 292 TYR A CA 1
ATOM 2367 C C . TYR A 1 292 ? 1.695 -12.885 -15.677 1.00 81.88 292 TYR A C 1
ATOM 2369 O O . TYR A 1 292 ? 2.509 -13.606 -15.097 1.00 81.88 292 TYR A O 1
ATOM 2377 N N . PRO A 1 293 ? 0.428 -13.281 -15.910 1.00 75.44 293 PRO A N 1
ATOM 2378 C CA . PRO A 1 293 ? 0.005 -14.640 -15.611 1.00 75.44 293 PRO A CA 1
ATOM 2379 C C . PRO A 1 293 ? 0.815 -15.669 -16.397 1.00 75.44 293 PRO A C 1
ATOM 2381 O O . PRO A 1 293 ? 1.092 -15.460 -17.581 1.00 75.44 293 PRO A O 1
ATOM 2384 N N . GLY A 1 294 ? 1.193 -16.753 -15.724 1.00 69.62 294 GLY A N 1
ATOM 2385 C CA . GLY A 1 294 ? 1.812 -17.917 -16.351 1.00 69.62 294 GLY A CA 1
ATOM 2386 C C . GLY A 1 294 ? 0.796 -18.725 -17.161 1.00 69.62 294 GLY A C 1
ATOM 2387 O O . GLY A 1 294 ? -0.411 -18.612 -16.947 1.00 69.62 294 GLY A O 1
ATOM 2388 N N . GLU A 1 295 ? 1.283 -19.559 -18.081 1.00 64.25 295 GLU A N 1
ATOM 2389 C CA . GLU A 1 295 ? 0.432 -20.441 -18.902 1.00 64.25 295 GLU A CA 1
ATOM 2390 C C . GLU A 1 295 ? -0.358 -21.454 -18.049 1.00 64.25 295 GLU A C 1
ATOM 2392 O O . GLU A 1 295 ? -1.461 -21.849 -18.420 1.00 64.25 295 GLU A O 1
ATOM 2397 N N . ASP A 1 296 ? 0.163 -21.795 -16.868 1.00 63.97 296 ASP A N 1
ATOM 2398 C CA . ASP A 1 296 ? -0.407 -22.793 -15.958 1.00 63.97 296 ASP A CA 1
ATOM 2399 C C . ASP A 1 296 ? -1.463 -22.229 -14.980 1.00 63.97 296 ASP A C 1
ATOM 2401 O O . ASP A 1 296 ? -2.075 -22.979 -14.220 1.00 63.97 296 ASP A O 1
ATOM 2405 N N . GLU A 1 297 ? -1.717 -20.914 -14.976 1.00 65.00 297 GLU A N 1
ATOM 2406 C CA . GLU A 1 297 ? -2.544 -20.242 -13.953 1.00 65.00 297 GLU A CA 1
ATOM 2407 C C . GLU A 1 297 ? -4.055 -20.185 -14.287 1.00 65.00 297 GLU A C 1
ATOM 2409 O O . GLU A 1 297 ? -4.806 -19.372 -13.740 1.00 65.00 297 GLU A O 1
ATOM 2414 N N . GLY A 1 298 ? -4.528 -21.092 -15.149 1.00 60.25 298 GLY A N 1
ATOM 2415 C CA . GLY A 1 298 ? -5.946 -21.298 -15.469 1.00 60.25 298 GLY A CA 1
ATOM 2416 C C . GLY A 1 298 ? -6.455 -20.519 -16.688 1.00 60.25 298 GLY A C 1
ATOM 2417 O O . GLY A 1 298 ? -5.692 -19.947 -17.462 1.00 60.25 298 GLY A O 1
ATOM 2418 N N . THR A 1 299 ? -7.778 -20.519 -16.904 1.00 56.91 299 THR A N 1
ATOM 2419 C CA . THR A 1 299 ? -8.413 -19.821 -18.039 1.00 56.91 299 THR A CA 1
ATOM 2420 C C . THR A 1 299 ? -8.217 -18.311 -17.939 1.00 56.91 299 THR A C 1
ATOM 2422 O O . THR A 1 299 ? -8.949 -17.606 -17.242 1.00 56.91 299 THR A O 1
ATOM 2425 N N . VAL A 1 300 ? -7.225 -17.824 -18.676 1.00 59.94 300 VAL A N 1
ATOM 2426 C CA . VAL A 1 300 ? -6.923 -16.410 -18.870 1.00 59.94 300 VAL A CA 1
ATOM 2427 C C . VAL A 1 300 ? -8.141 -15.719 -19.492 1.00 59.94 300 VAL A C 1
ATOM 2429 O O . VAL A 1 300 ? -8.693 -16.185 -20.491 1.00 59.94 300 VAL A O 1
ATOM 2432 N N . ASN A 1 301 ? -8.587 -14.608 -18.898 1.00 62.47 301 ASN A N 1
ATOM 2433 C CA . ASN A 1 301 ? -9.643 -13.784 -19.486 1.00 62.47 301 ASN A CA 1
ATOM 2434 C C . ASN A 1 301 ? -9.212 -13.405 -20.917 1.00 62.47 301 ASN A C 1
ATOM 2436 O O . ASN A 1 301 ? -8.148 -12.819 -21.074 1.00 62.47 301 ASN A O 1
ATOM 2440 N N . PRO A 1 302 ? -9.990 -13.681 -21.975 1.00 60.56 302 PRO A N 1
ATOM 2441 C CA . PRO A 1 302 ? -9.562 -13.381 -23.344 1.00 60.56 302 PRO A CA 1
ATOM 2442 C C . PRO A 1 302 ? -9.238 -11.890 -23.558 1.00 60.56 302 PRO A C 1
ATOM 2444 O O . PRO A 1 302 ? -8.403 -11.550 -24.393 1.00 60.56 302 PRO A O 1
ATOM 2447 N N . ASN A 1 303 ? -9.817 -10.994 -22.751 1.00 59.91 303 ASN A N 1
ATOM 2448 C CA . ASN A 1 303 ? -9.494 -9.567 -22.778 1.00 59.91 303 ASN A CA 1
ATOM 2449 C C . ASN A 1 303 ? -8.169 -9.216 -22.077 1.00 59.91 303 ASN A C 1
ATOM 2451 O O . ASN A 1 303 ? -7.642 -8.127 -22.301 1.00 59.91 303 ASN A O 1
ATOM 2455 N N . SER A 1 304 ? -7.581 -10.106 -21.269 1.00 60.88 304 SER A N 1
ATOM 2456 C CA . SER A 1 304 ? -6.274 -9.855 -20.654 1.00 60.88 304 SER A CA 1
ATOM 2457 C C . SER A 1 304 ? -5.117 -9.997 -21.643 1.00 60.88 304 SER A C 1
ATOM 2459 O O . SER A 1 304 ? -4.022 -9.551 -21.320 1.00 60.88 304 SER A O 1
ATOM 2461 N N . VAL A 1 305 ? -5.330 -10.487 -22.874 1.00 61.94 305 VAL A N 1
ATOM 2462 C CA . VAL A 1 305 ? -4.342 -10.383 -23.974 1.00 61.94 305 VAL A CA 1
ATOM 2463 C C . VAL A 1 305 ? -3.905 -8.927 -24.188 1.00 61.94 305 VAL A C 1
ATOM 2465 O O . VAL A 1 305 ? -2.734 -8.655 -24.451 1.00 61.94 305 VAL A O 1
ATOM 2468 N N . LEU A 1 306 ? -4.814 -7.969 -23.969 1.00 61.47 306 LEU A N 1
ATOM 2469 C CA . LEU A 1 306 ? -4.506 -6.537 -24.026 1.00 61.47 306 LEU A CA 1
ATOM 2470 C C . LEU A 1 306 ? -3.489 -6.102 -22.959 1.00 61.47 306 LEU A C 1
ATOM 2472 O O . LEU A 1 306 ? -2.784 -5.115 -23.162 1.00 61.47 306 LEU A O 1
ATOM 2476 N N . THR A 1 307 ? -3.365 -6.844 -21.853 1.00 65.81 307 THR A N 1
ATOM 2477 C CA . THR A 1 307 ? -2.373 -6.552 -20.811 1.00 65.81 307 THR A CA 1
ATOM 2478 C C . THR A 1 307 ? -0.974 -7.015 -21.199 1.00 65.81 307 THR A C 1
ATOM 2480 O O . THR A 1 307 ? -0.035 -6.251 -21.004 1.00 65.81 307 THR A O 1
ATOM 2483 N N . PHE A 1 308 ? -0.824 -8.190 -21.821 1.00 71.31 308 PHE A N 1
ATOM 2484 C CA . PHE A 1 308 ? 0.479 -8.748 -22.219 1.00 71.31 308 PHE A CA 1
ATOM 2485 C C . PHE A 1 308 ? 1.199 -7.932 -23.302 1.00 71.31 308 PHE A C 1
ATOM 2487 O O . PHE A 1 308 ? 2.429 -7.938 -23.372 1.00 71.31 308 PHE A O 1
ATOM 2494 N N . ASN A 1 309 ? 0.444 -7.205 -24.129 1.00 69.75 309 ASN A N 1
ATOM 2495 C CA . ASN A 1 309 ? 0.993 -6.400 -25.222 1.00 69.75 309 ASN A CA 1
ATOM 2496 C C . ASN A 1 309 ? 1.660 -5.097 -24.753 1.00 69.75 309 ASN A C 1
ATOM 2498 O O . ASN A 1 309 ? 2.318 -4.422 -25.544 1.00 69.75 309 ASN A O 1
ATOM 2502 N N . ARG A 1 310 ? 1.508 -4.728 -23.476 1.00 77.88 310 ARG A N 1
ATOM 2503 C CA . ARG A 1 310 ? 2.026 -3.476 -22.911 1.00 77.88 310 ARG A CA 1
ATOM 2504 C C . ARG A 1 310 ? 3.084 -3.755 -21.850 1.00 77.88 310 ARG A C 1
ATOM 2506 O O . ARG A 1 310 ? 2.838 -3.638 -20.648 1.00 77.88 310 ARG A O 1
ATOM 2513 N N . LYS A 1 311 ? 4.272 -4.128 -22.329 1.00 82.50 311 LYS A N 1
ATOM 2514 C CA . LYS A 1 311 ? 5.467 -4.331 -21.503 1.00 82.50 311 LYS A CA 1
ATOM 2515 C C . LYS A 1 311 ? 6.173 -3.017 -21.192 1.00 82.50 311 LYS A C 1
ATOM 2517 O O . LYS A 1 311 ? 6.199 -2.110 -22.023 1.00 82.50 311 LYS A O 1
ATOM 2522 N N . LEU A 1 312 ? 6.769 -2.943 -20.007 1.00 79.56 312 LEU A N 1
ATOM 2523 C CA . LEU A 1 312 ? 7.704 -1.890 -19.633 1.00 79.56 312 LEU A CA 1
ATOM 2524 C C . LEU A 1 312 ? 8.869 -1.884 -20.626 1.00 79.56 312 LEU A C 1
ATOM 2526 O O . LEU A 1 312 ? 9.523 -2.910 -20.833 1.00 79.56 312 LEU A O 1
ATOM 2530 N N . ARG A 1 313 ? 9.123 -0.729 -21.240 1.00 76.88 313 ARG A N 1
ATOM 2531 C CA . ARG A 1 313 ? 10.253 -0.534 -22.149 1.00 76.88 313 ARG A CA 1
ATOM 2532 C C . ARG A 1 313 ? 11.058 0.640 -21.653 1.00 76.88 313 ARG A C 1
ATOM 2534 O O . ARG A 1 313 ? 10.488 1.703 -21.501 1.00 76.88 313 ARG A O 1
ATOM 2541 N N . GLN A 1 314 ? 12.349 0.492 -21.447 1.00 71.19 314 GLN A N 1
ATOM 2542 C CA . GLN A 1 314 ? 13.165 1.581 -20.927 1.00 71.19 314 GLN A CA 1
ATOM 2543 C C . GLN A 1 314 ? 14.537 1.492 -21.582 1.00 71.19 314 GLN A C 1
ATOM 2545 O O . GLN A 1 314 ? 15.122 0.416 -21.613 1.00 71.19 314 GLN A O 1
ATOM 2550 N N . HIS A 1 315 ? 15.010 2.597 -22.170 1.00 69.56 315 HIS A N 1
ATOM 2551 C CA . HIS A 1 315 ? 16.322 2.670 -22.834 1.00 69.56 315 HIS A CA 1
ATOM 2552 C C . HIS A 1 315 ? 16.550 1.534 -23.854 1.00 69.56 315 HIS A C 1
ATOM 2554 O O . HIS A 1 315 ? 17.560 0.843 -23.827 1.00 69.56 315 HIS A O 1
ATOM 2560 N N . ASN A 1 316 ? 15.585 1.337 -24.758 1.00 70.75 316 ASN A N 1
ATOM 2561 C CA . ASN A 1 316 ? 15.546 0.266 -25.768 1.00 70.75 316 ASN A CA 1
ATOM 2562 C C . ASN A 1 316 ? 15.458 -1.177 -25.246 1.00 70.75 316 ASN A C 1
ATOM 2564 O O . ASN A 1 316 ? 15.209 -2.072 -26.052 1.00 70.75 316 ASN A O 1
ATOM 2568 N N . GLU A 1 317 ? 15.515 -1.402 -23.937 1.00 75.69 317 GLU A N 1
ATOM 2569 C CA . GLU A 1 317 ? 15.245 -2.704 -23.334 1.00 75.69 317 GLU A CA 1
ATOM 2570 C C . GLU A 1 317 ? 13.748 -2.920 -23.109 1.00 75.69 317 GLU A C 1
ATOM 2572 O O . GLU A 1 317 ? 12.976 -1.975 -22.921 1.00 75.69 317 GLU A O 1
ATOM 2577 N N . THR A 1 318 ? 13.315 -4.182 -23.152 1.00 79.88 318 THR A N 1
ATOM 2578 C CA . THR A 1 318 ? 11.925 -4.579 -22.876 1.00 79.88 318 THR A CA 1
ATOM 2579 C C . THR A 1 318 ? 11.896 -5.589 -21.741 1.00 79.88 318 THR A C 1
ATOM 2581 O O . THR A 1 318 ? 12.358 -6.718 -21.885 1.00 79.88 318 THR A O 1
ATOM 2584 N N . PHE A 1 319 ? 11.308 -5.195 -20.616 1.00 79.69 319 PHE A N 1
ATOM 2585 C CA . PHE A 1 319 ? 11.255 -6.012 -19.410 1.00 79.69 319 PHE A CA 1
ATOM 2586 C C . PHE A 1 319 ? 10.019 -6.911 -19.411 1.00 79.69 319 PHE A C 1
ATOM 2588 O O . PHE A 1 319 ? 8.971 -6.562 -19.964 1.00 79.69 319 PHE A O 1
ATOM 2595 N N . ASN A 1 320 ? 10.100 -8.058 -18.731 1.00 81.19 320 ASN A N 1
ATOM 2596 C CA . ASN A 1 320 ? 8.928 -8.895 -18.460 1.00 81.19 320 ASN A CA 1
ATOM 2597 C C . ASN A 1 320 ? 8.083 -8.317 -17.313 1.00 81.19 320 ASN A C 1
ATOM 2599 O O . ASN A 1 320 ? 7.865 -8.943 -16.282 1.00 81.19 320 ASN A O 1
ATOM 2603 N N . CYS A 1 321 ? 7.660 -7.076 -17.497 1.00 82.38 321 CYS A N 1
ATOM 2604 C CA . CYS A 1 321 ? 7.001 -6.252 -16.507 1.00 82.38 321 CYS A CA 1
ATOM 2605 C C . CYS A 1 321 ? 5.852 -5.517 -17.187 1.00 82.38 321 CYS A C 1
ATOM 2607 O O . CYS A 1 321 ? 5.978 -5.135 -18.357 1.00 82.38 321 CYS A O 1
ATOM 2609 N N . ALA A 1 322 ? 4.735 -5.319 -16.494 1.00 84.12 322 ALA A N 1
ATOM 2610 C CA . ALA A 1 322 ? 3.693 -4.449 -17.016 1.00 84.12 322 ALA A CA 1
ATOM 2611 C C . ALA A 1 322 ? 4.156 -3.002 -17.041 1.00 84.12 322 ALA A C 1
ATOM 2613 O O . ALA A 1 322 ? 4.875 -2.531 -16.165 1.00 84.12 322 ALA A O 1
ATOM 2614 N N . GLN A 1 323 ? 3.733 -2.303 -18.082 1.00 80.88 323 GLN A N 1
ATOM 2615 C CA . GLN A 1 323 ? 4.007 -0.890 -18.242 1.00 80.88 323 GLN A CA 1
ATOM 2616 C C . GLN A 1 323 ? 3.388 -0.048 -17.113 1.00 80.88 323 GLN A C 1
ATOM 2618 O O . GLN A 1 323 ? 4.022 0.906 -16.663 1.00 80.88 323 GLN A O 1
ATOM 2623 N N . ILE A 1 324 ? 2.190 -0.404 -16.644 1.00 80.19 324 ILE A N 1
ATOM 2624 C CA . ILE A 1 324 ? 1.620 0.083 -15.385 1.00 80.19 324 ILE A CA 1
ATOM 2625 C C . ILE A 1 324 ? 1.448 -1.130 -14.476 1.00 80.19 324 ILE A C 1
ATOM 2627 O O . ILE A 1 324 ? 0.637 -2.016 -14.753 1.00 80.19 324 ILE A O 1
ATOM 2631 N N . HIS A 1 325 ? 2.224 -1.167 -13.400 1.00 85.00 325 HIS A N 1
ATOM 2632 C CA . HIS A 1 325 ? 2.105 -2.148 -12.333 1.00 85.00 325 HIS A CA 1
ATOM 2633 C C . HIS A 1 325 ? 1.737 -1.406 -11.050 1.00 85.00 325 HIS A C 1
ATOM 2635 O O . HIS A 1 325 ? 2.498 -0.559 -10.581 1.00 85.00 325 HIS A O 1
ATOM 2641 N N . PHE A 1 326 ? 0.560 -1.697 -10.493 1.00 85.81 326 PHE A N 1
ATOM 2642 C CA . PHE A 1 326 ? 0.064 -0.969 -9.329 1.00 85.81 326 PHE A CA 1
ATOM 2643 C C . PHE A 1 326 ? -0.474 -1.919 -8.264 1.00 85.81 326 PHE A C 1
ATOM 2645 O O . PHE A 1 326 ? -1.576 -2.452 -8.371 1.00 85.81 326 PHE A O 1
ATOM 2652 N N . VAL A 1 327 ? 0.304 -2.120 -7.204 1.00 88.81 327 VAL A N 1
ATOM 2653 C CA . VAL A 1 327 ? -0.123 -2.884 -6.026 1.00 88.81 327 VAL A CA 1
ATOM 2654 C C . VAL A 1 327 ? -1.127 -2.073 -5.210 1.00 88.81 327 VAL A C 1
ATOM 2656 O O . VAL A 1 327 ? -0.829 -0.959 -4.773 1.00 88.81 327 VAL A O 1
ATOM 2659 N N . SER A 1 328 ? -2.306 -2.647 -4.993 1.00 84.94 328 SER A N 1
ATOM 2660 C CA . SER A 1 328 ? -3.417 -2.052 -4.244 1.00 84.94 328 SER A CA 1
ATOM 2661 C C . SER A 1 328 ? -3.695 -2.754 -2.917 1.00 84.94 328 SER A C 1
ATOM 2663 O O . SER A 1 328 ? -4.346 -2.177 -2.047 1.00 84.94 328 SER A O 1
ATOM 2665 N N . THR A 1 329 ? -3.240 -3.999 -2.763 1.00 87.19 329 THR A N 1
ATOM 2666 C CA . THR A 1 329 ? -3.538 -4.838 -1.599 1.00 87.19 329 THR A CA 1
ATOM 2667 C C . THR A 1 329 ? -2.288 -5.577 -1.154 1.00 87.19 329 THR A C 1
ATOM 2669 O O . THR A 1 329 ? -1.568 -6.135 -1.977 1.00 87.19 329 THR A O 1
ATOM 2672 N N . LEU A 1 330 ? -2.054 -5.579 0.153 1.00 91.44 330 LEU A N 1
ATOM 2673 C CA . LEU A 1 330 ? -0.989 -6.311 0.820 1.00 91.44 330 LEU A CA 1
ATOM 2674 C C . LEU A 1 330 ? -1.549 -6.739 2.173 1.00 91.44 330 LEU A C 1
ATOM 2676 O O . LEU A 1 330 ? -1.765 -5.889 3.033 1.00 91.44 330 LEU A O 1
ATOM 2680 N N . VAL A 1 331 ? -1.867 -8.021 2.317 1.00 91.12 331 VAL A N 1
ATOM 2681 C CA . VAL A 1 331 ? -2.525 -8.556 3.516 1.00 91.12 331 VAL A CA 1
ATOM 2682 C C . VAL A 1 331 ? -1.932 -9.901 3.895 1.00 91.12 331 VAL A C 1
ATOM 2684 O O . VAL A 1 331 ? -1.439 -10.634 3.041 1.00 91.12 331 VAL A O 1
ATOM 2687 N N . GLU A 1 332 ? -1.993 -10.234 5.176 1.00 91.06 332 GLU A N 1
ATOM 2688 C CA . GLU A 1 332 ? -1.647 -11.569 5.656 1.00 91.06 332 GLU A CA 1
ATOM 2689 C C . GLU A 1 332 ? -2.760 -12.549 5.292 1.00 91.06 332 GLU A C 1
ATOM 2691 O O . GLU A 1 332 ? -3.946 -12.200 5.302 1.00 91.06 332 GLU A O 1
ATOM 2696 N N . LYS A 1 333 ? -2.382 -13.773 4.927 1.00 90.81 333 LYS A N 1
ATOM 2697 C CA . LYS A 1 333 ? -3.355 -14.825 4.657 1.00 90.81 333 LYS A CA 1
ATOM 2698 C C . LYS A 1 333 ? -3.875 -15.367 5.988 1.00 90.81 333 LYS A C 1
ATOM 2700 O O . LYS A 1 333 ? -3.103 -15.645 6.900 1.00 90.81 333 LYS A O 1
ATOM 2705 N N . VAL A 1 334 ? -5.196 -15.494 6.098 1.00 87.00 334 VAL A N 1
ATOM 2706 C CA . VAL A 1 334 ? -5.846 -16.018 7.308 1.00 87.00 334 VAL A CA 1
ATOM 2707 C C . VAL A 1 334 ? -5.352 -17.444 7.563 1.00 87.00 334 VAL A C 1
ATOM 2709 O O . VAL A 1 334 ? -5.272 -18.234 6.626 1.00 87.00 334 VAL A O 1
ATOM 2712 N N . ASP A 1 335 ? -5.011 -17.740 8.817 1.00 87.81 335 ASP A N 1
ATOM 2713 C CA . ASP A 1 335 ? -4.492 -19.031 9.296 1.00 87.81 335 ASP A CA 1
ATOM 2714 C C . ASP A 1 335 ? -3.105 -19.448 8.748 1.00 87.81 335 ASP A C 1
ATOM 2716 O O . ASP A 1 335 ? -2.634 -20.549 9.038 1.00 87.81 335 ASP A O 1
ATOM 2720 N N . GLU A 1 336 ? -2.408 -18.577 8.008 1.00 90.44 336 GLU A N 1
ATOM 2721 C CA . GLU A 1 336 ? -1.066 -18.833 7.464 1.00 90.44 336 GLU A CA 1
ATOM 2722 C C . GLU A 1 336 ? -0.100 -17.660 7.730 1.00 90.44 336 GLU A C 1
ATOM 2724 O O . GLU A 1 336 ? 0.180 -16.843 6.853 1.00 90.44 336 GLU A O 1
ATOM 2729 N N . ASP A 1 337 ? 0.497 -17.616 8.925 1.00 86.38 337 ASP A N 1
ATOM 2730 C CA . ASP A 1 337 ? 1.350 -16.506 9.408 1.00 86.38 337 ASP A CA 1
ATOM 2731 C C . ASP A 1 337 ? 2.583 -16.172 8.539 1.00 86.38 337 ASP A C 1
ATOM 2733 O O . ASP A 1 337 ? 3.177 -15.094 8.676 1.00 86.38 337 ASP A O 1
ATOM 2737 N N . ASN A 1 338 ? 2.995 -17.096 7.665 1.00 92.00 338 ASN A N 1
ATOM 2738 C CA . ASN A 1 338 ? 4.147 -16.959 6.767 1.00 92.00 338 ASN A CA 1
ATOM 2739 C C . ASN A 1 338 ? 3.761 -16.638 5.317 1.00 92.00 338 ASN A C 1
ATOM 2741 O O . ASN A 1 338 ? 4.658 -16.459 4.487 1.00 92.00 338 ASN A O 1
ATOM 2745 N N . THR A 1 339 ? 2.468 -16.538 5.016 1.00 94.31 339 THR A N 1
ATOM 2746 C CA . THR A 1 339 ? 1.952 -16.283 3.672 1.00 94.31 339 THR A CA 1
ATOM 2747 C C . THR A 1 339 ? 1.238 -14.938 3.644 1.00 94.31 339 THR A C 1
ATOM 2749 O O . THR A 1 339 ? 0.488 -14.571 4.548 1.00 94.31 339 THR A O 1
ATOM 2752 N N . ILE A 1 340 ? 1.465 -14.186 2.577 1.00 94.75 340 ILE A N 1
ATOM 2753 C CA . ILE A 1 340 ? 0.766 -12.936 2.302 1.00 94.75 340 ILE A CA 1
ATOM 2754 C C . ILE A 1 340 ? 0.087 -13.013 0.944 1.00 94.75 340 ILE A C 1
ATOM 2756 O O . ILE A 1 340 ? 0.518 -13.744 0.053 1.00 94.75 340 ILE A O 1
ATOM 2760 N N . VAL A 1 341 ? -0.957 -12.213 0.776 1.00 93.50 341 VAL A N 1
ATOM 2761 C CA . VAL A 1 341 ? -1.638 -12.017 -0.497 1.00 93.50 341 VAL A CA 1
ATOM 2762 C C . VAL A 1 341 ? -1.343 -10.608 -0.987 1.00 93.50 341 VAL A C 1
ATOM 2764 O O . VAL A 1 341 ? -1.615 -9.621 -0.297 1.00 93.50 341 VAL A O 1
ATOM 2767 N N . ILE A 1 342 ? -0.806 -10.516 -2.201 1.00 92.31 342 ILE A N 1
ATOM 2768 C CA . ILE A 1 342 ? -0.583 -9.249 -2.890 1.00 92.31 342 ILE A CA 1
ATOM 2769 C C . ILE A 1 342 ? -1.609 -9.112 -4.005 1.00 92.31 342 ILE A C 1
ATOM 2771 O O . ILE A 1 342 ? -1.675 -9.940 -4.912 1.00 92.31 342 ILE A O 1
ATOM 2775 N N . GLY A 1 343 ? -2.400 -8.045 -3.942 1.00 90.06 343 GLY A N 1
ATOM 2776 C CA . GLY A 1 343 ? -3.328 -7.666 -4.998 1.00 90.06 343 GLY A CA 1
ATOM 2777 C C . GLY A 1 343 ? -2.791 -6.506 -5.817 1.00 90.06 343 GLY A C 1
ATOM 2778 O O . GLY A 1 343 ? -2.402 -5.480 -5.255 1.00 90.06 343 GLY A O 1
ATOM 2779 N N . TYR A 1 344 ? -2.766 -6.657 -7.137 1.00 87.81 344 TYR A N 1
ATOM 2780 C CA . TYR A 1 344 ? -2.181 -5.670 -8.039 1.00 87.81 344 TYR A CA 1
ATOM 2781 C C . TYR A 1 344 ? -2.922 -5.567 -9.370 1.00 87.81 344 TYR A C 1
ATOM 2783 O O . TYR A 1 344 ? -3.520 -6.527 -9.855 1.00 87.81 344 TYR A O 1
ATOM 2791 N N . GLY A 1 345 ? -2.891 -4.370 -9.947 1.00 85.50 345 GLY A N 1
ATOM 2792 C CA . GLY A 1 345 ? -3.381 -4.062 -11.281 1.00 85.50 345 GLY A CA 1
ATOM 2793 C C . GLY A 1 345 ? -2.273 -4.137 -12.329 1.00 85.50 345 GLY A C 1
ATOM 2794 O O . GLY A 1 345 ? -1.132 -3.742 -12.079 1.00 85.50 345 GLY A O 1
ATOM 2795 N N . LEU A 1 346 ? -2.643 -4.617 -13.512 1.00 84.19 346 LEU A N 1
ATOM 2796 C CA . LEU A 1 346 ? -1.829 -4.667 -14.719 1.00 84.19 346 LEU A CA 1
ATOM 2797 C C . LEU A 1 346 ? -2.439 -3.745 -15.780 1.00 84.19 346 LEU A C 1
ATOM 2799 O O . LEU A 1 346 ? -3.563 -3.980 -16.241 1.00 84.19 346 LEU A O 1
ATOM 2803 N N . ASN A 1 347 ? -1.682 -2.726 -16.192 1.00 79.38 347 ASN A N 1
ATOM 2804 C CA . ASN A 1 347 ? -2.019 -1.816 -17.292 1.00 79.38 347 ASN A CA 1
ATOM 2805 C C . ASN A 1 347 ? -3.402 -1.147 -17.153 1.00 79.38 347 ASN A C 1
ATOM 2807 O O . ASN A 1 347 ? -4.051 -0.891 -18.164 1.00 79.38 347 ASN A O 1
ATOM 2811 N N . ASP A 1 348 ? -3.860 -0.919 -15.912 1.00 77.44 348 ASP A N 1
ATOM 2812 C CA . ASP A 1 348 ? -5.200 -0.419 -15.543 1.00 77.44 348 ASP A CA 1
ATOM 2813 C C . ASP A 1 348 ? -6.373 -1.193 -16.177 1.00 77.44 348 ASP A C 1
ATOM 2815 O O . ASP A 1 348 ? -7.478 -0.678 -16.336 1.00 77.44 348 ASP A O 1
ATOM 2819 N N . CYS A 1 349 ? -6.143 -2.457 -16.543 1.00 76.12 349 CYS A N 1
ATOM 2820 C CA . CYS A 1 349 ? -7.111 -3.282 -17.271 1.00 76.12 349 CYS A CA 1
ATOM 2821 C C . CYS A 1 349 ? -7.486 -4.569 -16.532 1.00 76.12 349 CYS A C 1
ATOM 2823 O O . CYS A 1 349 ? -8.583 -5.094 -16.713 1.00 76.12 349 CYS A O 1
ATOM 2825 N N . THR A 1 350 ? -6.568 -5.148 -15.758 1.00 78.06 350 THR A N 1
ATOM 2826 C CA . THR A 1 350 ? -6.791 -6.442 -15.098 1.00 78.06 350 THR A CA 1
ATOM 2827 C C . THR A 1 350 ? -6.200 -6.430 -13.702 1.00 78.06 350 THR A C 1
ATOM 2829 O O . THR A 1 350 ? -5.066 -6.004 -13.514 1.00 78.06 350 THR A O 1
ATOM 2832 N N . SER A 1 351 ? -6.964 -6.918 -12.729 1.00 82.38 351 SER A N 1
ATOM 2833 C CA . SER A 1 351 ? -6.501 -7.118 -11.356 1.00 82.38 351 SER A CA 1
ATOM 2834 C C . SER A 1 351 ? -6.093 -8.570 -11.137 1.00 82.38 351 SER A C 1
ATOM 2836 O O . SER A 1 351 ? -6.676 -9.482 -11.725 1.00 82.38 351 SER A O 1
ATOM 2838 N N . ARG A 1 352 ? -5.109 -8.784 -10.269 1.00 83.56 352 ARG A N 1
ATOM 2839 C CA . ARG A 1 352 ? -4.594 -10.098 -9.889 1.00 83.56 352 ARG A CA 1
ATOM 2840 C C . ARG A 1 352 ? -4.381 -10.176 -8.388 1.00 83.56 352 ARG A C 1
ATOM 2842 O O . ARG A 1 352 ? -4.148 -9.157 -7.745 1.00 83.56 352 ARG A O 1
ATOM 2849 N N . LEU A 1 353 ? -4.435 -11.397 -7.868 1.00 88.50 353 LEU A N 1
ATOM 2850 C CA . LEU A 1 353 ? -4.008 -11.758 -6.523 1.00 88.50 353 LEU A CA 1
ATOM 2851 C C . LEU A 1 353 ? -2.914 -12.813 -6.659 1.00 88.50 353 LEU A C 1
ATOM 2853 O O . LEU A 1 353 ? -3.050 -13.723 -7.476 1.00 88.50 353 LEU A O 1
ATOM 2857 N N . VAL A 1 354 ? -1.846 -12.684 -5.883 1.00 89.69 354 VAL A N 1
ATOM 2858 C CA . VAL A 1 354 ? -0.784 -13.690 -5.788 1.00 89.69 354 VAL A CA 1
ATOM 2859 C C . VAL A 1 354 ? -0.468 -13.960 -4.330 1.00 89.69 354 VAL A C 1
ATOM 2861 O O . VAL A 1 354 ? -0.473 -13.039 -3.511 1.00 89.69 354 VAL A O 1
ATOM 2864 N N . GLU A 1 355 ? -0.192 -15.220 -4.020 1.00 92.81 355 GLU A N 1
ATOM 2865 C CA . GLU A 1 355 ? 0.330 -15.619 -2.719 1.00 92.81 355 GLU A CA 1
ATOM 2866 C C . GLU A 1 355 ? 1.857 -15.551 -2.749 1.00 92.81 355 GLU A C 1
ATOM 2868 O O . GLU A 1 355 ? 2.494 -16.005 -3.700 1.00 92.81 355 GLU A O 1
ATOM 2873 N N . VAL A 1 356 ? 2.446 -14.949 -1.721 1.00 92.38 356 VAL A N 1
ATOM 2874 C CA . VAL A 1 356 ? 3.895 -14.775 -1.589 1.00 92.38 356 VAL A CA 1
ATOM 2875 C C . VAL A 1 356 ? 4.288 -15.146 -0.167 1.00 92.38 356 VAL A C 1
ATOM 2877 O O . VAL A 1 356 ? 3.573 -14.829 0.781 1.00 92.38 356 VAL A O 1
ATOM 2880 N N . SER A 1 357 ? 5.424 -15.818 0.011 1.00 93.31 357 SER A N 1
ATOM 2881 C CA . SER A 1 357 ? 5.930 -16.081 1.358 1.00 93.31 357 SER A CA 1
ATOM 2882 C C . SER A 1 357 ? 6.566 -14.816 1.946 1.00 93.31 357 SER A C 1
ATOM 2884 O O . SER A 1 357 ? 7.236 -14.046 1.250 1.00 93.31 357 SER A O 1
ATOM 2886 N N . LYS A 1 358 ? 6.428 -14.605 3.258 1.00 93.38 358 LYS A N 1
ATOM 2887 C CA . LYS A 1 358 ? 7.122 -13.509 3.961 1.00 93.38 358 LYS A CA 1
ATOM 2888 C C . LYS A 1 358 ? 8.645 -13.610 3.843 1.00 93.38 358 LYS A C 1
ATOM 2890 O O . LYS A 1 358 ? 9.330 -12.594 3.916 1.00 93.38 358 LYS A O 1
ATOM 2895 N N . GLN A 1 359 ? 9.173 -14.812 3.610 1.00 89.81 359 GLN A N 1
ATOM 2896 C CA . GLN A 1 359 ? 10.596 -15.030 3.371 1.00 89.81 359 GLN A CA 1
ATOM 2897 C C . GLN A 1 359 ? 11.07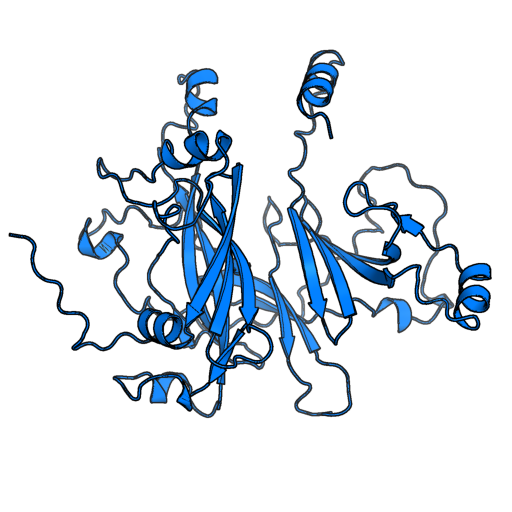4 -14.357 2.076 1.00 89.81 359 GLN A C 1
ATOM 2899 O O . GLN A 1 359 ? 12.141 -13.751 2.081 1.00 89.81 359 GLN A O 1
ATOM 2904 N N . GLU A 1 360 ? 10.297 -14.395 0.989 1.00 88.69 360 GLU A N 1
ATOM 2905 C CA . GLU A 1 360 ? 10.660 -13.698 -0.257 1.00 88.69 360 GLU A CA 1
ATOM 2906 C C . GLU A 1 360 ? 10.659 -12.173 -0.073 1.00 88.69 360 GLU A C 1
ATOM 2908 O O . GLU A 1 360 ? 11.556 -11.475 -0.544 1.00 88.69 360 GLU A O 1
ATOM 2913 N N . ILE A 1 361 ? 9.713 -11.648 0.711 1.00 91.56 361 ILE A N 1
ATOM 2914 C CA . ILE A 1 361 ? 9.696 -10.231 1.106 1.00 91.56 361 ILE A CA 1
ATOM 2915 C C . ILE A 1 361 ? 10.937 -9.872 1.928 1.00 91.56 361 ILE A C 1
ATOM 2917 O O . ILE A 1 361 ? 11.575 -8.846 1.679 1.00 91.56 361 ILE A O 1
ATOM 2921 N N . ALA A 1 362 ? 11.308 -10.731 2.881 1.00 90.12 362 ALA A N 1
ATOM 2922 C CA . ALA A 1 362 ? 12.507 -10.552 3.687 1.00 90.12 362 ALA A CA 1
ATOM 2923 C C . ALA A 1 362 ? 13.776 -10.555 2.826 1.00 90.12 362 ALA A C 1
ATOM 2925 O O . ALA A 1 362 ? 14.611 -9.679 3.016 1.00 90.12 362 ALA A O 1
ATOM 2926 N N . LYS A 1 363 ? 13.899 -11.460 1.846 1.00 86.19 363 LYS A N 1
ATOM 2927 C CA . LYS A 1 363 ? 15.037 -11.495 0.909 1.00 86.19 363 LYS A CA 1
ATOM 2928 C C . LYS A 1 363 ? 15.163 -10.208 0.096 1.00 86.19 363 LYS A C 1
ATOM 2930 O O . LYS A 1 363 ? 16.267 -9.711 -0.088 1.00 86.19 363 LYS A O 1
ATOM 2935 N N . LEU A 1 364 ? 14.048 -9.629 -0.355 1.00 87.12 364 LEU A N 1
ATOM 2936 C CA . LEU A 1 364 ? 14.077 -8.364 -1.096 1.00 87.12 364 LEU A CA 1
ATOM 2937 C C . LEU A 1 364 ? 14.464 -7.171 -0.214 1.00 87.12 364 LEU A C 1
ATOM 2939 O O . LEU A 1 364 ? 15.103 -6.240 -0.697 1.00 87.12 364 LEU A O 1
ATOM 2943 N N . LEU A 1 365 ? 14.086 -7.161 1.064 1.00 88.81 365 LEU A N 1
ATOM 2944 C CA . LEU A 1 365 ? 14.417 -6.079 2.001 1.00 88.81 365 LEU A CA 1
ATOM 2945 C C . LEU A 1 365 ? 15.810 -6.230 2.632 1.00 88.81 365 LEU A C 1
ATOM 2947 O O . LEU A 1 365 ? 16.459 -5.230 2.940 1.00 88.81 365 LEU A O 1
ATOM 2951 N N . PHE A 1 366 ? 16.255 -7.470 2.820 1.00 87.06 366 PHE A N 1
ATOM 2952 C CA . PHE A 1 366 ? 17.464 -7.864 3.538 1.00 87.06 366 PHE A CA 1
ATOM 2953 C C . PHE A 1 366 ? 18.195 -8.987 2.773 1.00 87.06 366 PHE A C 1
ATOM 2955 O O . PHE A 1 366 ? 18.263 -10.116 3.262 1.00 87.06 366 PHE A O 1
ATOM 2962 N N . PRO A 1 367 ? 18.707 -8.714 1.561 1.00 78.25 367 PRO A N 1
ATOM 2963 C CA . PRO A 1 367 ? 19.323 -9.729 0.721 1.00 78.25 367 PRO A CA 1
ATOM 2964 C C . PRO A 1 367 ? 20.584 -10.287 1.377 1.00 78.25 367 PRO A C 1
ATOM 2966 O O . PRO A 1 367 ? 21.354 -9.547 1.999 1.00 78.25 367 PRO A O 1
ATOM 2969 N N . ASP A 1 368 ? 20.809 -11.591 1.202 1.00 74.19 368 ASP A N 1
ATOM 2970 C CA . ASP A 1 368 ? 22.086 -12.209 1.541 1.00 74.19 368 ASP A CA 1
ATOM 2971 C C . ASP A 1 368 ? 23.151 -11.728 0.543 1.00 74.19 368 ASP A C 1
ATOM 2973 O O . ASP A 1 368 ? 23.005 -11.969 -0.662 1.00 74.19 368 ASP A O 1
ATOM 2977 N N . PRO A 1 369 ? 24.242 -11.085 1.002 1.00 66.81 369 PRO A N 1
ATOM 2978 C CA . PRO A 1 369 ? 25.364 -10.750 0.132 1.00 66.81 369 PRO A CA 1
ATOM 2979 C C . PRO A 1 369 ? 25.921 -11.953 -0.649 1.00 66.81 369 PRO A C 1
ATOM 2981 O O . PRO A 1 369 ? 26.496 -11.758 -1.715 1.00 66.81 369 PRO A O 1
ATOM 2984 N N . LEU A 1 370 ? 25.761 -13.180 -0.138 1.00 63.44 370 LEU A N 1
ATOM 2985 C CA . LEU A 1 370 ? 26.230 -14.420 -0.764 1.00 63.44 370 LEU A CA 1
ATOM 2986 C C . LEU A 1 370 ? 25.236 -15.018 -1.776 1.00 63.44 370 LEU A C 1
ATOM 2988 O O . LEU A 1 370 ? 25.668 -15.700 -2.707 1.00 63.44 370 LEU A O 1
ATOM 2992 N N . GLU A 1 371 ? 23.928 -14.764 -1.632 1.00 61.75 371 GLU A N 1
ATOM 2993 C CA . GLU A 1 371 ? 22.920 -15.181 -2.625 1.00 61.75 371 GLU A CA 1
ATOM 2994 C C . GLU A 1 371 ? 22.892 -14.240 -3.840 1.00 61.75 371 GLU A C 1
ATOM 2996 O O . GLU A 1 371 ? 22.515 -14.661 -4.932 1.00 61.75 371 GLU A O 1
ATOM 3001 N N . MET A 1 372 ? 23.364 -12.994 -3.698 1.00 54.22 372 MET A N 1
ATOM 3002 C CA . MET A 1 372 ? 23.508 -12.031 -4.801 1.00 54.22 372 MET A CA 1
ATOM 3003 C C . MET A 1 372 ? 24.718 -12.321 -5.712 1.00 54.22 372 MET A C 1
ATOM 30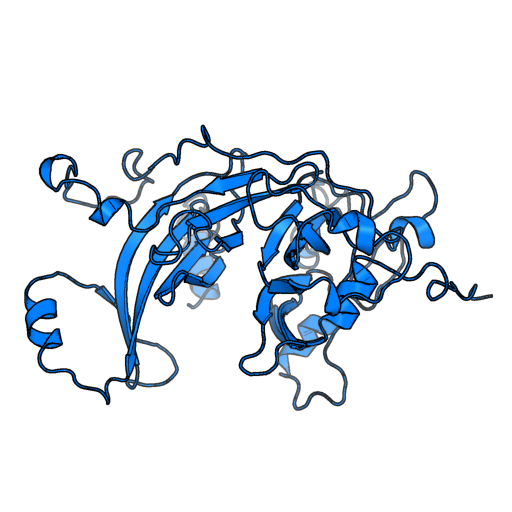05 O O . MET A 1 372 ? 25.441 -11.413 -6.122 1.00 54.22 372 MET A O 1
ATOM 3009 N N . ASN A 1 373 ? 24.943 -13.587 -6.077 1.00 44.28 373 ASN A N 1
ATOM 3010 C CA . ASN A 1 373 ? 25.826 -13.919 -7.192 1.00 44.28 373 ASN A CA 1
ATOM 3011 C C . ASN A 1 373 ? 25.122 -13.552 -8.503 1.00 44.28 373 ASN A C 1
ATOM 3013 O O . ASN A 1 373 ? 24.389 -14.350 -9.091 1.00 44.28 373 ASN A O 1
ATOM 3017 N N . LEU A 1 374 ? 25.353 -12.323 -8.961 1.00 46.97 374 LEU A N 1
ATOM 3018 C CA . LEU A 1 374 ? 25.063 -11.909 -10.326 1.00 46.97 374 LEU A CA 1
ATOM 3019 C C . LEU A 1 374 ? 25.916 -12.781 -11.253 1.00 46.97 374 LEU A C 1
ATOM 3021 O O . LEU A 1 374 ? 27.109 -12.537 -11.422 1.00 46.97 374 LEU A O 1
ATOM 3025 N N . GLN A 1 375 ? 25.331 -13.834 -11.825 1.00 40.50 375 GLN A N 1
ATOM 3026 C CA . GLN A 1 375 ? 25.969 -14.504 -12.950 1.00 40.50 375 GLN A CA 1
ATOM 3027 C C . GLN A 1 375 ? 26.102 -13.469 -14.067 1.00 40.50 375 GLN A C 1
ATOM 3029 O O . GLN A 1 375 ? 25.096 -13.053 -14.644 1.00 40.50 375 GLN A O 1
ATOM 3034 N N . GLU A 1 376 ? 27.334 -13.043 -14.356 1.00 36.00 376 GLU A N 1
ATOM 3035 C CA . GLU A 1 376 ? 27.654 -12.326 -15.585 1.00 36.00 376 GLU A CA 1
ATOM 3036 C C . GLU A 1 376 ? 27.111 -13.157 -16.751 1.00 36.00 376 GLU A C 1
ATOM 3038 O O . GLU A 1 376 ? 27.623 -14.236 -17.068 1.00 36.00 376 GLU A O 1
ATOM 3043 N N . ARG A 1 377 ? 26.033 -12.681 -17.380 1.00 37.22 377 ARG A N 1
ATOM 3044 C CA . ARG A 1 377 ? 25.671 -13.165 -18.707 1.00 37.22 377 ARG A CA 1
ATOM 3045 C C . ARG A 1 377 ? 26.802 -12.730 -19.636 1.00 37.22 377 ARG A C 1
ATOM 3047 O O . ARG A 1 377 ? 26.928 -11.544 -19.921 1.00 37.22 377 ARG A O 1
ATOM 3054 N N . LYS A 1 378 ? 27.643 -13.694 -20.013 1.00 32.66 378 LYS A N 1
ATOM 3055 C CA . LYS A 1 378 ? 28.624 -13.554 -21.093 1.00 32.66 378 LYS A CA 1
ATOM 3056 C C . LYS A 1 378 ? 27.959 -13.197 -22.411 1.00 32.66 378 LYS A C 1
ATOM 3058 O O . LYS A 1 378 ? 26.851 -13.728 -22.662 1.00 32.66 378 LYS A O 1
#

Secondary structure (DSSP, 8-state):
--HHHHHHHHHHS----------EEEEEEETTEEEEEEESSSEEEEEEEEEETT---HHHHHHHTTS--EEEPPSSSGGGEEEEEEEEEEEE--SSSS----EEEEE--TT-TTSPPEEEEEEE-SSEEEEEEE-TTHHHHS-GGG---------S--TTT-EE--GGG-EEEEEPPPPSS--HHHHHS-STT-TT--SSS--EEEEEEEEEEGGGS-S-TTHHHHTTT-SEEEEEEEEEEEES-GGGG-TTS-HHHHHTS-SEEEEEEEEEE-SSTT--EEEE---B---PPPTTSS---GGGHHHHT-EEEETTEEEEEESBEEEEEEEEETTEEEEEEEEEEETTTEEEEEEEEHHHHHHHHS--TTT-------

pLDDT: mean 70.14, std 17.39, range [31.64, 95.19]

Organism: NCBI:txid267567

Nearest PDB structures (foldseek):
  3tw5-assembly2_B  TM=3.316E-01  e=8.358E+00  Phytophthora sojae

Radius of gyration: 22.92 Å; Cα contacts (8 Å, |Δi|>4): 692; chains: 1; bounding box: 65×48×59 Å

Solvent-accessible surface area (backbone atoms only — not comparable to full-atom values): 22002 Å² total; per-residue (Å²): 133,67,62,72,61,52,56,50,54,48,69,73,65,77,52,87,68,79,68,83,74,71,66,49,77,42,82,45,75,56,89,93,39,45,29,41,38,37,36,39,84,41,43,34,41,28,41,44,46,79,42,54,59,89,63,78,60,76,72,52,60,64,58,51,78,77,49,98,68,51,72,52,81,62,91,70,85,56,86,50,54,43,37,34,50,75,52,77,34,52,31,44,78,37,101,54,103,68,37,60,58,67,21,55,45,72,34,78,30,88,90,42,78,90,48,77,48,48,38,35,36,33,60,30,47,31,56,36,26,29,38,29,75,54,62,80,63,47,73,77,73,49,60,72,91,77,58,86,84,80,88,86,88,71,96,59,92,49,80,78,61,46,42,67,70,71,67,87,70,47,35,62,24,58,70,48,54,70,50,53,38,75,29,68,30,55,74,79,27,66,72,100,57,42,66,68,59,42,82,47,70,59,24,31,37,41,16,40,54,36,81,47,43,58,89,60,39,74,98,38,85,63,46,68,66,54,48,58,94,45,67,48,31,35,34,34,34,28,38,33,53,20,68,65,54,90,60,74,80,43,87,85,58,55,68,74,63,50,75,75,46,77,70,54,29,34,42,28,28,44,38,30,22,42,74,52,89,49,31,38,50,54,33,17,22,28,64,48,73,75,59,74,87,59,91,84,76,59,90,70,60,81,74,51,58,69,41,73,75,40,48,28,60,58,94,92,41,75,48,85,29,42,29,31,39,46,52,62,38,40,39,68,39,87,99,34,96,56,35,28,37,42,26,33,33,34,57,91,75,46,77,49,75,46,80,44,48,49,53,62,56,34,42,47,38,49,50,45,82,80,74,66,68,76,74,77,82,126

Sequence (378 aa):
IDLANEMKMQKTNGHSGVEPSFMDYRLATLNGEVYLNINTDTVIITKLMIRSKDFIDRRYYRQIKTKRMFNVKPLYGGEKLDITLLHQFNTIWSGGSRGKNYALFTVPNATHPNAPDSIYAEINVNPYHKVSQIYPDEIEMLKKKDVKTRTRRNYMLDGIMQRKVKHNNATVSSRAPHASFSTVDEHWFPGNNAPFEPFSPVAHGGACCIELRKSQVLPVGNAMKTFGDHEYLLVGIAHSPVEWKHWYNYHDVAESDKALLPFQHYVSFLYAFEPYPPFNLRARSGYFCLGYPGEDEGTVNPNSVLTFNRKLRQHNETFNCAQIHFVSTLVEKVDEDNTIVIGYGLNDCTSRLVEVSKQEIAKLLFPDPLEMNLQERK

Mean predicted aligned error: 13.12 Å